Protein AF-A0A6A5VBM1-F1 (afdb_monomer)

Secondary structure (DSSP, 8-state):
---HHHHHHHHHEEEETTTEEEE-TTGGG-EE-TT-SEEEEEETTTTEEEEEESS---TTPPPEE-SS-SS--HHHHHHHHHHHH-----SGGGTS-HHHHHHHHHHHHHHHHHHHHHHHT-SHHHHHH-HHHHHHHHHHHHHHHHTTT-HHHHHHHHHHHHHHHHHTTBHHHHHHHHHHHHHHHHHHH-TTSHHHHHHHHHHTTGGG-TTTTS--TT-B-GGGPPPTT---HHHHHHHTTSSS-S---SS---TT-TTTS--GGGSPPTT---TTTEE--TTS-PEE-S-----EEEEEEE-GGG--EEEEEETTS-EEEEEPP----TTSHHHHHHHHGGGSS--------------------------------------------PPP-TT-------PPP------------

Radius of gyration: 30.81 Å; Cα contacts (8 Å, |Δi|>4): 448; chains: 1; bounding box: 90×94×57 Å

Sequence (417 aa):
MPTQCDGILRTNSFSVGCDQAGVVIEASRINHACDNNSMHCWNDNLGKITVHAVRDIEKGEEITTNYIGRGSIRKERQAILKTSYILDCAWGLCSLPETESGAVDRKLMRRTKFWKNFQLDQGLTRHLASPLLRLRRLEETVRHTMELRSGTQLYEAYLERAALALAHSDLARGKIFFERAYEAYMTEHGPDDETAVERRDKLQNVSRSGCYGQSTRWKTLEADALPIKSISELFEDWLWKRIEDIPKPTQYADLYDRSTFLGIGGLPTKGLYDNEYHQDAALGRAKPRRHWCLMGRIMDSAAPGGQLHLMVTDVDGHITGVFFQETKSSKTRKNKAKKEESKTQSTSNTDTEKEESKDDGVNTQETEIEESKREQTGAKDKEENTEKLSPCPSTKAIPSWSYTPSARTLLQDQSSR

Organism: NCBI:txid1447943

Solvent-accessible surface area (backbone atoms only — not comparable to full-atom values): 26184 Å² total; per-residue (Å²): 129,82,51,73,66,54,53,50,49,70,67,33,54,39,67,44,67,95,89,41,71,40,73,46,75,75,67,57,69,49,44,76,30,87,70,42,44,28,36,73,37,58,28,77,72,74,74,40,78,46,76,29,61,63,50,93,77,59,94,89,59,81,71,19,26,60,90,79,64,86,62,69,40,66,71,56,47,44,52,50,33,39,75,64,63,73,36,84,68,67,51,68,67,54,53,48,56,70,71,58,36,52,54,51,32,53,52,33,49,54,43,50,53,50,50,55,50,49,69,75,63,62,58,70,72,55,40,73,73,43,48,71,65,47,50,54,58,46,51,55,50,46,64,57,31,62,77,63,71,39,27,64,62,35,16,56,51,24,41,57,48,14,47,41,28,21,23,21,25,13,36,22,55,14,44,55,28,38,50,54,12,50,56,25,39,38,44,43,58,37,79,75,22,60,67,45,50,54,49,56,58,43,62,77,43,58,81,73,41,90,53,38,63,77,32,66,88,50,57,47,47,63,86,70,39,76,68,75,91,54,86,40,72,68,47,54,31,56,68,66,49,73,78,61,80,69,71,72,54,96,60,67,79,59,86,80,37,60,90,70,35,39,33,76,91,70,51,89,49,94,91,59,90,44,81,80,43,26,39,91,37,95,87,84,58,70,44,77,67,52,89,86,54,82,53,59,50,78,75,49,75,50,50,82,91,78,48,56,28,36,35,27,28,30,79,75,67,52,74,43,76,50,73,67,76,84,77,76,69,86,75,64,64,70,67,54,57,65,60,54,64,70,67,75,75,78,86,84,82,80,93,80,93,76,87,83,84,85,83,90,78,90,84,89,82,86,88,79,92,84,89,82,88,79,88,81,89,86,90,82,90,76,90,74,90,71,83,73,82,74,80,80,73,93,76,69,61,78,74,81,83,80,83,77,94,80,85,86,88,82,87,81,85,84,88,87,132

Foldseek 3Di:
DDDPVSLCQLQQWDDQPQPDIDGDPVVSVAAADLLFQWAWDHFPLVSDIDIFGLDDADVPRGHHYHQFDHQAALVVSQVCCCVRPVDRDCDDLNVDDPVVSVVVNVLSVVLVVLLVVVVVQADLVNLPPCVLVVLVSLVVNLVSVVVRSQLQSNLVSLQSNLLSCQLQQNLQLNLVSLVSSLVSVCRHHNCSHPVSVVSVVCSVCVNPDPSGPNHNNNRDDNVPHDDPVPPDPVNVCVSSVVPPDPPPPPDDPPLLPCVQAPDPVPDDDPPDDDVVQFDDDDPRDTDGPDDHDHDWDFPDWDQVPNWTWTFTQGSVRDTDTDTDDDPDPDPCPVVVVVVVVVVVPPPDDDDDDDDDDDDDDDDDDDDDDDDDDDDDDDDDDDDDPDPPPDPRPRDPNDPPDPDDDDDDDDDDDDDDD

Mean predicted aligned error: 18.44 Å

InterPro domains:
  IPR001214 SET domain [PF00856] (27-67)
  IPR001214 SET domain [PS50280] (1-68)
  IPR046341 SET domain superfamily [G3DSA:2.170.270.10] (3-99)
  IPR046341 SET domain superfamily [SSF82199] (10-69)
  IPR053185 SET domain-containing protein [PTHR47332] (6-220)

Structure (mmCIF, N/CA/C/O backbone):
data_AF-A0A6A5VBM1-F1
#
_entry.id   AF-A0A6A5VBM1-F1
#
loop_
_atom_site.group_PDB
_atom_site.id
_atom_site.type_symbol
_atom_site.label_atom_id
_atom_site.label_alt_id
_atom_site.label_comp_id
_atom_site.label_asym_id
_atom_site.label_entity_id
_atom_site.label_seq_id
_atom_site.pdbx_PDB_ins_code
_atom_site.Cartn_x
_atom_site.Cartn_y
_atom_site.Cartn_z
_atom_site.occupancy
_atom_site.B_iso_or_equiv
_atom_site.auth_seq_id
_atom_site.auth_comp_id
_atom_site.auth_asym_id
_atom_site.auth_atom_id
_atom_site.pdbx_PDB_model_num
ATOM 1 N N . MET A 1 1 ? -22.477 22.183 24.351 1.00 53.94 1 MET A N 1
ATOM 2 C CA . MET A 1 1 ? -22.073 20.767 24.492 1.00 53.94 1 MET A CA 1
ATOM 3 C C . MET A 1 1 ? -22.581 20.034 23.263 1.00 53.94 1 MET A C 1
ATOM 5 O O . MET A 1 1 ? -23.725 20.301 22.906 1.00 53.94 1 MET A O 1
ATOM 9 N N . PRO A 1 2 ? -21.771 19.196 22.595 1.00 67.19 2 PRO A N 1
ATOM 10 C CA . PRO A 1 2 ? -22.278 18.302 21.555 1.00 67.19 2 PRO A CA 1
ATOM 11 C C . PRO A 1 2 ? -23.431 17.467 22.117 1.00 67.19 2 PRO A C 1
ATOM 13 O O . PRO A 1 2 ? -23.405 17.098 23.294 1.00 67.19 2 PRO A O 1
ATOM 16 N N . THR A 1 3 ? -24.444 17.198 21.303 1.00 87.25 3 THR A N 1
ATOM 17 C CA . THR A 1 3 ? -25.546 16.318 21.700 1.00 87.25 3 THR A CA 1
ATOM 18 C C . THR A 1 3 ? -25.054 14.873 21.828 1.00 87.25 3 THR A C 1
ATOM 20 O O . THR A 1 3 ? -24.003 14.505 21.298 1.00 87.25 3 THR A O 1
ATOM 23 N N . GLN A 1 4 ? -25.817 14.020 22.517 1.00 87.44 4 GLN A N 1
ATOM 24 C CA . GLN A 1 4 ? -25.523 12.583 22.567 1.00 87.44 4 GLN A CA 1
ATOM 25 C C . GLN A 1 4 ? -25.451 11.977 21.154 1.00 87.44 4 GLN A C 1
ATOM 27 O O . GLN A 1 4 ? -24.555 11.183 20.873 1.00 87.44 4 GLN A O 1
ATOM 32 N N . CYS A 1 5 ? -26.341 12.406 20.253 1.00 88.12 5 CYS A N 1
ATOM 33 C CA . CYS A 1 5 ? -26.331 12.004 18.849 1.00 88.12 5 CYS A CA 1
ATOM 34 C C . CYS A 1 5 ? -25.038 12.422 18.139 1.00 88.12 5 CYS A C 1
ATOM 36 O O . CYS A 1 5 ? -24.454 11.605 17.432 1.00 88.12 5 CYS A O 1
ATOM 38 N N . ASP A 1 6 ? -24.540 13.640 18.380 1.00 88.94 6 ASP A N 1
ATOM 39 C CA . ASP A 1 6 ? -23.261 14.087 17.809 1.00 88.94 6 ASP A CA 1
ATOM 40 C C . ASP A 1 6 ? -22.106 13.197 18.280 1.00 88.94 6 ASP A C 1
ATOM 42 O O . ASP A 1 6 ? -21.221 12.855 17.498 1.00 88.94 6 ASP A O 1
ATOM 46 N N . GLY A 1 7 ? -22.111 12.794 19.554 1.00 89.00 7 GLY A N 1
ATOM 47 C CA . GLY A 1 7 ? -21.118 11.875 20.110 1.00 89.00 7 GLY A CA 1
ATOM 48 C C . GLY A 1 7 ? -21.144 10.502 19.435 1.00 89.00 7 GLY A C 1
ATOM 49 O O . GLY A 1 7 ? -20.093 10.000 19.028 1.00 89.00 7 GLY A O 1
ATOM 50 N N . ILE A 1 8 ? -22.340 9.928 19.265 1.00 90.94 8 ILE A N 1
ATOM 51 C CA . ILE A 1 8 ? -22.541 8.646 18.575 1.00 90.94 8 ILE A CA 1
ATOM 52 C C . ILE A 1 8 ? -22.042 8.745 17.132 1.00 90.94 8 ILE A C 1
ATOM 54 O O . ILE A 1 8 ? -21.189 7.953 16.736 1.00 90.94 8 ILE A O 1
ATOM 58 N N . LEU A 1 9 ? -22.497 9.745 16.372 1.00 90.94 9 LEU A N 1
ATOM 59 C CA . LEU A 1 9 ? -22.096 9.929 14.977 1.00 90.94 9 LEU A CA 1
ATOM 60 C C . LEU A 1 9 ? -20.579 10.098 14.855 1.00 90.94 9 LEU A C 1
ATOM 62 O O . LEU A 1 9 ? -19.949 9.401 14.065 1.00 90.94 9 LEU A O 1
ATOM 66 N N . ARG A 1 10 ? -19.956 10.953 15.671 1.00 88.00 10 ARG A N 1
ATOM 67 C CA . ARG A 1 10 ? -18.509 11.219 15.583 1.00 88.00 10 ARG A CA 1
ATOM 68 C C . ARG A 1 10 ? -17.630 10.001 15.860 1.00 88.00 10 ARG A C 1
ATOM 70 O O . ARG A 1 10 ? -16.509 9.968 15.367 1.00 88.00 10 ARG A O 1
ATOM 77 N N . THR A 1 11 ? -18.108 9.040 16.644 1.00 91.44 11 THR A N 1
ATOM 78 C CA . THR A 1 11 ? -17.313 7.875 17.066 1.00 91.44 11 THR A CA 1
ATOM 79 C C . THR A 1 11 ? -17.679 6.583 16.337 1.00 91.44 11 THR A C 1
ATOM 81 O O . THR A 1 11 ? -16.915 5.628 16.410 1.00 91.44 11 THR A O 1
ATOM 84 N N . ASN A 1 12 ? -18.806 6.554 15.616 1.00 93.62 12 ASN A N 1
ATOM 85 C CA . ASN A 1 12 ? -19.341 5.347 14.972 1.00 93.62 12 ASN A CA 1
ATOM 86 C C . ASN A 1 12 ? -19.633 5.516 13.473 1.00 93.62 12 ASN A C 1
ATOM 88 O O . ASN A 1 12 ? -20.197 4.609 12.862 1.00 93.62 12 ASN A O 1
ATOM 92 N N . SER A 1 13 ? -19.300 6.668 12.882 1.00 91.75 13 SER A N 1
ATOM 93 C CA . SER A 1 13 ? -19.487 6.885 11.446 1.00 91.75 13 SER A CA 1
ATOM 94 C C . SER A 1 13 ? -18.405 6.188 10.632 1.00 91.75 13 SER A C 1
ATOM 96 O O . SER A 1 13 ? -17.212 6.373 10.866 1.00 91.75 13 SER A O 1
ATOM 98 N N . PHE A 1 14 ? -18.849 5.463 9.616 1.00 91.25 14 PHE A N 1
ATOM 99 C CA . PHE A 1 14 ? -18.036 4.884 8.558 1.00 91.25 14 PHE A CA 1
ATOM 100 C C . PHE A 1 14 ? -18.238 5.679 7.273 1.00 91.25 14 PHE A C 1
ATOM 102 O O . PHE A 1 14 ? -19.283 6.302 7.085 1.00 91.25 14 PHE A O 1
ATOM 109 N N . SER A 1 15 ? -17.253 5.646 6.378 1.00 87.88 15 SER A N 1
ATOM 110 C CA . SER A 1 15 ? -17.461 6.084 4.995 1.00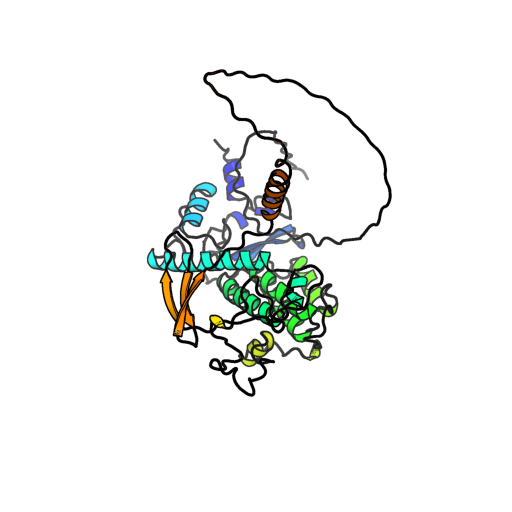 87.88 15 SER A CA 1
ATOM 111 C C . SER A 1 15 ? -18.331 5.051 4.281 1.00 87.88 15 SER A C 1
ATOM 113 O O . SER A 1 15 ? -18.021 3.863 4.306 1.00 87.88 15 SER A O 1
ATOM 115 N N . VAL A 1 16 ? -19.435 5.507 3.701 1.00 86.50 16 VAL A N 1
ATOM 116 C CA . VAL A 1 16 ? -20.449 4.698 3.020 1.00 86.50 16 VAL A CA 1
ATOM 117 C C . VAL A 1 16 ? -20.542 5.269 1.607 1.00 86.50 16 VAL A C 1
ATOM 119 O O . VAL A 1 16 ? -21.058 6.363 1.414 1.00 86.50 16 VAL A O 1
ATOM 122 N N . GLY A 1 17 ? -19.956 4.595 0.623 1.00 80.88 17 GLY A N 1
ATOM 123 C CA . GLY A 1 17 ? -19.767 5.151 -0.719 1.00 80.88 17 GLY A CA 1
ATOM 124 C C . GLY A 1 17 ? -18.739 6.289 -0.765 1.00 80.88 17 GLY A C 1
ATOM 125 O O . GLY A 1 17 ? -17.966 6.505 0.172 1.00 80.88 17 GLY A O 1
ATOM 126 N N . CYS A 1 18 ? -18.714 7.023 -1.880 1.00 72.06 18 CYS A N 1
ATOM 127 C CA . CYS A 1 18 ? -17.681 8.034 -2.132 1.00 72.06 18 CYS A CA 1
ATOM 128 C C . CYS A 1 18 ? -17.823 9.309 -1.285 1.00 72.06 18 CYS A C 1
ATOM 130 O O . CYS A 1 18 ? -16.807 9.893 -0.917 1.00 72.06 18 CYS A O 1
ATOM 132 N N . ASP A 1 19 ? -19.053 9.723 -0.960 1.00 79.06 19 ASP A N 1
ATOM 133 C CA . ASP A 1 19 ? -19.333 11.042 -0.364 1.00 79.06 19 ASP A CA 1
ATOM 134 C C . ASP A 1 19 ? -20.347 11.001 0.792 1.00 79.06 19 ASP A C 1
ATOM 136 O O . ASP A 1 19 ? -20.874 12.039 1.201 1.00 79.06 19 ASP A O 1
ATOM 140 N N . GLN A 1 20 ? -20.649 9.819 1.334 1.00 86.88 20 GLN A N 1
ATOM 141 C CA . GLN A 1 20 ? -21.584 9.686 2.451 1.00 86.88 20 GLN A CA 1
ATOM 142 C C . GLN A 1 20 ? -20.907 9.062 3.668 1.00 86.88 20 GLN A C 1
ATOM 144 O O . GLN A 1 20 ? -19.906 8.347 3.585 1.00 86.88 20 GLN A O 1
ATOM 149 N N . ALA A 1 21 ? -21.465 9.369 4.834 1.00 88.00 21 ALA A N 1
ATOM 150 C CA . ALA A 1 21 ? -21.092 8.749 6.088 1.00 88.00 21 ALA A CA 1
ATOM 151 C C . ALA A 1 21 ? -22.338 8.151 6.733 1.00 88.00 21 ALA A C 1
ATOM 153 O O . ALA A 1 21 ? -23.423 8.730 6.663 1.00 88.00 21 ALA A O 1
ATOM 154 N N . GLY A 1 22 ? -22.176 7.000 7.371 1.00 90.31 22 GLY A N 1
ATOM 155 C CA . GLY A 1 22 ? -23.275 6.299 8.015 1.00 90.31 22 GLY A CA 1
ATOM 156 C C . GLY A 1 22 ? -22.812 5.530 9.237 1.00 90.31 22 GLY A C 1
ATOM 157 O O . GLY A 1 22 ? -21.645 5.160 9.356 1.00 90.31 22 GLY A O 1
ATOM 158 N N . VAL A 1 23 ? -23.742 5.285 10.154 1.00 92.38 23 VAL A N 1
ATOM 159 C CA . VAL A 1 23 ? -23.503 4.416 11.307 1.00 92.38 23 VAL A CA 1
ATOM 160 C C . VAL A 1 23 ? -23.883 2.996 10.920 1.00 92.38 23 VAL A C 1
ATOM 162 O O . VAL A 1 23 ? -25.034 2.726 10.581 1.00 92.38 23 VAL A O 1
ATOM 165 N N . VAL A 1 24 ? -22.917 2.084 10.996 1.00 92.94 24 VAL A N 1
ATOM 166 C CA . VAL A 1 24 ? -23.127 0.663 10.706 1.00 92.94 24 VAL A CA 1
ATOM 167 C C . VAL A 1 24 ? -23.021 -0.108 12.009 1.00 92.94 24 VAL A C 1
ATOM 169 O O . VAL A 1 24 ? -21.924 -0.422 12.458 1.00 92.94 24 VAL A O 1
ATOM 172 N N . ILE A 1 25 ? -24.178 -0.403 12.607 1.00 93.38 25 ILE A N 1
ATOM 173 C CA . ILE A 1 25 ? -24.305 -0.897 13.989 1.00 93.38 25 ILE A CA 1
ATOM 174 C C . ILE A 1 25 ? -23.379 -2.079 14.292 1.00 93.38 25 ILE A C 1
ATOM 176 O O . ILE A 1 25 ? -22.724 -2.080 15.330 1.00 93.38 25 ILE A O 1
ATOM 180 N N . GLU A 1 26 ? -23.282 -3.062 13.393 1.00 94.31 26 GLU A N 1
ATOM 181 C CA . GLU A 1 26 ? -22.420 -4.226 13.629 1.00 94.31 26 GLU A CA 1
ATOM 182 C C . GLU A 1 26 ? -20.929 -3.898 13.499 1.00 94.31 26 GLU A C 1
ATOM 184 O O . GLU A 1 26 ? -20.131 -4.332 14.327 1.00 94.31 26 GLU A O 1
ATOM 189 N N . ALA A 1 27 ? -20.541 -3.075 12.521 1.00 94.19 27 ALA A N 1
ATOM 190 C CA . ALA A 1 27 ? -19.150 -2.651 12.363 1.00 94.19 27 ALA A CA 1
ATOM 191 C C . ALA A 1 27 ? -18.698 -1.736 13.516 1.00 94.19 27 ALA A C 1
ATOM 193 O O . ALA A 1 27 ? -17.542 -1.794 13.930 1.00 94.19 27 ALA A O 1
ATOM 194 N N . SER A 1 28 ? -19.612 -0.948 14.093 1.00 95.19 28 SER A N 1
ATOM 195 C CA . SER A 1 28 ? -19.368 -0.098 15.267 1.00 95.19 28 SER A CA 1
ATOM 196 C C . SER A 1 28 ? -18.978 -0.875 16.530 1.00 95.19 28 SER A C 1
ATOM 198 O O . SER A 1 28 ? -18.479 -0.277 17.479 1.00 95.19 28 SER A O 1
ATOM 200 N N . ARG A 1 29 ? -19.187 -2.198 16.571 1.00 95.25 29 ARG A N 1
ATOM 201 C CA . ARG A 1 29 ? -18.765 -3.048 17.698 1.00 95.25 29 ARG A CA 1
ATOM 202 C C . ARG A 1 29 ? -17.272 -3.380 17.681 1.00 95.25 29 ARG A C 1
ATOM 204 O O . ARG A 1 29 ? -16.759 -3.861 18.686 1.00 95.25 29 ARG A O 1
ATOM 211 N N . ILE A 1 30 ? -16.595 -3.187 16.549 1.00 96.50 30 ILE A N 1
ATOM 212 C CA . ILE A 1 30 ? -15.201 -3.593 16.359 1.00 96.50 30 ILE A CA 1
ATOM 213 C C . ILE A 1 30 ? -14.289 -2.570 17.025 1.00 96.50 30 ILE A C 1
ATOM 215 O O . ILE A 1 30 ? -14.199 -1.434 16.567 1.00 96.50 30 ILE A O 1
ATOM 219 N N . ASN A 1 31 ? -13.572 -2.989 18.067 1.00 95.50 31 ASN A N 1
ATOM 220 C CA . ASN A 1 31 ? -12.708 -2.104 18.839 1.00 95.50 31 ASN A CA 1
ATOM 221 C C . ASN A 1 31 ? -11.441 -1.667 18.093 1.00 95.50 31 ASN A C 1
ATOM 223 O O . ASN A 1 31 ? -10.995 -2.262 17.106 1.00 95.50 31 ASN A O 1
ATOM 227 N N . HIS A 1 32 ? -10.820 -0.613 18.622 1.00 94.00 32 HIS A N 1
ATOM 228 C CA . HIS A 1 32 ? -9.563 -0.092 18.112 1.00 94.00 32 HIS A CA 1
ATOM 229 C C . HIS A 1 32 ? -8.347 -0.918 18.551 1.00 94.00 32 HIS A C 1
ATOM 231 O O . HIS A 1 32 ? -8.132 -1.123 19.744 1.00 94.00 32 HIS A O 1
ATOM 237 N N . ALA A 1 33 ? -7.456 -1.217 17.606 1.00 92.75 33 ALA A N 1
ATOM 238 C CA . ALA A 1 33 ? -6.055 -1.524 17.881 1.00 92.75 33 ALA A CA 1
ATOM 239 C C . ALA A 1 33 ? -5.129 -0.787 16.898 1.00 92.75 33 ALA A C 1
ATOM 241 O O . ALA A 1 33 ? -5.428 -0.635 15.710 1.00 92.75 33 ALA A O 1
ATOM 242 N N . CYS A 1 34 ? -3.975 -0.316 17.382 1.00 89.75 34 CYS A N 1
ATOM 243 C CA . CYS A 1 34 ? -2.977 0.355 16.536 1.00 89.75 34 CYS A CA 1
ATOM 244 C C . CYS A 1 34 ? -2.302 -0.612 15.540 1.00 89.75 34 CYS A C 1
ATOM 246 O O . CYS A 1 34 ? -1.825 -0.183 14.489 1.00 89.75 34 CYS A O 1
ATOM 248 N N . ASP A 1 35 ? -2.282 -1.900 15.873 1.00 88.25 35 ASP A N 1
ATOM 249 C CA . ASP A 1 35 ? -1.823 -3.070 15.117 1.00 88.25 35 ASP A CA 1
ATOM 250 C C . ASP A 1 35 ? -2.987 -4.022 14.783 1.00 88.25 35 ASP A C 1
ATOM 252 O O . ASP A 1 35 ? -2.868 -5.245 14.872 1.00 88.25 35 ASP A O 1
ATOM 256 N N . ASN A 1 36 ? -4.113 -3.428 14.386 1.00 91.94 36 ASN A N 1
ATOM 257 C CA . ASN A 1 36 ? -5.354 -4.094 14.005 1.00 91.94 36 ASN A CA 1
ATOM 258 C C . ASN A 1 36 ? -5.185 -5.355 13.141 1.00 91.94 36 ASN A C 1
ATOM 260 O O . ASN A 1 36 ? -4.306 -5.433 12.275 1.00 91.94 36 ASN A O 1
ATOM 264 N N . ASN A 1 37 ? -6.096 -6.309 13.339 1.00 92.75 37 ASN A N 1
ATOM 265 C CA . ASN A 1 37 ? -6.126 -7.586 12.620 1.00 92.75 37 ASN A CA 1
ATOM 266 C C . ASN A 1 37 ? -7.186 -7.667 11.517 1.00 92.75 37 ASN A C 1
ATOM 268 O O . ASN A 1 37 ? -7.129 -8.578 10.693 1.00 92.75 37 ASN A O 1
ATOM 272 N N . SER A 1 38 ? -8.077 -6.679 11.435 1.00 92.50 38 SER A N 1
ATOM 273 C CA . SER A 1 38 ? -9.062 -6.553 10.365 1.00 92.50 38 SER A CA 1
ATOM 274 C C . SER A 1 38 ? -9.076 -5.156 9.750 1.00 92.50 38 SER A C 1
ATOM 276 O O . SER A 1 38 ? -8.726 -4.171 10.404 1.00 92.50 38 SER A O 1
ATOM 278 N N . MET A 1 39 ? -9.466 -5.066 8.484 1.00 89.19 39 MET A N 1
ATOM 279 C CA . MET A 1 39 ? -9.747 -3.820 7.779 1.00 89.19 39 MET A CA 1
ATOM 280 C C . MET A 1 39 ? -11.211 -3.813 7.363 1.00 89.19 39 MET A C 1
ATOM 282 O O . MET A 1 39 ? -11.739 -4.850 6.972 1.00 89.19 39 MET A O 1
ATOM 286 N N . HIS A 1 40 ? -11.850 -2.650 7.432 1.00 90.00 40 HIS A N 1
ATOM 287 C CA . HIS A 1 40 ? -13.190 -2.465 6.898 1.00 90.00 40 HIS A CA 1
ATOM 288 C C . HIS A 1 40 ? -13.137 -1.641 5.613 1.00 90.00 40 HIS A C 1
ATOM 290 O O . HIS A 1 40 ? -12.326 -0.720 5.500 1.00 90.00 40 HIS A O 1
ATOM 296 N N . CYS A 1 41 ? -14.015 -1.955 4.669 1.00 88.75 41 CYS A N 1
ATOM 297 C CA . CYS A 1 41 ? -14.206 -1.178 3.454 1.00 88.75 41 CYS A CA 1
ATOM 298 C C . CYS A 1 41 ? -15.696 -1.112 3.114 1.00 88.75 41 CYS A C 1
ATOM 300 O O . CYS A 1 41 ? -16.471 -1.979 3.516 1.00 88.75 41 CYS A O 1
ATOM 302 N N . TRP A 1 42 ? -16.109 -0.067 2.405 1.00 89.94 42 TRP A N 1
ATOM 303 C CA . TRP A 1 42 ? -17.426 -0.030 1.788 1.00 89.94 42 TRP A CA 1
ATOM 304 C C . TRP A 1 42 ? -17.384 -0.808 0.477 1.00 89.94 42 TRP A C 1
ATOM 306 O O . TRP A 1 42 ? -16.544 -0.529 -0.370 1.00 89.94 42 TRP A O 1
ATOM 316 N N . ASN A 1 43 ? -18.288 -1.770 0.323 1.00 89.56 43 ASN A N 1
ATOM 317 C CA . ASN A 1 43 ? -18.455 -2.529 -0.903 1.00 89.56 43 ASN A CA 1
ATOM 318 C C . ASN A 1 43 ? -19.713 -2.028 -1.625 1.00 89.56 43 ASN A C 1
ATOM 320 O O . ASN A 1 43 ? -20.836 -2.272 -1.167 1.00 89.56 43 ASN A O 1
ATOM 324 N N . ASP A 1 44 ? -19.510 -1.341 -2.750 1.00 86.44 44 ASP A N 1
ATOM 325 C CA . ASP A 1 44 ? -20.586 -0.755 -3.554 1.00 86.44 44 ASP A CA 1
ATOM 326 C C . ASP A 1 44 ? -21.525 -1.817 -4.148 1.00 86.44 44 ASP A C 1
ATOM 328 O O . ASP A 1 44 ? -22.743 -1.643 -4.105 1.00 86.44 44 ASP A O 1
ATOM 332 N N . ASN A 1 45 ? -20.997 -2.966 -4.590 1.00 87.62 45 ASN A N 1
ATOM 333 C CA . ASN A 1 45 ? -21.808 -4.068 -5.127 1.00 87.62 45 ASN A CA 1
ATOM 334 C C . ASN A 1 45 ? -22.789 -4.638 -4.098 1.00 87.62 45 ASN A C 1
ATOM 336 O O . ASN A 1 45 ? -23.913 -5.014 -4.432 1.00 87.62 45 ASN A O 1
ATOM 340 N N . LEU A 1 46 ? -22.352 -4.753 -2.843 1.00 89.31 46 LEU A N 1
ATOM 341 C CA . LEU A 1 46 ? -23.151 -5.327 -1.763 1.00 89.31 46 LEU A CA 1
ATOM 342 C C . LEU A 1 46 ? -23.992 -4.280 -1.029 1.00 89.31 46 LEU A C 1
ATOM 344 O O . LEU A 1 46 ? -24.883 -4.661 -0.263 1.00 89.31 46 LEU A O 1
ATOM 348 N N . GLY A 1 47 ? -23.688 -2.991 -1.208 1.00 88.69 47 GLY A N 1
ATOM 349 C CA . GLY A 1 47 ? -24.262 -1.898 -0.427 1.00 88.69 47 GLY A CA 1
ATOM 350 C C . GLY A 1 47 ? -23.994 -2.052 1.073 1.00 88.69 47 GLY A C 1
ATOM 351 O O . GLY A 1 47 ? -24.884 -1.800 1.890 1.00 88.69 47 GLY A O 1
ATOM 352 N N . LYS A 1 48 ? -22.810 -2.557 1.451 1.00 91.06 48 LYS A N 1
ATOM 353 C CA . LYS A 1 48 ? -22.467 -2.918 2.839 1.00 91.06 48 LYS A CA 1
ATOM 354 C C . LYS A 1 48 ? -21.017 -2.594 3.175 1.00 91.06 48 LYS A C 1
ATOM 356 O O . LYS A 1 48 ? -20.142 -2.652 2.318 1.00 91.06 48 LYS A O 1
ATOM 361 N N . ILE A 1 49 ? -20.755 -2.358 4.462 1.00 92.12 49 ILE A N 1
ATOM 362 C CA . ILE A 1 49 ? -19.393 -2.443 4.996 1.00 92.12 49 ILE A CA 1
ATOM 363 C C . ILE A 1 49 ? -18.993 -3.917 5.063 1.00 92.12 49 ILE A C 1
ATOM 365 O O . ILE A 1 49 ? -19.679 -4.721 5.698 1.00 92.12 49 ILE A O 1
ATOM 369 N N . THR A 1 50 ? -17.878 -4.261 4.432 1.00 92.50 50 THR A N 1
ATOM 370 C CA . THR A 1 50 ? -17.214 -5.553 4.582 1.00 92.50 50 THR A CA 1
ATOM 371 C C . THR A 1 50 ? -16.048 -5.420 5.549 1.00 92.50 50 THR A C 1
ATOM 373 O O . THR A 1 50 ? -15.455 -4.350 5.693 1.00 92.50 50 THR A O 1
ATOM 376 N N . VAL A 1 51 ? -15.734 -6.508 6.251 1.00 92.81 51 VAL A N 1
ATOM 377 C CA . VAL A 1 51 ? -14.621 -6.574 7.202 1.00 92.81 51 VAL A CA 1
ATOM 378 C C . VAL A 1 51 ? -13.772 -7.782 6.841 1.00 92.81 51 VAL A C 1
ATOM 380 O O . VAL A 1 51 ? -14.247 -8.915 6.885 1.00 92.81 51 VAL A O 1
ATOM 383 N N . HIS A 1 52 ? -12.519 -7.534 6.478 1.00 92.00 52 HIS A N 1
ATOM 384 C CA . HIS A 1 52 ? -11.575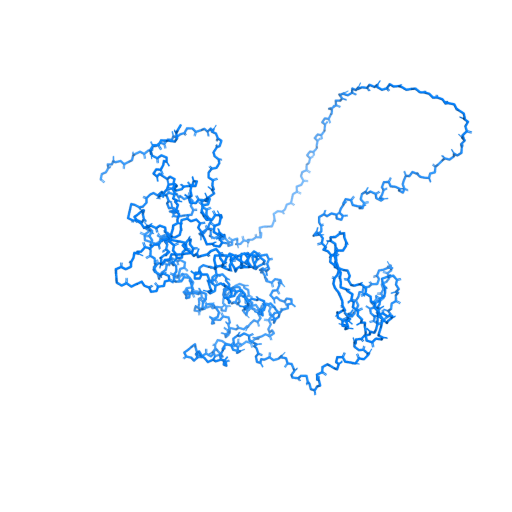 -8.549 6.028 1.00 92.00 52 HIS A CA 1
ATOM 385 C C . HIS A 1 52 ? -10.431 -8.686 7.026 1.00 92.00 52 HIS A C 1
ATOM 387 O O . HIS A 1 52 ? -9.879 -7.690 7.499 1.00 92.00 52 HIS A O 1
ATOM 393 N N . ALA A 1 53 ? -10.058 -9.923 7.345 1.00 91.94 53 ALA A N 1
ATOM 394 C CA . ALA A 1 53 ? -8.855 -10.191 8.118 1.00 91.94 53 ALA A CA 1
ATOM 395 C C . ALA A 1 53 ? -7.617 -9.811 7.287 1.00 91.94 53 ALA A C 1
ATOM 397 O O . ALA A 1 53 ? -7.480 -10.234 6.143 1.00 91.94 53 ALA A O 1
ATOM 398 N N . VAL A 1 54 ? -6.707 -9.027 7.868 1.00 87.69 54 VAL A N 1
ATOM 399 C CA . VAL A 1 54 ? -5.437 -8.618 7.224 1.00 87.69 54 VAL A CA 1
ATOM 400 C C . VAL A 1 54 ? -4.233 -9.421 7.725 1.00 87.69 54 VAL A C 1
ATOM 402 O O . VAL A 1 54 ? -3.086 -9.154 7.362 1.00 87.69 54 VAL A O 1
ATOM 405 N N . ARG A 1 55 ? -4.495 -10.382 8.609 1.00 88.44 55 ARG A N 1
ATOM 406 C CA . ARG A 1 55 ? -3.582 -11.409 9.106 1.00 88.44 55 ARG A CA 1
ATOM 407 C C . ARG A 1 55 ? -4.406 -12.553 9.684 1.00 88.44 55 ARG A C 1
ATOM 409 O O . ARG A 1 55 ? -5.598 -12.378 9.925 1.00 88.44 55 ARG A O 1
ATOM 416 N N . ASP A 1 56 ? -3.751 -13.664 9.979 1.00 92.38 56 ASP A N 1
ATOM 417 C CA . ASP A 1 56 ? -4.374 -14.741 10.740 1.00 92.38 56 ASP A CA 1
ATOM 418 C C . ASP A 1 56 ? -4.853 -14.228 12.112 1.00 92.38 56 ASP A C 1
ATOM 420 O O . ASP A 1 56 ? -4.191 -13.397 12.753 1.00 92.38 56 ASP A O 1
ATOM 424 N N . ILE A 1 57 ? -6.034 -14.700 12.516 1.00 95.44 57 ILE A N 1
ATOM 425 C CA . ILE A 1 57 ? -6.710 -14.367 13.775 1.00 95.44 57 ILE A CA 1
ATOM 426 C C . ILE A 1 57 ? -6.936 -15.677 14.522 1.00 95.44 57 ILE A C 1
ATOM 428 O O . ILE A 1 57 ? -7.591 -16.587 14.007 1.00 95.44 57 ILE A O 1
ATOM 432 N N . GLU A 1 58 ? -6.374 -15.793 15.721 1.00 96.50 58 GLU A N 1
ATOM 433 C CA . GLU A 1 58 ? -6.482 -17.021 16.507 1.00 96.50 58 GLU A CA 1
ATOM 434 C C . GLU A 1 58 ? -7.881 -17.189 17.119 1.00 96.50 58 GLU A C 1
ATOM 436 O O . GLU A 1 58 ? -8.628 -16.232 17.339 1.00 96.50 58 GLU A O 1
ATOM 441 N N . LYS A 1 59 ? -8.262 -18.432 17.437 1.00 97.12 59 LYS A N 1
ATOM 442 C CA . LYS A 1 59 ? -9.547 -18.704 18.091 1.00 97.12 59 LYS A CA 1
ATOM 443 C C . LYS A 1 59 ? -9.603 -17.997 19.451 1.00 97.12 59 LYS A C 1
ATOM 445 O O . LYS A 1 59 ? -8.849 -18.339 20.355 1.00 97.12 59 LYS A O 1
ATOM 450 N N . GLY A 1 60 ? -10.567 -17.092 19.610 1.00 96.50 60 GLY A N 1
ATOM 451 C CA . GLY A 1 60 ? -10.753 -16.306 20.834 1.00 96.50 60 GLY A CA 1
ATOM 452 C C . GLY A 1 60 ? -10.013 -14.966 20.836 1.00 96.50 60 GLY A C 1
ATOM 453 O O . GLY A 1 60 ? -10.206 -14.188 21.765 1.00 96.50 60 GLY A O 1
ATOM 454 N N . GLU A 1 61 ? -9.215 -14.673 19.806 1.00 96.31 61 GLU A N 1
ATOM 45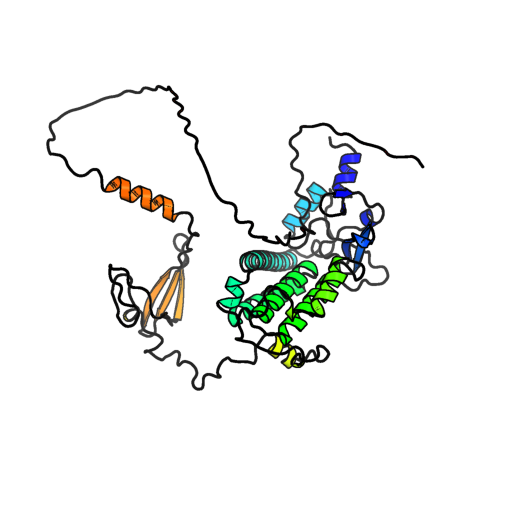5 C CA . GLU A 1 61 ? -8.651 -13.343 19.594 1.00 96.31 61 GLU A CA 1
ATOM 456 C C . GLU A 1 61 ? -9.756 -12.356 19.172 1.00 96.31 61 GLU A C 1
ATOM 458 O O . GLU A 1 61 ? -10.611 -12.669 18.341 1.00 96.31 61 GLU A O 1
ATOM 463 N N . GLU A 1 62 ? -9.752 -11.153 19.748 1.00 96.06 62 GLU A N 1
ATOM 464 C CA . GLU A 1 62 ? -10.712 -10.103 19.406 1.00 96.06 62 GLU A CA 1
ATOM 465 C C . GLU A 1 62 ? -10.456 -9.546 17.998 1.00 96.06 62 GLU A C 1
ATOM 467 O O . GLU A 1 62 ? -9.323 -9.232 17.629 1.00 96.06 62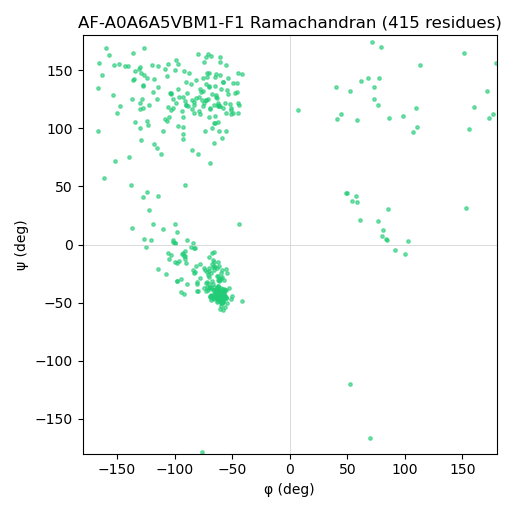 GLU A O 1
ATOM 472 N N . ILE A 1 63 ? -11.520 -9.358 17.216 1.00 96.50 63 ILE A N 1
ATOM 473 C CA . ILE A 1 63 ? -11.444 -8.666 15.926 1.00 96.50 63 ILE A CA 1
ATOM 474 C C . ILE A 1 63 ? -11.326 -7.162 16.188 1.00 96.50 63 ILE A C 1
ATOM 476 O O . ILE A 1 63 ? -12.174 -6.568 16.850 1.00 96.50 63 ILE A O 1
ATOM 480 N N . THR A 1 64 ? -10.284 -6.540 15.643 1.00 95.44 64 THR A N 1
ATOM 481 C CA . THR A 1 64 ? -9.948 -5.129 15.870 1.00 95.44 64 THR A CA 1
ATOM 482 C C . THR A 1 64 ? -9.689 -4.391 14.560 1.00 95.44 64 THR A C 1
ATOM 484 O O . THR A 1 64 ? -9.205 -4.971 13.584 1.00 95.44 64 THR A O 1
ATOM 487 N N . THR A 1 65 ? -9.965 -3.086 14.545 1.00 93.00 65 THR A N 1
ATOM 488 C CA . THR A 1 65 ? -9.741 -2.169 13.412 1.00 93.00 65 THR A CA 1
ATOM 489 C C . THR A 1 65 ? -8.915 -0.949 13.843 1.00 93.00 65 THR A C 1
ATOM 491 O O . THR A 1 65 ? -8.676 -0.712 15.027 1.00 93.00 65 THR A O 1
ATOM 494 N N . ASN A 1 66 ? -8.439 -0.143 12.893 1.00 90.88 66 ASN A N 1
ATOM 495 C CA . ASN A 1 66 ? -7.732 1.103 13.186 1.00 90.88 66 ASN A CA 1
ATOM 496 C C . ASN A 1 66 ? -8.631 2.320 12.900 1.00 90.88 66 ASN A C 1
ATOM 498 O O . ASN A 1 66 ? -9.013 2.551 11.759 1.00 90.88 66 ASN A O 1
ATOM 502 N N . TYR A 1 67 ? -8.931 3.119 13.930 1.00 91.81 67 TYR A N 1
ATOM 503 C CA . TYR A 1 67 ? -9.840 4.272 13.852 1.00 91.81 67 TYR A CA 1
ATOM 504 C C . TYR A 1 67 ? -9.205 5.546 13.285 1.00 91.81 67 TYR A C 1
ATOM 506 O O . TYR A 1 67 ? -9.905 6.492 12.931 1.00 91.81 67 TYR A O 1
ATOM 514 N N . ILE A 1 68 ? -7.875 5.621 13.280 1.00 87.88 68 ILE A N 1
ATOM 515 C CA . ILE A 1 68 ? -7.121 6.868 13.081 1.00 87.88 68 ILE A CA 1
ATOM 516 C C . ILE A 1 68 ? -6.194 6.810 11.862 1.00 87.88 68 ILE A C 1
ATOM 518 O O . ILE A 1 68 ? -5.435 7.743 11.611 1.00 87.88 68 ILE A O 1
ATOM 522 N N . GLY A 1 69 ? -6.246 5.712 11.106 1.00 78.00 69 GLY A N 1
ATOM 523 C CA . GLY A 1 69 ? -5.334 5.441 10.003 1.00 78.00 69 GLY A CA 1
ATOM 524 C C . GLY A 1 69 ? -3.965 4.916 10.454 1.00 78.00 69 GLY A C 1
ATOM 525 O O . GLY A 1 69 ? -3.604 4.878 11.634 1.00 78.00 69 GLY A O 1
ATOM 526 N N . ARG A 1 70 ? -3.178 4.451 9.480 1.00 71.50 70 ARG A N 1
ATOM 527 C CA . ARG A 1 70 ? -1.847 3.869 9.714 1.00 71.50 70 ARG A CA 1
ATOM 528 C C . ARG A 1 70 ? -0.755 4.943 9.614 1.00 71.50 70 ARG A C 1
ATOM 530 O O . ARG A 1 70 ? -0.844 5.858 8.805 1.00 71.50 70 ARG A O 1
ATOM 537 N N . GLY A 1 71 ? 0.335 4.767 10.367 1.00 71.62 71 GLY A N 1
ATOM 538 C CA . GLY A 1 71 ? 1.594 5.497 10.135 1.00 71.62 71 GLY A CA 1
ATOM 539 C C . GLY A 1 71 ? 1.910 6.666 11.073 1.00 71.62 71 GLY A C 1
ATOM 540 O O . GLY A 1 71 ? 2.954 7.294 10.893 1.00 71.62 71 GLY A O 1
ATOM 541 N N . SER A 1 72 ? 1.075 6.926 12.081 1.00 83.25 72 SER A N 1
ATOM 542 C CA . SER A 1 72 ? 1.334 7.931 13.124 1.00 83.25 72 SER A CA 1
ATOM 543 C C . SER A 1 72 ? 2.126 7.369 14.303 1.00 83.25 72 SER A C 1
ATOM 545 O O . SER A 1 72 ? 1.964 6.204 14.676 1.00 83.25 72 SER A O 1
ATOM 547 N N . ILE A 1 73 ? 2.958 8.210 14.919 1.00 91.19 73 ILE A N 1
ATOM 548 C CA . ILE A 1 73 ? 3.771 7.857 16.099 1.00 91.19 73 ILE A CA 1
ATOM 549 C C . ILE A 1 73 ? 2.926 7.739 17.371 1.00 91.19 73 ILE A C 1
ATOM 551 O O . ILE A 1 73 ? 1.824 8.286 17.419 1.00 91.19 73 ILE A O 1
ATOM 555 N N . ARG A 1 74 ? 3.427 7.077 18.427 1.00 93.06 74 ARG A N 1
ATOM 556 C CA . ARG A 1 74 ? 2.646 6.809 19.656 1.00 93.06 74 ARG A CA 1
ATOM 557 C C . ARG A 1 74 ? 1.989 8.064 20.219 1.00 93.06 74 ARG A C 1
ATOM 559 O O . ARG A 1 74 ? 0.794 8.044 20.499 1.00 93.06 74 ARG A O 1
ATOM 566 N N . LYS A 1 75 ? 2.740 9.163 20.325 1.00 93.56 75 LYS A N 1
ATOM 567 C CA . LYS A 1 75 ? 2.232 10.443 20.843 1.00 93.56 75 LYS A CA 1
ATOM 568 C C . LYS A 1 75 ? 1.046 10.979 20.033 1.00 93.56 75 LYS A C 1
ATOM 570 O O . LYS A 1 75 ? 0.058 11.415 20.614 1.00 93.56 75 LYS A O 1
ATOM 575 N N . GLU A 1 76 ? 1.135 10.930 18.707 1.00 93.31 76 GLU A N 1
ATOM 576 C CA . GLU A 1 76 ? 0.060 11.373 17.811 1.00 93.31 76 GLU A CA 1
ATOM 577 C C . GLU A 1 76 ? -1.154 10.449 17.907 1.00 93.31 76 GLU A C 1
ATOM 579 O O . GLU A 1 76 ? -2.275 10.935 18.036 1.00 93.31 76 GLU A O 1
ATOM 584 N N . ARG A 1 77 ? -0.935 9.124 17.921 1.00 93.75 77 ARG A N 1
ATOM 585 C CA . ARG A 1 77 ? -2.018 8.142 18.076 1.00 93.75 77 ARG A CA 1
ATOM 586 C C . ARG A 1 77 ? -2.793 8.375 19.373 1.00 93.75 77 ARG A C 1
ATOM 588 O O . ARG A 1 77 ? -4.011 8.496 19.331 1.00 93.75 77 ARG A O 1
ATOM 595 N N . GLN A 1 78 ? -2.091 8.512 20.501 1.00 94.69 78 GLN A N 1
ATOM 596 C CA . GLN A 1 78 ? -2.705 8.800 21.803 1.00 94.69 78 GLN A CA 1
ATOM 597 C C . GLN A 1 78 ? -3.490 10.114 21.788 1.00 94.69 78 GLN A C 1
ATOM 599 O O . GLN A 1 78 ? -4.628 10.154 22.244 1.00 94.69 78 GLN A O 1
ATOM 604 N N . ALA A 1 79 ? -2.922 11.181 21.218 1.00 95.06 79 ALA A N 1
ATOM 605 C CA . ALA A 1 79 ? -3.595 12.474 21.147 1.00 95.06 79 ALA A CA 1
ATOM 606 C C . ALA A 1 79 ? -4.897 12.409 20.328 1.00 95.06 79 ALA A C 1
ATOM 608 O O . ALA A 1 79 ? -5.925 12.920 20.774 1.00 95.06 79 ALA A O 1
ATOM 609 N N . ILE A 1 80 ? -4.883 11.756 19.160 1.00 93.69 80 ILE A N 1
ATOM 610 C CA . ILE A 1 80 ? -6.074 11.621 18.306 1.00 93.69 80 ILE A CA 1
ATOM 611 C C . ILE A 1 80 ? -7.133 10.754 18.995 1.00 93.69 80 ILE A C 1
ATOM 613 O O . ILE A 1 80 ? -8.297 11.147 19.049 1.00 93.69 80 ILE A O 1
ATOM 617 N N . LEU A 1 81 ? -6.745 9.610 19.567 1.00 94.81 81 LEU A N 1
ATOM 618 C CA . LEU A 1 81 ? -7.674 8.709 20.259 1.00 94.81 81 LEU A CA 1
ATOM 619 C C . LEU A 1 81 ? -8.303 9.369 21.487 1.00 94.81 81 LEU A C 1
ATOM 621 O O . LEU A 1 81 ? -9.518 9.292 21.668 1.00 94.81 81 LEU A O 1
ATOM 625 N N . LYS A 1 82 ? -7.520 10.111 22.275 1.00 95.38 82 LYS A N 1
ATOM 626 C CA . LYS A 1 82 ? -8.035 10.833 23.439 1.00 95.38 82 LYS A CA 1
ATOM 627 C C . LYS A 1 82 ? -9.027 11.926 23.051 1.00 95.38 82 LYS A C 1
ATOM 629 O O . LYS A 1 82 ? -10.061 12.075 23.692 1.00 95.38 82 LYS A O 1
ATOM 634 N N . THR A 1 83 ? -8.720 12.691 22.006 1.00 93.00 83 THR A N 1
ATOM 635 C CA . THR A 1 83 ? -9.533 13.850 21.596 1.00 93.00 83 THR A CA 1
ATOM 636 C C . THR A 1 83 ? -10.765 13.468 20.779 1.00 93.00 83 THR A C 1
ATOM 638 O O . THR A 1 83 ? -11.801 14.123 20.897 1.00 93.00 83 THR A O 1
ATOM 641 N N . SER A 1 84 ? -10.672 12.420 19.959 1.00 90.94 84 SER A N 1
ATOM 642 C CA . SER A 1 84 ? -11.735 12.025 19.024 1.00 90.94 84 SER A CA 1
ATOM 643 C C . SER A 1 84 ? -12.618 10.905 19.570 1.00 90.94 84 SER A C 1
ATOM 645 O O . SER A 1 84 ? -13.809 10.893 19.282 1.00 90.94 84 SER A O 1
ATOM 647 N N . TYR A 1 85 ? -12.052 10.011 20.388 1.00 92.06 85 TYR A N 1
ATOM 648 C CA . TYR A 1 85 ? -12.722 8.801 20.877 1.00 92.06 85 TYR A CA 1
ATOM 649 C C . TYR A 1 85 ? -12.743 8.682 22.406 1.00 92.06 85 TYR A C 1
ATOM 651 O O . TYR A 1 85 ? -13.312 7.727 22.923 1.00 92.06 85 TYR A O 1
ATOM 659 N N . ILE A 1 86 ? -12.142 9.631 23.140 1.00 92.62 86 ILE A N 1
ATOM 660 C CA . ILE A 1 86 ? -12.025 9.584 24.611 1.00 92.62 86 ILE A CA 1
ATOM 661 C C . ILE A 1 86 ? -11.372 8.259 25.060 1.00 92.62 86 ILE A C 1
ATOM 663 O O . ILE A 1 86 ? -11.728 7.667 26.074 1.00 92.62 86 ILE A O 1
ATOM 667 N N . LEU A 1 87 ? -10.399 7.787 24.276 1.00 94.12 87 LEU A N 1
ATOM 668 C CA . LEU A 1 87 ? -9.742 6.497 24.464 1.00 94.12 87 LEU A CA 1
ATOM 669 C C . LEU A 1 87 ? -8.262 6.683 24.810 1.00 94.12 87 LEU A C 1
ATOM 671 O O . LEU A 1 87 ? -7.514 7.285 24.039 1.00 94.12 87 LEU A O 1
ATOM 675 N N . ASP A 1 88 ? -7.833 6.100 25.930 1.00 94.75 88 ASP A N 1
ATOM 676 C CA . ASP A 1 88 ? -6.420 5.886 26.255 1.00 94.75 88 ASP A CA 1
ATOM 677 C C . ASP A 1 88 ? -6.017 4.485 25.775 1.00 94.75 88 ASP A C 1
ATOM 679 O O . ASP A 1 88 ? -6.340 3.474 26.398 1.00 94.75 88 ASP A O 1
ATOM 683 N N . CYS A 1 89 ? -5.346 4.398 24.626 1.00 94.19 89 CYS A N 1
ATOM 684 C CA . CYS A 1 89 ? -4.996 3.100 24.052 1.00 94.19 89 CYS A CA 1
ATOM 685 C C . CYS A 1 89 ? -3.836 2.462 24.827 1.00 94.19 89 CYS A C 1
ATOM 687 O O . CYS A 1 89 ? -2.745 3.024 24.885 1.00 94.19 89 CYS A O 1
ATOM 689 N N . ALA A 1 90 ? -4.050 1.270 25.378 1.00 92.19 90 ALA A N 1
ATOM 690 C CA . ALA A 1 90 ? -3.048 0.534 26.152 1.00 92.19 90 ALA A CA 1
ATOM 691 C C . ALA A 1 90 ? -2.690 -0.827 25.531 1.00 92.19 90 ALA A C 1
ATOM 693 O O . ALA A 1 90 ? -2.132 -1.677 26.215 1.00 92.19 90 ALA A O 1
ATOM 694 N N . TRP A 1 91 ? -3.007 -1.033 24.250 1.00 87.81 91 TRP A N 1
ATOM 695 C CA . TRP A 1 91 ? -2.856 -2.315 23.555 1.00 87.81 91 TRP A CA 1
ATOM 696 C C . TRP A 1 91 ? -1.811 -2.248 22.434 1.00 87.81 91 TRP A C 1
ATOM 698 O O . TRP A 1 91 ? -1.559 -1.178 21.863 1.00 87.81 91 TRP A O 1
ATOM 708 N N . GLY A 1 92 ? -1.211 -3.400 22.120 1.00 86.62 92 GLY A N 1
ATOM 709 C CA . GLY A 1 92 ? -0.306 -3.590 20.983 1.00 86.62 92 GLY A CA 1
ATOM 710 C C . GLY A 1 92 ? 0.826 -2.564 20.935 1.00 86.62 92 GLY A C 1
ATOM 711 O O . GLY A 1 92 ? 1.596 -2.400 21.879 1.00 86.62 92 GLY A O 1
ATOM 712 N N . LEU A 1 93 ? 0.904 -1.788 19.849 1.00 89.25 93 LEU A N 1
ATOM 713 C CA . LEU A 1 93 ? 1.949 -0.761 19.683 1.00 89.25 93 LEU A CA 1
ATOM 714 C C . LEU A 1 93 ? 1.968 0.310 20.785 1.00 89.25 93 LEU A C 1
ATOM 716 O O . LEU A 1 93 ? 2.969 1.006 20.942 1.00 89.25 93 LEU A O 1
ATOM 720 N N . CYS A 1 94 ? 0.859 0.513 21.497 1.00 91.44 94 CYS A N 1
ATOM 721 C CA . CYS A 1 94 ? 0.760 1.505 22.564 1.00 91.44 94 CYS A CA 1
ATOM 722 C C . CYS A 1 94 ? 1.096 0.948 23.952 1.00 91.44 94 CYS A C 1
ATOM 724 O O . CYS A 1 94 ? 1.263 1.753 24.868 1.00 91.44 94 CYS A O 1
ATOM 726 N N . SER A 1 95 ? 1.236 -0.373 24.109 1.00 93.00 95 SER A N 1
ATOM 727 C CA . SER A 1 95 ? 1.691 -1.007 25.355 1.00 93.00 95 SER A CA 1
ATOM 728 C C . SER A 1 95 ? 3.209 -1.195 25.415 1.00 93.00 95 SER A C 1
ATOM 730 O O . SER A 1 95 ? 3.737 -1.544 26.468 1.00 93.00 95 SER A O 1
ATOM 732 N N . LEU A 1 96 ? 3.913 -0.965 24.301 1.00 93.88 96 LEU A N 1
ATOM 733 C CA . LEU A 1 96 ? 5.356 -1.173 24.212 1.00 93.88 96 LEU A CA 1
ATOM 734 C C . LEU A 1 96 ? 6.140 -0.294 25.211 1.00 93.88 96 LEU A C 1
ATOM 736 O O . LEU A 1 96 ? 5.769 0.871 25.437 1.00 93.88 96 LEU A O 1
ATOM 740 N N . PRO A 1 97 ? 7.265 -0.806 25.751 1.00 95.44 97 PRO A N 1
ATOM 741 C CA . PRO A 1 97 ? 8.227 -0.006 26.503 1.00 95.44 97 PRO A CA 1
ATOM 742 C C . PRO A 1 97 ? 8.728 1.197 25.696 1.00 95.44 97 PRO A C 1
ATOM 744 O O . PRO A 1 97 ? 8.755 1.171 24.466 1.00 95.44 97 PRO A O 1
ATOM 747 N N . GLU A 1 98 ? 9.170 2.254 26.378 1.00 91.94 98 GLU A N 1
ATOM 748 C CA . GLU A 1 98 ? 9.549 3.522 25.732 1.00 91.94 98 GLU A CA 1
ATOM 749 C C . GLU A 1 98 ? 10.656 3.354 24.675 1.00 91.94 98 GLU A C 1
ATOM 751 O O . GLU A 1 98 ? 10.594 3.931 23.588 1.00 91.94 98 GLU A O 1
ATOM 756 N N . THR A 1 99 ? 11.648 2.508 24.953 1.00 92.62 99 THR A N 1
ATOM 757 C CA . THR A 1 99 ? 12.762 2.216 24.038 1.00 92.62 99 THR A CA 1
ATOM 758 C C . THR A 1 99 ? 12.288 1.552 22.743 1.00 92.62 99 THR A C 1
ATOM 760 O O . THR A 1 99 ? 12.669 1.979 21.647 1.00 92.62 99 THR A O 1
ATOM 763 N N . GLU A 1 100 ? 11.428 0.540 22.858 1.00 93.19 100 GLU A N 1
ATOM 764 C CA . GLU A 1 100 ? 10.840 -0.193 21.734 1.00 93.19 100 GLU A CA 1
ATOM 765 C C . GLU A 1 100 ? 9.852 0.675 20.955 1.00 93.19 100 GLU A C 1
ATOM 767 O O . GLU A 1 100 ? 9.934 0.756 19.727 1.00 93.19 100 GLU A O 1
ATOM 772 N N . SER A 1 101 ? 8.989 1.412 21.660 1.00 91.56 101 SER A N 1
ATOM 773 C CA . SER A 1 101 ? 8.080 2.392 21.063 1.00 91.56 101 SER A CA 1
ATOM 774 C C . SER A 1 101 ? 8.854 3.427 20.249 1.00 91.56 101 SER A C 1
ATOM 776 O O . SER A 1 101 ? 8.488 3.716 19.112 1.00 91.56 101 SER A O 1
ATOM 778 N N . GLY A 1 102 ? 9.969 3.943 20.776 1.00 90.69 102 GLY A N 1
ATOM 779 C CA . GLY A 1 102 ? 10.830 4.873 20.052 1.00 90.69 102 GLY A CA 1
ATOM 780 C C . GLY A 1 102 ? 11.449 4.263 18.789 1.00 90.69 102 GLY A C 1
ATOM 781 O O . GLY A 1 102 ? 11.600 4.951 17.776 1.00 90.69 102 GLY A O 1
ATOM 782 N N . ALA A 1 103 ? 11.799 2.973 18.804 1.00 89.25 103 ALA A N 1
ATOM 783 C CA . ALA A 1 103 ? 12.292 2.271 17.617 1.00 89.25 103 ALA A CA 1
ATOM 784 C C . ALA A 1 103 ? 11.198 2.093 16.555 1.00 89.25 103 ALA A C 1
ATOM 786 O O . ALA A 1 103 ? 11.442 2.369 15.373 1.00 89.25 103 ALA A O 1
ATOM 787 N N . VAL A 1 104 ? 9.992 1.706 16.977 1.00 88.62 104 VAL A N 1
ATOM 788 C CA . VAL A 1 104 ? 8.812 1.619 16.110 1.00 88.62 104 VAL A CA 1
ATOM 789 C C . VAL A 1 104 ? 8.506 2.983 15.504 1.00 88.62 104 VAL A C 1
ATOM 791 O O . VAL A 1 104 ? 8.429 3.094 14.284 1.00 88.62 104 VAL A O 1
ATOM 794 N N . ASP A 1 105 ? 8.429 4.039 16.310 1.00 90.44 105 ASP A N 1
ATOM 795 C CA . ASP A 1 105 ? 8.113 5.391 15.845 1.00 90.44 105 ASP A CA 1
ATOM 796 C C . ASP A 1 105 ? 9.138 5.898 14.816 1.00 90.44 105 ASP A C 1
ATOM 798 O O . ASP A 1 105 ? 8.753 6.432 13.773 1.00 90.44 105 ASP A O 1
ATOM 802 N N . ARG A 1 106 ? 10.442 5.641 15.013 1.00 88.38 106 ARG A N 1
ATOM 803 C CA . ARG A 1 106 ? 11.470 5.945 13.997 1.00 88.38 106 ARG A CA 1
ATOM 804 C C . ARG A 1 106 ? 11.217 5.207 12.681 1.00 88.38 106 ARG A C 1
ATOM 806 O O . ARG A 1 106 ? 11.394 5.789 11.608 1.00 88.38 106 ARG A O 1
ATOM 813 N N . LYS A 1 107 ? 10.809 3.937 12.743 1.00 85.31 107 LYS A N 1
ATOM 814 C CA . LYS A 1 107 ? 10.462 3.135 11.559 1.00 85.31 107 LYS A CA 1
ATOM 815 C C . LYS A 1 107 ? 9.215 3.692 10.862 1.00 85.31 107 LYS A C 1
ATOM 817 O O . LYS A 1 107 ? 9.242 3.873 9.644 1.00 85.31 107 LYS A O 1
ATOM 822 N N . LEU A 1 108 ? 8.173 4.045 11.624 1.00 85.19 108 LEU A N 1
ATOM 823 C CA . LEU A 1 108 ? 6.950 4.683 11.121 1.00 85.19 108 LEU A CA 1
ATOM 824 C C . LEU A 1 108 ? 7.264 5.999 10.402 1.00 85.19 108 LEU A C 1
ATOM 826 O O . LEU A 1 108 ? 6.864 6.175 9.256 1.00 85.19 108 LEU A O 1
ATOM 830 N N . MET A 1 109 ? 8.045 6.887 11.022 1.00 84.69 109 MET A N 1
ATOM 831 C CA . MET A 1 109 ? 8.416 8.177 10.433 1.00 84.69 109 MET A CA 1
ATOM 832 C C . MET A 1 109 ? 9.191 8.025 9.121 1.00 84.69 109 MET A C 1
ATOM 834 O O . MET A 1 109 ? 8.876 8.694 8.133 1.00 84.69 109 MET A O 1
ATOM 838 N N . ARG A 1 110 ? 10.198 7.138 9.091 1.00 83.38 110 ARG A N 1
ATOM 839 C CA . ARG A 1 110 ? 10.977 6.853 7.871 1.00 83.38 110 ARG A CA 1
ATOM 840 C C . ARG A 1 110 ? 10.066 6.395 6.742 1.00 83.38 110 ARG A C 1
ATOM 842 O O . ARG A 1 110 ? 10.186 6.882 5.622 1.00 83.38 110 ARG A O 1
ATOM 849 N N . ARG A 1 111 ? 9.122 5.515 7.060 1.00 80.19 111 ARG A N 1
ATOM 850 C CA . ARG A 1 111 ? 8.156 4.975 6.112 1.00 80.19 111 ARG A CA 1
ATOM 851 C C . ARG A 1 111 ? 7.164 6.018 5.619 1.00 80.19 111 ARG A C 1
ATOM 853 O O . ARG A 1 111 ? 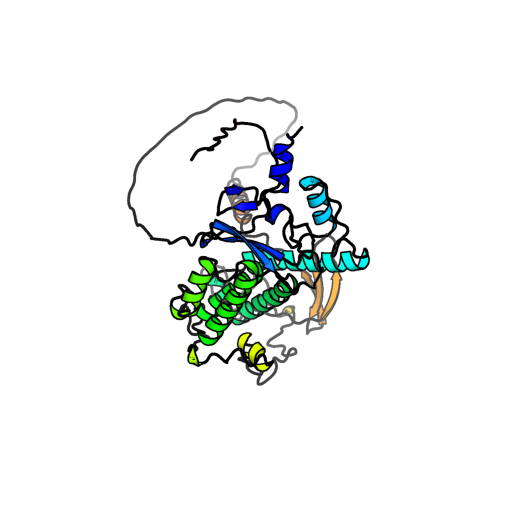6.981 6.134 4.417 1.00 80.19 111 ARG A O 1
ATOM 860 N N . THR A 1 112 ? 6.590 6.827 6.505 1.00 82.00 112 THR A N 1
ATOM 861 C CA . THR A 1 112 ? 5.689 7.926 6.128 1.00 82.00 112 THR A CA 1
ATOM 862 C C . THR A 1 112 ? 6.400 8.936 5.226 1.00 82.00 112 THR A C 1
ATOM 864 O O . THR A 1 112 ? 5.833 9.393 4.234 1.00 82.00 112 THR A O 1
ATOM 867 N N . LYS A 1 113 ? 7.668 9.259 5.514 1.00 83.00 113 LYS A N 1
ATOM 868 C CA . LYS A 1 113 ? 8.496 10.107 4.643 1.00 83.00 113 LYS A CA 1
ATOM 869 C C . LYS A 1 113 ? 8.731 9.451 3.283 1.00 83.00 113 LYS A C 1
ATOM 871 O O . LYS A 1 113 ? 8.582 10.107 2.255 1.00 83.00 113 LYS A O 1
ATOM 876 N N . PHE A 1 114 ? 9.084 8.170 3.281 1.00 81.62 114 PHE A N 1
ATOM 877 C CA . PHE A 1 114 ? 9.309 7.406 2.062 1.00 81.62 114 PHE A CA 1
ATOM 878 C C . PHE A 1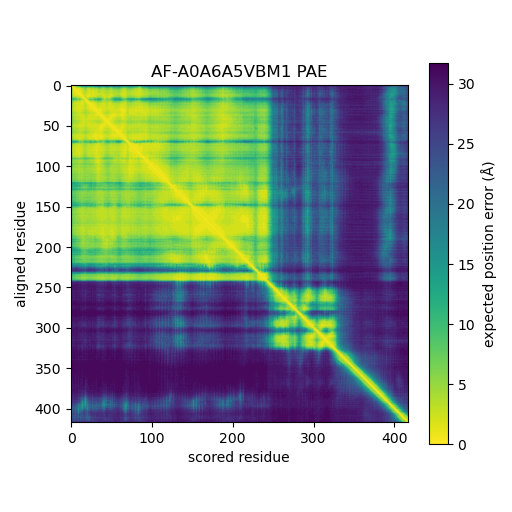 114 ? 8.038 7.359 1.197 1.00 81.62 114 PHE A C 1
ATOM 880 O O . PHE A 1 114 ? 8.100 7.645 0.007 1.00 81.62 114 PHE A O 1
ATOM 887 N N . TRP A 1 115 ? 6.878 7.091 1.800 1.00 83.94 115 TRP A N 1
ATOM 888 C CA . TRP A 1 115 ? 5.584 7.050 1.121 1.00 83.94 115 TRP A CA 1
ATOM 889 C C . TRP A 1 115 ? 5.213 8.391 0.482 1.00 83.94 115 TRP A C 1
ATOM 891 O O . TRP A 1 115 ? 4.875 8.444 -0.697 1.00 83.94 115 TRP A O 1
ATOM 901 N N . LYS A 1 116 ? 5.375 9.500 1.216 1.00 84.75 116 LYS A N 1
ATOM 902 C CA . LYS A 1 116 ? 5.177 10.853 0.666 1.00 84.75 116 LYS A CA 1
ATOM 903 C C . LYS A 1 116 ? 6.089 11.120 -0.532 1.00 84.75 116 LYS A C 1
ATOM 905 O O . LYS A 1 116 ? 5.645 11.666 -1.537 1.00 84.75 116 LYS A O 1
ATOM 910 N N . ASN A 1 117 ? 7.356 10.717 -0.445 1.00 82.25 117 ASN A N 1
ATOM 911 C CA . ASN A 1 117 ? 8.288 10.851 -1.563 1.00 82.25 117 ASN A CA 1
ATOM 912 C C . ASN A 1 117 ? 7.864 9.990 -2.754 1.00 82.25 117 ASN A C 1
ATOM 914 O O . ASN A 1 117 ? 7.924 10.465 -3.881 1.00 82.25 117 ASN A O 1
ATOM 918 N N . PHE A 1 118 ? 7.415 8.757 -2.509 1.00 83.69 118 PHE A N 1
ATOM 919 C CA . PHE A 1 118 ? 6.898 7.868 -3.543 1.00 83.69 118 PHE A CA 1
ATOM 920 C C . PHE A 1 118 ? 5.718 8.502 -4.280 1.00 83.69 118 PHE A C 1
ATOM 922 O O . PHE A 1 118 ? 5.774 8.554 -5.502 1.00 83.69 118 PHE A O 1
ATOM 929 N N . GLN A 1 119 ? 4.732 9.059 -3.567 1.00 83.75 119 GLN A N 1
ATOM 930 C CA . GLN A 1 119 ? 3.576 9.748 -4.161 1.00 83.75 119 GLN A CA 1
ATOM 931 C C . GLN A 1 119 ? 3.988 10.932 -5.050 1.00 83.75 119 GLN A C 1
ATOM 933 O O . GLN A 1 119 ? 3.428 11.138 -6.121 1.00 83.75 119 GLN A O 1
ATOM 938 N N . LEU A 1 120 ? 5.012 11.689 -4.646 1.00 80.06 120 LEU A N 1
ATOM 939 C CA . LEU A 1 120 ? 5.562 12.781 -5.456 1.00 80.06 120 LEU A CA 1
ATOM 940 C C . LEU A 1 120 ? 6.406 12.282 -6.646 1.00 80.06 120 LEU A C 1
ATOM 942 O O . LEU A 1 120 ? 6.646 13.040 -7.588 1.00 80.06 120 LEU A O 1
ATOM 946 N N . ASP A 1 121 ? 6.893 11.038 -6.601 1.00 75.50 121 ASP A N 1
ATOM 947 C CA . ASP A 1 121 ? 7.817 10.416 -7.564 1.00 75.50 121 ASP A CA 1
ATOM 948 C C . ASP A 1 121 ? 7.123 9.526 -8.615 1.00 75.50 121 ASP A C 1
ATOM 950 O O . ASP A 1 121 ? 7.810 8.824 -9.353 1.00 75.50 121 ASP A O 1
ATOM 954 N N . GLN A 1 122 ? 5.789 9.554 -8.711 1.00 78.31 122 GLN A N 1
ATOM 955 C CA . GLN A 1 122 ? 5.003 8.775 -9.684 1.00 78.31 122 GLN A CA 1
ATOM 956 C C . GLN A 1 122 ? 4.972 9.406 -11.088 1.00 78.31 122 GLN A C 1
ATOM 958 O O . GLN A 1 122 ? 5.288 10.587 -11.274 1.00 78.31 122 GLN A O 1
ATOM 963 N N . GLY A 1 123 ? 4.565 8.606 -12.079 1.00 79.88 123 GLY A N 1
ATOM 964 C CA . GLY A 1 123 ? 4.190 9.080 -13.413 1.00 79.88 123 GLY A CA 1
ATOM 965 C C . GLY A 1 123 ? 5.104 8.652 -14.568 1.00 79.88 123 GLY A C 1
ATOM 966 O O . GLY A 1 123 ? 6.306 8.415 -14.417 1.00 79.88 123 GLY A O 1
ATOM 967 N N . LEU A 1 124 ? 4.508 8.617 -15.766 1.00 80.06 124 LEU A N 1
ATOM 968 C CA . LEU A 1 124 ? 5.100 8.059 -16.987 1.00 80.06 124 LEU A CA 1
ATOM 969 C C . LEU A 1 124 ? 6.443 8.698 -17.374 1.00 80.06 124 LEU A C 1
ATOM 971 O O . LEU A 1 124 ? 7.384 7.991 -17.726 1.00 80.06 124 LEU A O 1
ATOM 975 N N . THR A 1 125 ? 6.578 10.019 -17.250 1.00 82.06 125 THR A N 1
ATOM 976 C CA . THR A 1 125 ? 7.827 10.729 -17.579 1.00 82.06 125 THR A CA 1
ATOM 977 C C . THR A 1 125 ? 9.024 10.193 -16.793 1.00 82.06 125 THR A C 1
ATOM 979 O O . THR A 1 125 ? 10.121 10.066 -17.339 1.00 82.06 125 THR A O 1
ATOM 982 N N . ARG A 1 126 ? 8.834 9.849 -15.512 1.00 79.25 126 ARG A N 1
ATOM 983 C CA . ARG A 1 126 ? 9.917 9.300 -14.684 1.00 79.25 126 ARG A CA 1
ATOM 984 C C . ARG A 1 126 ? 10.238 7.862 -15.043 1.00 79.25 126 ARG A C 1
ATOM 986 O O . ARG A 1 126 ? 11.415 7.498 -15.035 1.00 79.25 126 ARG A O 1
ATOM 993 N N . HIS A 1 127 ? 9.207 7.079 -15.362 1.00 82.94 127 HIS A N 1
ATOM 994 C CA . HIS A 1 127 ? 9.363 5.697 -15.806 1.00 82.94 127 HIS A CA 1
ATOM 995 C C . HIS A 1 127 ? 10.295 5.628 -17.015 1.00 82.94 127 HIS A C 1
ATOM 997 O O . HIS A 1 127 ? 11.278 4.896 -16.986 1.00 82.94 127 HIS A O 1
ATOM 1003 N N . LEU A 1 128 ? 10.087 6.505 -18.000 1.00 80.44 128 LEU A N 1
ATOM 1004 C CA . LEU A 1 128 ? 10.876 6.527 -19.234 1.00 80.44 128 LEU A CA 1
ATOM 1005 C C . LEU A 1 128 ? 12.319 7.032 -19.051 1.00 80.44 128 LEU A C 1
ATOM 1007 O O . LEU A 1 128 ? 13.225 6.578 -19.757 1.00 80.44 128 LEU A O 1
ATOM 1011 N N . ALA A 1 129 ? 12.557 7.953 -18.110 1.00 82.38 129 ALA A N 1
ATOM 1012 C CA . ALA A 1 129 ? 13.846 8.631 -17.962 1.00 82.38 129 ALA A CA 1
ATOM 1013 C C . ALA A 1 129 ? 14.977 7.715 -17.458 1.00 82.38 129 ALA A C 1
ATOM 1015 O O . ALA A 1 129 ? 16.103 7.772 -17.953 1.00 82.38 129 ALA A O 1
ATOM 1016 N N . SER A 1 130 ? 14.727 6.888 -16.439 1.00 81.19 130 SER A N 1
ATOM 1017 C CA . SER A 1 130 ? 15.763 6.047 -15.812 1.00 81.19 130 SER A CA 1
ATOM 1018 C C . SER A 1 130 ? 15.153 4.778 -15.209 1.00 81.19 130 SER A C 1
ATOM 1020 O O . SER A 1 130 ? 15.080 4.651 -13.984 1.00 81.19 130 SER A O 1
ATOM 1022 N N . PRO A 1 131 ? 14.725 3.817 -16.045 1.00 86.62 131 PRO A N 1
ATOM 1023 C CA . PRO A 1 131 ? 13.819 2.758 -15.618 1.00 86.62 131 PRO A CA 1
ATOM 1024 C C . PRO A 1 131 ? 14.444 1.767 -14.631 1.00 86.62 131 PRO A C 1
ATOM 1026 O O . PRO A 1 131 ? 13.789 1.402 -13.663 1.00 86.62 131 PRO A O 1
ATOM 1029 N N . LEU A 1 132 ? 15.729 1.406 -14.765 1.00 86.06 132 LEU A N 1
ATOM 1030 C CA . LEU A 1 132 ? 16.404 0.538 -13.780 1.00 86.06 132 LEU A CA 1
ATOM 1031 C C . LEU A 1 132 ? 16.558 1.219 -12.413 1.00 86.06 132 LEU A C 1
ATOM 1033 O O . LEU A 1 132 ? 16.308 0.611 -11.376 1.00 86.06 132 LEU A O 1
ATOM 1037 N N . LEU A 1 133 ? 16.953 2.497 -12.396 1.00 82.94 133 LEU A N 1
ATOM 1038 C CA . LEU A 1 133 ? 17.051 3.260 -11.149 1.00 82.94 133 LEU A CA 1
ATOM 1039 C C . LEU A 1 133 ? 15.671 3.435 -10.508 1.00 82.94 133 LEU A C 1
ATOM 1041 O O . LEU A 1 133 ? 15.541 3.325 -9.290 1.00 82.94 133 LEU A O 1
ATOM 1045 N N . ARG A 1 134 ? 14.642 3.684 -11.325 1.00 85.62 134 ARG A N 1
ATOM 1046 C CA . ARG A 1 134 ? 13.257 3.778 -10.868 1.00 85.62 134 ARG A CA 1
ATOM 1047 C C . ARG A 1 134 ? 12.779 2.448 -10.293 1.00 85.62 134 ARG A C 1
ATOM 1049 O O . ARG A 1 134 ? 12.229 2.468 -9.201 1.00 85.62 134 ARG A O 1
ATOM 1056 N N . LEU A 1 135 ? 13.050 1.319 -10.950 1.00 88.62 135 LEU A N 1
ATOM 1057 C CA . LEU A 1 135 ? 12.693 -0.014 -10.458 1.00 88.62 135 LEU A CA 1
ATOM 1058 C C . LEU A 1 135 ? 13.336 -0.310 -9.095 1.00 88.62 135 LEU A C 1
ATOM 1060 O O . LEU A 1 135 ? 12.629 -0.733 -8.186 1.00 88.62 135 LEU A O 1
ATOM 1064 N N . ARG A 1 136 ? 14.626 0.007 -8.914 1.00 85.62 136 ARG A N 1
ATOM 1065 C CA . ARG A 1 136 ? 15.327 -0.143 -7.623 1.00 85.62 136 ARG A CA 1
ATOM 1066 C C . ARG A 1 136 ? 14.730 0.723 -6.512 1.00 85.62 136 ARG A C 1
ATOM 1068 O O . ARG A 1 136 ? 14.486 0.248 -5.409 1.00 85.62 136 ARG A O 1
ATOM 1075 N N . ARG A 1 137 ? 14.446 1.997 -6.800 1.00 83.44 137 ARG A N 1
ATOM 1076 C CA . ARG A 1 137 ? 13.778 2.887 -5.831 1.00 83.44 137 ARG A CA 1
ATOM 1077 C C . ARG A 1 137 ? 12.386 2.394 -5.484 1.00 83.44 137 ARG A C 1
ATOM 1079 O O . ARG A 1 137 ? 11.981 2.466 -4.331 1.00 83.44 137 ARG A O 1
ATOM 1086 N N . LEU A 1 138 ? 11.661 1.918 -6.495 1.00 86.81 138 LEU A N 1
ATOM 1087 C CA . LEU A 1 138 ? 10.364 1.314 -6.296 1.00 86.81 138 LEU A CA 1
ATOM 1088 C C . LEU A 1 138 ? 10.526 0.138 -5.351 1.00 86.81 138 LEU A C 1
ATOM 1090 O O . LEU A 1 138 ? 9.888 0.181 -4.315 1.00 86.81 138 LEU A O 1
ATOM 1094 N N . GLU A 1 139 ? 11.372 -0.853 -5.631 1.00 89.00 139 GLU A N 1
ATOM 1095 C CA . GLU A 1 139 ? 11.617 -2.035 -4.785 1.00 89.00 139 GLU A CA 1
ATOM 1096 C C . GLU A 1 139 ? 11.698 -1.719 -3.282 1.00 89.00 139 GLU A C 1
ATOM 1098 O O . GLU A 1 139 ? 10.960 -2.314 -2.489 1.00 89.00 139 GLU A O 1
ATOM 1103 N N . GLU A 1 140 ? 12.479 -0.703 -2.904 1.00 83.50 140 GLU A N 1
ATOM 1104 C CA . GLU A 1 140 ? 12.566 -0.218 -1.522 1.00 83.50 140 GLU A CA 1
ATOM 1105 C C . GLU A 1 140 ? 11.199 0.179 -0.934 1.00 83.50 140 GLU A C 1
ATOM 1107 O O . GLU A 1 140 ? 10.921 -0.150 0.223 1.00 83.50 140 GLU A O 1
ATOM 1112 N N . THR A 1 141 ? 10.315 0.806 -1.722 1.00 83.81 141 THR A N 1
ATOM 1113 C CA . THR A 1 141 ? 8.917 1.097 -1.355 1.00 83.81 141 THR A CA 1
ATOM 1114 C C . THR A 1 141 ? 8.168 -0.159 -0.933 1.00 83.81 141 THR A C 1
ATOM 1116 O O . THR A 1 141 ? 7.554 -0.154 0.126 1.00 83.81 141 THR A O 1
ATOM 1119 N N . VAL A 1 142 ? 8.207 -1.242 -1.726 1.00 87.38 142 VAL A N 1
ATOM 1120 C CA . VAL A 1 142 ? 7.431 -2.466 -1.419 1.00 87.38 142 VAL A CA 1
ATOM 1121 C C . VAL A 1 142 ? 7.941 -3.078 -0.134 1.00 87.38 142 VAL A C 1
ATOM 1123 O O . VAL A 1 142 ? 7.139 -3.405 0.733 1.00 87.38 142 VAL A O 1
ATOM 1126 N N . ARG A 1 143 ? 9.265 -3.147 0.037 1.00 84.75 143 ARG A N 1
ATOM 1127 C CA . ARG A 1 143 ? 9.866 -3.653 1.271 1.00 84.75 143 ARG A CA 1
ATOM 1128 C C . ARG A 1 143 ? 9.382 -2.862 2.491 1.00 84.75 143 ARG A C 1
ATOM 1130 O O . ARG A 1 143 ? 9.050 -3.458 3.507 1.00 84.75 143 ARG A O 1
ATOM 1137 N N . HIS A 1 144 ? 9.295 -1.534 2.400 1.00 80.75 144 HIS A N 1
ATOM 1138 C CA . HIS A 1 144 ? 8.763 -0.706 3.488 1.00 80.75 144 HIS A CA 1
ATOM 1139 C C . HIS A 1 144 ? 7.247 -0.862 3.699 1.00 80.75 144 HIS A C 1
ATOM 1141 O O . HIS A 1 144 ? 6.777 -0.785 4.838 1.00 80.75 144 HIS A O 1
ATOM 1147 N N . THR A 1 145 ? 6.484 -1.076 2.628 1.00 80.62 145 THR A N 1
ATOM 1148 C CA . THR A 1 145 ? 5.023 -1.198 2.675 1.00 80.62 145 THR A CA 1
ATOM 1149 C C . THR A 1 145 ? 4.547 -2.584 3.115 1.00 80.62 145 THR A C 1
ATOM 1151 O O . THR A 1 145 ? 3.551 -2.683 3.823 1.00 80.62 145 THR A O 1
ATOM 1154 N N . MET A 1 146 ? 5.271 -3.660 2.809 1.00 81.25 146 MET A N 1
ATOM 1155 C CA . MET A 1 146 ? 4.961 -5.001 3.330 1.00 81.25 146 MET A CA 1
ATOM 1156 C C . MET A 1 146 ? 4.947 -5.014 4.864 1.00 81.25 146 MET A C 1
ATOM 1158 O O . MET A 1 146 ? 4.057 -5.582 5.491 1.00 81.25 146 MET A O 1
ATOM 1162 N N . GLU A 1 147 ? 5.859 -4.270 5.488 1.00 73.56 147 GLU A N 1
ATOM 1163 C CA . GLU A 1 147 ? 5.910 -4.103 6.942 1.00 73.56 147 GLU A CA 1
ATOM 1164 C C . GLU A 1 147 ? 4.747 -3.268 7.521 1.00 73.56 147 GLU A C 1
ATOM 1166 O O . GLU A 1 147 ? 4.620 -3.158 8.742 1.00 73.56 147 GLU A O 1
ATOM 1171 N N . LEU A 1 148 ? 3.932 -2.597 6.693 1.00 67.88 148 LEU A N 1
ATOM 1172 C CA . LEU A 1 148 ? 2.717 -1.891 7.139 1.00 67.88 148 LEU A CA 1
ATOM 1173 C C . LEU A 1 148 ? 1.516 -2.800 7.297 1.00 67.88 148 LEU A C 1
ATOM 1175 O O . LEU A 1 148 ? 0.577 -2.397 7.988 1.00 67.88 148 LEU A O 1
ATOM 1179 N N . ARG A 1 149 ? 1.517 -3.944 6.599 1.00 72.75 149 ARG A N 1
ATOM 1180 C CA . ARG A 1 149 ? 0.307 -4.738 6.359 1.00 72.75 149 ARG A CA 1
ATOM 1181 C C . ARG A 1 149 ? -0.838 -3.854 5.836 1.00 72.75 149 ARG A C 1
ATOM 1183 O O . ARG A 1 149 ? -1.952 -3.897 6.346 1.00 72.75 149 ARG A O 1
ATOM 1190 N N . SER A 1 150 ? -0.519 -2.970 4.884 1.00 77.19 150 SER A N 1
ATOM 1191 C CA . SER A 1 150 ? -1.511 -2.158 4.173 1.00 77.19 150 SER A CA 1
ATOM 1192 C C . SER A 1 150 ? -1.623 -2.666 2.745 1.00 77.19 150 SER A C 1
ATOM 1194 O O . SER A 1 150 ? -0.712 -2.451 1.944 1.00 77.19 150 SER A O 1
ATOM 1196 N N . GLY A 1 151 ? -2.740 -3.326 2.452 1.00 82.56 151 GLY A N 1
ATOM 1197 C CA . GLY A 1 151 ? -3.089 -3.820 1.126 1.00 82.56 151 GLY A CA 1
ATOM 1198 C C . GLY A 1 151 ? -3.172 -2.683 0.114 1.00 82.56 151 GLY A C 1
ATOM 1199 O O . GLY A 1 151 ? -2.520 -2.756 -0.918 1.00 82.56 151 GLY A O 1
ATOM 1200 N N . THR A 1 152 ? -3.841 -1.574 0.449 1.00 84.06 152 THR A N 1
ATOM 1201 C CA . THR A 1 152 ? -3.981 -0.396 -0.427 1.00 84.06 152 THR A CA 1
ATOM 1202 C C . THR A 1 152 ? -2.630 0.198 -0.830 1.00 84.06 152 THR A C 1
ATOM 1204 O O . THR A 1 152 ? -2.355 0.376 -2.017 1.00 84.06 152 THR A O 1
ATOM 1207 N N . GLN A 1 153 ? -1.737 0.458 0.131 1.00 87.00 153 GLN A N 1
ATOM 1208 C CA . GLN A 1 153 ? -0.419 1.011 -0.201 1.00 87.00 153 GLN A CA 1
ATOM 1209 C C . GLN A 1 153 ? 0.435 0.011 -0.990 1.00 87.00 153 GLN A C 1
ATOM 1211 O O . GLN A 1 153 ? 1.240 0.407 -1.836 1.00 87.00 153 GLN A O 1
ATOM 1216 N N . LEU A 1 154 ? 0.299 -1.287 -0.702 1.00 89.94 154 LEU A N 1
ATOM 1217 C CA . LEU A 1 154 ? 1.040 -2.331 -1.403 1.00 89.94 154 LEU A CA 1
ATOM 1218 C C . LEU A 1 154 ? 0.531 -2.487 -2.845 1.00 89.94 154 LEU A C 1
ATOM 1220 O O . LEU A 1 154 ? 1.342 -2.593 -3.765 1.00 89.94 154 LEU A O 1
ATOM 1224 N N . TYR A 1 155 ? -0.783 -2.394 -3.041 1.00 91.31 155 TYR A N 1
ATOM 1225 C CA . TYR A 1 155 ? -1.450 -2.326 -4.338 1.00 91.31 155 TYR A CA 1
ATOM 1226 C C . TYR A 1 155 ? -0.925 -1.151 -5.171 1.00 91.31 155 TYR A C 1
ATOM 1228 O O . TYR A 1 155 ? -0.430 -1.363 -6.277 1.00 91.31 155 TYR A O 1
ATOM 1236 N N . GLU A 1 156 ? -0.935 0.071 -4.630 1.00 90.69 156 GLU A N 1
ATOM 1237 C CA . GLU A 1 156 ? -0.413 1.258 -5.324 1.00 90.69 156 GLU A CA 1
ATOM 1238 C C . GLU A 1 156 ? 1.070 1.104 -5.691 1.00 90.69 156 GLU A C 1
ATOM 1240 O O . GLU A 1 156 ? 1.498 1.438 -6.800 1.00 90.69 156 GLU A O 1
ATOM 1245 N N . ALA A 1 157 ? 1.871 0.559 -4.772 1.00 91.69 157 ALA A N 1
ATOM 1246 C CA . ALA A 1 157 ? 3.282 0.319 -5.019 1.00 91.69 157 ALA A CA 1
ATOM 1247 C C . ALA A 1 157 ? 3.483 -0.670 -6.182 1.00 91.69 157 ALA A C 1
ATOM 1249 O O . ALA A 1 157 ? 4.304 -0.417 -7.071 1.00 91.69 157 ALA A O 1
ATOM 1250 N N . TYR A 1 158 ? 2.753 -1.785 -6.205 1.00 94.12 158 TYR A N 1
ATOM 1251 C CA . TYR A 1 158 ? 2.856 -2.765 -7.283 1.00 94.12 158 TYR A CA 1
ATOM 1252 C C . TYR A 1 158 ? 2.311 -2.260 -8.619 1.00 94.12 158 TYR A C 1
ATOM 1254 O O . TYR A 1 158 ? 2.943 -2.501 -9.648 1.00 94.12 158 TYR A O 1
ATOM 1262 N N . LEU A 1 159 ? 1.235 -1.472 -8.616 1.00 92.12 159 LEU A N 1
ATOM 1263 C CA . LEU A 1 159 ? 0.729 -0.840 -9.832 1.00 92.12 159 LEU A CA 1
ATOM 1264 C C . LEU A 1 159 ? 1.750 0.074 -10.503 1.00 92.12 159 LEU A C 1
ATOM 1266 O O . LEU A 1 159 ? 1.926 0.001 -11.716 1.00 92.12 159 LEU A O 1
ATOM 1270 N N . GLU A 1 160 ? 2.465 0.898 -9.737 1.00 92.56 160 GLU A N 1
ATOM 1271 C CA . GLU A 1 160 ? 3.505 1.770 -10.297 1.00 92.56 160 GLU A CA 1
ATOM 1272 C C . GLU A 1 160 ? 4.624 0.980 -10.995 1.00 92.56 160 GLU A C 1
ATOM 1274 O O . GLU A 1 160 ? 5.235 1.462 -11.949 1.00 92.56 160 GLU A O 1
ATOM 1279 N N . ARG A 1 161 ? 4.883 -0.255 -10.558 1.00 94.19 161 ARG A N 1
ATOM 1280 C CA . ARG A 1 161 ? 5.870 -1.145 -11.190 1.00 94.19 161 ARG A CA 1
ATOM 1281 C C . ARG A 1 161 ? 5.320 -1.832 -12.418 1.00 94.19 161 ARG A C 1
ATOM 1283 O O . ARG A 1 161 ? 6.040 -1.942 -13.405 1.00 94.19 161 ARG A O 1
ATOM 1290 N N . ALA A 1 162 ? 4.063 -2.267 -12.362 1.00 94.81 162 ALA A N 1
ATOM 1291 C CA . ALA A 1 162 ? 3.373 -2.772 -13.536 1.00 94.81 162 ALA A CA 1
ATOM 1292 C C . ALA A 1 162 ? 3.384 -1.698 -14.632 1.00 94.81 162 ALA A C 1
ATOM 1294 O O . ALA A 1 162 ? 3.811 -1.972 -15.746 1.00 94.81 162 ALA A O 1
ATOM 1295 N N . ALA A 1 163 ? 3.046 -0.451 -14.291 1.00 93.81 163 ALA A N 1
ATOM 1296 C CA . ALA A 1 163 ? 3.103 0.681 -15.210 1.00 93.81 163 ALA A CA 1
ATOM 1297 C C . ALA A 1 163 ? 4.516 0.924 -15.766 1.00 93.81 163 ALA A C 1
ATOM 1299 O O . ALA A 1 163 ? 4.670 1.099 -16.972 1.00 93.81 163 ALA A O 1
ATOM 1300 N N . LEU A 1 164 ? 5.556 0.886 -14.923 1.00 94.31 164 LEU A N 1
ATOM 1301 C CA . LEU A 1 164 ? 6.950 0.990 -15.367 1.00 94.31 164 LEU A CA 1
ATOM 1302 C C . LEU A 1 164 ? 7.324 -0.117 -16.367 1.00 94.31 164 LEU A C 1
ATOM 1304 O O . LEU A 1 164 ? 7.881 0.173 -17.424 1.00 94.31 164 LEU A O 1
ATOM 1308 N N . ALA A 1 165 ? 7.027 -1.375 -16.042 1.00 95.31 165 ALA A N 1
ATOM 1309 C CA . ALA A 1 165 ? 7.334 -2.523 -16.890 1.00 95.31 165 ALA A CA 1
ATOM 1310 C C . ALA A 1 165 ? 6.585 -2.441 -18.231 1.00 95.31 165 ALA A C 1
ATOM 1312 O O . ALA A 1 165 ? 7.204 -2.501 -19.294 1.00 95.31 165 ALA A O 1
ATOM 1313 N N . LEU A 1 166 ? 5.273 -2.191 -18.190 1.00 95.19 166 LEU A N 1
ATOM 1314 C CA . LEU A 1 166 ? 4.421 -2.058 -19.374 1.00 95.19 166 LEU A CA 1
ATOM 1315 C C . LEU A 1 166 ? 4.847 -0.876 -20.257 1.00 95.19 166 LEU A C 1
ATOM 1317 O O . LEU A 1 166 ? 4.900 -1.023 -21.480 1.00 95.19 166 LEU A O 1
ATOM 1321 N N . ALA A 1 167 ? 5.248 0.255 -19.664 1.00 95.25 167 ALA A N 1
ATOM 1322 C CA . ALA A 1 167 ? 5.806 1.393 -20.396 1.00 95.25 167 ALA A CA 1
ATOM 1323 C C . ALA A 1 167 ? 7.060 1.042 -21.201 1.00 95.25 167 ALA A C 1
ATOM 1325 O O . ALA A 1 167 ? 7.292 1.637 -22.251 1.00 95.25 167 ALA A O 1
ATOM 1326 N N . HIS A 1 168 ? 7.830 0.044 -20.765 1.00 94.69 168 HIS A N 1
ATOM 1327 C CA . HIS A 1 168 ? 8.992 -0.481 -21.485 1.00 94.69 168 HIS A CA 1
ATOM 1328 C C . HIS A 1 168 ? 8.716 -1.768 -22.276 1.00 94.69 168 HIS A C 1
ATOM 1330 O O . HIS A 1 168 ? 9.663 -2.431 -22.709 1.00 94.69 168 HIS A O 1
ATOM 1336 N N . SER A 1 169 ? 7.438 -2.072 -22.528 1.00 95.00 169 SER A N 1
ATOM 1337 C CA . SER A 1 169 ? 6.957 -3.268 -23.230 1.00 95.00 169 SER A CA 1
ATOM 1338 C C . SER A 1 169 ? 7.330 -4.593 -22.550 1.00 95.00 169 SER A C 1
ATOM 1340 O O . SER A 1 169 ? 7.352 -5.628 -23.211 1.00 95.00 169 SER A O 1
ATOM 1342 N N . ASP A 1 170 ? 7.632 -4.580 -21.250 1.00 95.19 170 ASP A N 1
ATOM 1343 C CA . ASP A 1 170 ? 7.928 -5.785 -20.471 1.00 95.19 170 ASP A CA 1
ATOM 1344 C C . ASP A 1 170 ? 6.619 -6.415 -19.978 1.00 95.19 170 ASP A C 1
ATOM 1346 O O . ASP A 1 170 ? 6.166 -6.174 -18.854 1.00 95.19 170 ASP A O 1
ATOM 1350 N N . LEU A 1 171 ? 5.964 -7.175 -20.859 1.00 93.50 171 LEU A N 1
ATOM 1351 C CA . LEU A 1 171 ? 4.693 -7.834 -20.556 1.00 93.50 171 LEU A CA 1
ATOM 1352 C C . LEU A 1 171 ? 4.847 -8.906 -19.473 1.00 93.50 171 LEU A C 1
ATOM 1354 O O . LEU A 1 171 ? 3.969 -9.029 -18.620 1.00 93.50 171 LEU A O 1
ATOM 1358 N N . ALA A 1 172 ? 5.969 -9.630 -19.463 1.00 91.94 172 ALA A N 1
ATOM 1359 C CA . ALA A 1 172 ? 6.244 -10.682 -18.490 1.00 91.94 172 ALA A CA 1
ATOM 1360 C C . ALA A 1 172 ? 6.256 -10.141 -17.050 1.00 91.94 172 ALA A C 1
ATOM 1362 O O . ALA A 1 172 ? 5.483 -10.594 -16.202 1.00 91.94 172 ALA A O 1
ATOM 1363 N N . ARG A 1 173 ? 7.088 -9.127 -16.770 1.00 93.19 173 ARG A N 1
ATOM 1364 C CA . ARG A 1 173 ? 7.146 -8.509 -15.432 1.00 93.19 173 ARG A CA 1
ATOM 1365 C C . ARG A 1 173 ? 5.914 -7.663 -15.142 1.00 93.19 173 ARG A C 1
ATOM 1367 O O . ARG A 1 173 ? 5.436 -7.657 -14.009 1.00 93.19 173 ARG A O 1
ATOM 1374 N N . GLY A 1 174 ? 5.384 -6.971 -16.153 1.00 94.31 174 GLY A N 1
ATOM 1375 C CA . GLY A 1 174 ? 4.181 -6.151 -16.030 1.00 94.31 174 GLY A CA 1
ATOM 1376 C C . GLY A 1 174 ? 2.992 -6.945 -15.497 1.00 94.31 174 GLY A C 1
ATOM 1377 O O . GLY A 1 174 ? 2.339 -6.497 -14.555 1.00 94.31 174 GLY A O 1
ATOM 1378 N N . LYS A 1 175 ? 2.773 -8.153 -16.028 1.00 92.56 175 LYS A N 1
ATOM 1379 C CA . LYS A 1 175 ? 1.717 -9.066 -15.578 1.00 92.56 175 LYS A CA 1
ATOM 1380 C C . LYS A 1 175 ? 1.901 -9.504 -14.127 1.00 92.56 175 LYS A C 1
ATOM 1382 O O . LYS A 1 175 ? 0.975 -9.362 -13.338 1.00 92.56 175 LYS A O 1
ATOM 1387 N N . ILE A 1 176 ? 3.103 -9.943 -13.753 1.00 92.75 176 ILE A N 1
ATOM 1388 C CA . ILE A 1 176 ? 3.405 -10.404 -12.386 1.00 92.75 176 ILE A CA 1
ATOM 1389 C C . ILE A 1 176 ? 3.258 -9.270 -11.365 1.00 92.75 176 ILE A C 1
ATOM 1391 O O . ILE A 1 176 ? 2.693 -9.467 -10.290 1.00 92.75 176 ILE A O 1
ATOM 1395 N N . PHE A 1 177 ? 3.741 -8.061 -11.676 1.00 94.62 177 PHE A N 1
ATOM 1396 C CA . PHE A 1 177 ? 3.541 -6.915 -10.788 1.00 94.62 177 PHE A CA 1
ATOM 1397 C C . PHE A 1 177 ? 2.063 -6.551 -10.655 1.00 94.62 177 PHE A C 1
ATOM 1399 O O . PHE A 1 177 ? 1.624 -6.228 -9.555 1.00 94.62 177 PHE A O 1
ATOM 1406 N N . PHE A 1 178 ? 1.291 -6.623 -11.740 1.00 93.19 178 PHE A N 1
ATOM 1407 C CA . PHE A 1 178 ? -0.146 -6.374 -11.680 1.00 93.19 178 PHE A CA 1
ATOM 1408 C C . PHE A 1 178 ? -0.870 -7.443 -10.850 1.00 93.19 178 PHE A C 1
ATOM 1410 O O . PHE A 1 178 ? -1.744 -7.108 -10.057 1.00 93.19 178 PHE A O 1
ATOM 1417 N N . GLU A 1 179 ? -0.474 -8.709 -10.970 1.00 92.62 179 GLU A N 1
ATOM 1418 C CA . GLU A 1 179 ? -1.018 -9.815 -10.177 1.00 92.62 179 GLU A CA 1
ATOM 1419 C C . GLU A 1 179 ? -0.742 -9.618 -8.680 1.00 92.62 179 GLU A C 1
ATOM 1421 O O . GLU A 1 179 ? -1.669 -9.666 -7.878 1.00 92.62 179 GLU A O 1
ATOM 1426 N N . ARG A 1 180 ? 0.486 -9.233 -8.303 1.00 92.69 180 ARG A N 1
ATOM 1427 C CA . ARG A 1 180 ? 0.819 -8.857 -6.913 1.00 92.69 180 ARG A CA 1
ATOM 1428 C C . ARG A 1 180 ? 0.041 -7.637 -6.418 1.00 92.69 180 ARG A C 1
ATOM 1430 O O . ARG A 1 180 ? -0.315 -7.566 -5.243 1.00 92.69 180 ARG A O 1
ATOM 1437 N N . ALA A 1 181 ? -0.222 -6.662 -7.294 1.00 92.62 181 ALA A N 1
ATOM 1438 C CA . ALA A 1 181 ? -1.079 -5.529 -6.953 1.00 92.62 181 ALA A CA 1
ATOM 1439 C C . ALA A 1 181 ? -2.503 -6.010 -6.649 1.00 92.62 181 ALA A C 1
ATOM 1441 O O . ALA A 1 181 ? -3.080 -5.623 -5.635 1.00 92.62 181 ALA A O 1
ATOM 1442 N N . TYR A 1 182 ? -3.048 -6.872 -7.507 1.00 92.19 182 TYR A N 1
ATOM 1443 C CA . TYR A 1 182 ? -4.373 -7.452 -7.340 1.00 92.19 182 TYR A CA 1
ATOM 1444 C C . TYR A 1 182 ? -4.479 -8.255 -6.037 1.00 92.19 182 TYR A C 1
ATOM 1446 O O . TYR A 1 182 ? -5.378 -7.988 -5.248 1.00 92.19 182 TYR A O 1
ATOM 1454 N N . GLU A 1 183 ? -3.524 -9.140 -5.738 1.00 90.75 183 GLU A N 1
ATOM 1455 C CA . GLU A 1 183 ? -3.476 -9.872 -4.463 1.00 90.75 183 GLU A CA 1
ATOM 1456 C C . GLU A 1 183 ? -3.493 -8.924 -3.257 1.00 90.75 183 GLU A C 1
ATOM 1458 O O . GLU A 1 183 ? -4.284 -9.106 -2.333 1.00 90.75 183 GLU A O 1
ATOM 1463 N N . ALA A 1 184 ? -2.678 -7.864 -3.284 1.00 90.44 184 ALA A N 1
ATOM 1464 C CA . ALA A 1 184 ? -2.651 -6.866 -2.221 1.00 90.44 184 ALA A CA 1
ATOM 1465 C C . ALA A 1 184 ? -3.994 -6.134 -2.064 1.00 90.44 184 ALA A C 1
ATOM 1467 O O . ALA A 1 184 ? -4.441 -5.913 -0.939 1.00 90.44 184 ALA A O 1
ATOM 1468 N N . TYR A 1 185 ? -4.664 -5.797 -3.166 1.00 89.88 185 TYR A N 1
ATOM 1469 C CA . TYR A 1 185 ? -5.985 -5.167 -3.136 1.00 89.88 185 TYR A CA 1
ATOM 1470 C C . TYR A 1 185 ? -7.038 -6.070 -2.478 1.00 89.88 185 TYR A C 1
ATOM 1472 O O . TYR A 1 185 ? -7.800 -5.634 -1.609 1.00 89.88 185 TYR A O 1
ATOM 1480 N N . MET A 1 186 ? -7.017 -7.351 -2.849 1.00 89.44 186 MET A N 1
ATOM 1481 C CA . MET A 1 186 ? -7.951 -8.373 -2.382 1.00 89.44 186 MET A CA 1
ATOM 1482 C C . MET A 1 186 ? -7.882 -8.593 -0.870 1.00 89.44 186 MET A C 1
ATOM 1484 O O . MET A 1 186 ? -8.905 -8.907 -0.266 1.00 89.44 186 MET A O 1
ATOM 1488 N N . THR A 1 187 ? -6.717 -8.377 -0.245 1.00 85.81 187 THR A N 1
ATOM 1489 C CA . THR A 1 187 ? -6.580 -8.489 1.220 1.00 85.81 187 THR A CA 1
ATOM 1490 C C . THR A 1 187 ? -7.444 -7.495 2.001 1.00 85.81 187 THR A C 1
ATOM 1492 O O . THR A 1 187 ? -7.817 -7.788 3.133 1.00 85.81 187 THR A O 1
ATOM 1495 N N . GLU A 1 188 ? -7.775 -6.333 1.424 1.00 83.75 188 GLU A N 1
ATOM 1496 C CA . GLU A 1 188 ? -8.557 -5.290 2.108 1.00 83.75 188 GLU A CA 1
ATOM 1497 C C . GLU A 1 188 ? -10.003 -5.167 1.598 1.00 83.75 188 GLU A C 1
ATOM 1499 O O . GLU A 1 188 ? -10.856 -4.728 2.363 1.00 83.75 188 GLU A O 1
ATOM 1504 N N . HIS A 1 189 ? -10.288 -5.556 0.349 1.00 84.56 189 HIS A N 1
ATOM 1505 C CA . HIS A 1 189 ? -11.600 -5.342 -0.293 1.00 84.56 189 HIS A CA 1
ATOM 1506 C C . HIS A 1 189 ? -12.368 -6.636 -0.600 1.00 84.56 189 HIS A C 1
ATOM 1508 O O . HIS A 1 189 ? -13.587 -6.613 -0.760 1.00 84.56 189 HIS A O 1
ATOM 1514 N N . GLY A 1 190 ? -11.667 -7.772 -0.675 1.00 85.25 190 GLY A N 1
ATOM 1515 C CA . GLY A 1 190 ? -12.258 -9.052 -1.053 1.00 85.25 190 GLY A CA 1
ATOM 1516 C C . GLY A 1 190 ? -12.645 -9.174 -2.540 1.00 85.25 190 GLY A C 1
ATOM 1517 O O . GLY A 1 190 ? -12.522 -8.223 -3.310 1.00 85.25 190 GLY A O 1
ATOM 1518 N N . PRO A 1 191 ? -13.085 -10.376 -2.962 1.00 85.75 191 PRO A N 1
ATOM 1519 C CA . PRO A 1 191 ? -13.412 -10.695 -4.360 1.00 85.75 191 PRO A CA 1
ATOM 1520 C C . PRO A 1 191 ? -14.714 -10.076 -4.870 1.00 85.75 191 PRO A C 1
ATOM 1522 O O . PRO A 1 191 ? -14.888 -9.960 -6.080 1.00 85.75 191 PRO A O 1
ATOM 1525 N N . ASP A 1 192 ? -15.622 -9.722 -3.964 1.00 85.19 192 ASP A N 1
ATOM 1526 C CA . ASP A 1 192 ? -16.973 -9.265 -4.303 1.00 85.19 192 ASP A CA 1
ATOM 1527 C C . ASP A 1 192 ? -17.026 -7.756 -4.602 1.00 85.19 192 ASP A C 1
ATOM 1529 O O . ASP A 1 192 ? -18.085 -7.213 -4.910 1.00 85.19 192 ASP A O 1
ATOM 1533 N N . ASP A 1 193 ? -15.897 -7.056 -4.477 1.00 85.69 193 ASP A N 1
ATOM 1534 C CA . ASP A 1 193 ? -15.759 -5.638 -4.805 1.00 85.69 193 ASP A CA 1
ATOM 1535 C C . ASP A 1 193 ? -15.771 -5.406 -6.330 1.00 85.69 193 ASP A C 1
ATOM 1537 O O . ASP A 1 193 ? -15.141 -6.142 -7.094 1.00 85.69 193 ASP A O 1
ATOM 1541 N N . GLU A 1 194 ? -16.473 -4.370 -6.795 1.00 83.38 194 GLU A N 1
ATOM 1542 C CA . GLU A 1 194 ? -16.605 -4.061 -8.230 1.00 83.38 194 GLU A CA 1
ATOM 1543 C C . GLU A 1 194 ? -15.246 -3.789 -8.871 1.00 83.38 194 GLU A C 1
ATOM 1545 O O . GLU A 1 194 ? -14.903 -4.317 -9.932 1.00 83.38 194 GLU A O 1
ATOM 1550 N N . THR A 1 195 ? -14.421 -3.028 -8.164 1.00 85.00 195 THR A N 1
ATOM 1551 C CA . THR A 1 195 ? -13.082 -2.680 -8.608 1.00 85.00 195 THR A CA 1
ATOM 1552 C C . THR A 1 195 ? -12.153 -3.896 -8.578 1.00 85.00 195 THR A C 1
ATOM 1554 O O . THR A 1 195 ? -11.197 -3.956 -9.354 1.00 85.00 195 THR A O 1
ATOM 1557 N N . ALA A 1 196 ? -12.390 -4.887 -7.711 1.00 85.81 196 ALA A N 1
ATOM 1558 C CA . ALA A 1 196 ? -11.686 -6.170 -7.782 1.00 85.81 196 ALA A CA 1
ATOM 1559 C C . ALA A 1 196 ? -12.026 -6.914 -9.084 1.00 85.81 196 ALA A C 1
ATOM 1561 O O . ALA A 1 196 ? -11.115 -7.371 -9.779 1.00 85.81 196 ALA A O 1
ATOM 1562 N N . VAL A 1 197 ? -13.305 -6.975 -9.466 1.00 83.12 197 VAL A N 1
ATOM 1563 C CA . VAL A 1 197 ? -13.742 -7.586 -10.734 1.00 83.12 197 VAL A CA 1
ATOM 1564 C C . VAL A 1 197 ? -13.106 -6.878 -11.932 1.00 83.12 197 VAL A C 1
ATOM 1566 O O . VAL A 1 197 ? -12.470 -7.530 -12.762 1.00 83.12 197 VAL A O 1
ATOM 1569 N N . GLU A 1 198 ? -13.174 -5.546 -11.979 1.00 85.31 198 GLU A N 1
ATOM 1570 C CA . GLU A 1 198 ? -12.577 -4.745 -13.054 1.00 85.31 198 GLU A CA 1
ATOM 1571 C C . GLU A 1 198 ? -11.057 -4.973 -13.166 1.00 85.31 198 GLU A C 1
ATOM 1573 O O . GLU A 1 198 ? -10.499 -5.140 -14.256 1.00 85.31 198 GLU A O 1
ATOM 1578 N N . ARG A 1 199 ? -10.355 -5.009 -12.028 1.00 86.31 199 ARG A N 1
ATOM 1579 C CA . ARG A 1 199 ? -8.906 -5.256 -11.997 1.00 86.31 199 ARG A CA 1
ATOM 1580 C C . ARG A 1 199 ? -8.550 -6.659 -12.454 1.00 86.31 199 ARG A C 1
ATOM 1582 O O . ARG A 1 199 ? -7.554 -6.816 -13.159 1.00 86.31 199 ARG A O 1
ATOM 1589 N N . ARG A 1 200 ? -9.341 -7.667 -12.090 1.00 86.25 200 ARG A N 1
ATOM 1590 C CA . ARG A 1 200 ? -9.154 -9.040 -12.566 1.00 86.25 200 ARG A CA 1
ATOM 1591 C C . ARG A 1 200 ? -9.262 -9.111 -14.091 1.00 86.25 200 ARG A C 1
ATOM 1593 O O . ARG A 1 200 ? -8.441 -9.767 -14.727 1.00 86.25 200 ARG A O 1
ATOM 1600 N N . ASP A 1 201 ? -10.210 -8.394 -14.682 1.00 85.44 201 ASP A N 1
ATOM 1601 C CA . ASP A 1 201 ? -10.386 -8.363 -16.137 1.00 85.44 201 ASP A CA 1
ATOM 1602 C C . ASP A 1 201 ? -9.230 -7.615 -16.830 1.00 85.44 201 ASP A C 1
ATOM 1604 O O . ASP A 1 201 ? -8.718 -8.056 -17.866 1.00 85.44 201 ASP A O 1
ATOM 1608 N N . LYS A 1 202 ? -8.728 -6.530 -16.219 1.00 83.81 202 LYS A N 1
ATOM 1609 C CA . LYS A 1 202 ? -7.507 -5.830 -16.665 1.00 83.81 202 LYS A CA 1
ATOM 1610 C C . LYS A 1 202 ? -6.259 -6.713 -16.589 1.00 83.81 202 LYS A C 1
ATOM 1612 O O . LYS A 1 202 ? -5.429 -6.652 -17.495 1.00 83.81 202 LYS A O 1
ATOM 1617 N N . LEU A 1 203 ? -6.136 -7.559 -15.565 1.00 84.19 203 LEU A N 1
ATOM 1618 C CA . LEU A 1 203 ? -5.026 -8.509 -15.423 1.00 84.19 203 LEU A CA 1
ATOM 1619 C C . LEU A 1 203 ? -4.975 -9.519 -16.585 1.00 84.19 203 LEU A C 1
ATOM 1621 O O . LEU A 1 203 ? -3.888 -9.933 -16.986 1.00 84.19 203 LEU A O 1
ATOM 1625 N N . GLN A 1 204 ? -6.121 -9.879 -17.172 1.00 82.75 204 GLN A N 1
ATOM 1626 C CA . GLN A 1 204 ? -6.162 -10.755 -18.351 1.00 82.75 204 GLN A CA 1
ATOM 1627 C C . GLN A 1 204 ? -5.634 -10.079 -19.624 1.00 82.75 204 GLN A C 1
ATOM 1629 O O . GLN A 1 204 ? -5.276 -10.771 -20.571 1.00 82.75 204 GLN A O 1
ATOM 1634 N N . ASN A 1 205 ? -5.588 -8.742 -19.663 1.00 85.31 205 ASN A N 1
ATOM 1635 C CA . ASN A 1 205 ? -5.243 -7.964 -20.852 1.00 85.31 205 ASN A CA 1
ATOM 1636 C C . ASN A 1 205 ? -4.310 -6.789 -20.518 1.00 85.31 205 ASN A C 1
ATOM 1638 O O . ASN A 1 205 ? -4.566 -5.649 -20.913 1.00 85.31 205 ASN A O 1
ATOM 1642 N N . VAL A 1 206 ? -3.203 -7.046 -19.815 1.00 87.56 206 VAL A N 1
ATOM 1643 C CA . VAL A 1 206 ? -2.256 -5.990 -19.397 1.00 87.56 206 VAL A CA 1
ATOM 1644 C C . VAL A 1 206 ? -1.654 -5.205 -20.572 1.00 87.56 206 VAL A C 1
ATOM 1646 O O . VAL A 1 206 ? -1.296 -4.037 -20.421 1.00 87.56 206 VAL A O 1
ATOM 1649 N N . SER A 1 207 ? -1.614 -5.802 -21.767 1.00 87.31 207 SER A N 1
ATOM 1650 C CA . SER A 1 207 ? -1.205 -5.153 -23.022 1.00 87.31 207 SER A CA 1
ATOM 1651 C C . SER A 1 207 ? -2.141 -4.027 -23.485 1.00 87.31 207 SER A C 1
ATOM 1653 O O . SER A 1 207 ? -1.721 -3.171 -24.259 1.00 87.31 207 SER A O 1
ATOM 1655 N N . ARG A 1 208 ? -3.390 -3.979 -22.997 1.00 87.44 208 ARG A N 1
ATOM 1656 C CA . ARG A 1 208 ? -4.344 -2.883 -23.260 1.00 87.44 208 ARG A CA 1
ATOM 1657 C C . ARG A 1 208 ? -4.174 -1.691 -22.316 1.00 87.44 208 ARG A C 1
ATOM 1659 O O . ARG A 1 208 ? -4.932 -0.729 -22.405 1.00 87.44 208 ARG A O 1
ATOM 1666 N N . SER A 1 209 ? -3.208 -1.739 -21.398 1.00 86.25 209 SER A N 1
ATOM 1667 C CA . SER A 1 209 ? -2.903 -0.617 -20.510 1.00 86.25 209 SER A CA 1
ATOM 1668 C C . SER A 1 209 ? -2.501 0.623 -21.313 1.00 86.25 209 SER A C 1
ATOM 1670 O O . SER A 1 209 ? -1.649 0.542 -22.193 1.00 86.25 209 SER A O 1
ATOM 1672 N N . GLY A 1 210 ? -3.045 1.796 -20.972 1.00 87.56 210 GLY A N 1
ATOM 1673 C CA . GLY A 1 210 ? -2.758 3.048 -21.691 1.00 87.56 210 GLY A CA 1
ATOM 1674 C C . GLY A 1 210 ? -1.286 3.484 -21.656 1.00 87.56 210 GLY A C 1
ATOM 1675 O O . GLY A 1 210 ? -0.851 4.273 -22.490 1.00 87.56 210 GLY A O 1
ATOM 1676 N N . CYS A 1 211 ? -0.493 2.956 -20.718 1.00 88.75 211 CYS A N 1
ATOM 1677 C CA . CYS A 1 211 ? 0.947 3.206 -20.658 1.00 88.75 211 CYS A CA 1
ATOM 1678 C C . CYS A 1 211 ? 1.788 2.190 -21.441 1.00 88.75 211 CYS A C 1
ATOM 1680 O O . CYS A 1 211 ? 2.996 2.376 -21.517 1.00 88.75 211 CYS A O 1
ATOM 1682 N N . TYR A 1 212 ? 1.202 1.133 -22.010 1.00 93.56 212 TYR A N 1
ATOM 1683 C CA . TYR A 1 212 ? 1.950 0.098 -22.722 1.00 93.56 212 TYR A CA 1
ATOM 1684 C C . TYR A 1 212 ? 2.632 0.641 -23.990 1.00 93.56 212 TYR A C 1
ATOM 1686 O O . TYR A 1 212 ? 2.090 1.492 -24.693 1.00 93.56 212 TYR A O 1
ATOM 1694 N N . GLY A 1 213 ? 3.831 0.135 -24.298 1.00 93.38 213 GLY A N 1
ATOM 1695 C CA . GLY A 1 213 ? 4.471 0.352 -25.602 1.00 93.38 213 GLY A CA 1
ATOM 1696 C C . GLY A 1 213 ? 5.168 1.704 -25.799 1.00 93.38 213 GLY A C 1
ATOM 1697 O O . GLY A 1 213 ? 5.634 1.989 -26.899 1.00 93.38 213 GLY A O 1
ATOM 1698 N N . GLN A 1 214 ? 5.292 2.524 -24.753 1.00 93.06 214 GLN A N 1
ATOM 1699 C CA . GLN A 1 214 ? 5.959 3.838 -24.813 1.00 93.06 214 GLN A CA 1
ATOM 1700 C C . GLN A 1 214 ? 7.468 3.724 -25.099 1.00 93.06 214 GLN A C 1
ATOM 1702 O O . GLN A 1 214 ? 8.118 4.658 -25.566 1.00 93.06 214 GLN A O 1
ATOM 1707 N N . SER A 1 215 ? 8.044 2.560 -24.811 1.00 92.12 215 SER A N 1
ATOM 1708 C CA . SER A 1 215 ? 9.424 2.186 -25.070 1.00 92.12 215 SER A CA 1
ATOM 1709 C C . SER A 1 215 ? 9.518 0.669 -25.228 1.00 92.12 215 SER A C 1
ATOM 1711 O O . SER A 1 215 ? 8.726 -0.074 -24.657 1.00 92.12 215 SER A O 1
ATOM 1713 N N . THR A 1 216 ? 10.520 0.188 -25.960 1.00 93.00 216 THR A N 1
ATOM 1714 C CA . THR A 1 216 ? 10.789 -1.248 -26.158 1.00 93.00 216 THR A CA 1
ATOM 1715 C C . THR A 1 216 ? 12.056 -1.724 -25.442 1.00 93.00 216 THR A C 1
ATOM 1717 O O . THR A 1 216 ? 12.546 -2.814 -25.721 1.00 93.00 216 THR A O 1
ATOM 1720 N N . ARG A 1 217 ? 12.617 -0.911 -24.531 1.00 88.12 217 ARG A N 1
ATOM 1721 C CA . ARG A 1 217 ? 13.899 -1.192 -23.852 1.00 88.12 217 ARG A CA 1
ATOM 1722 C C . ARG A 1 217 ? 13.918 -2.517 -23.094 1.00 88.12 217 ARG A C 1
ATOM 1724 O O . ARG A 1 217 ? 14.989 -3.091 -22.954 1.00 88.12 217 ARG A O 1
ATOM 1731 N N . TRP A 1 218 ? 12.772 -2.962 -22.586 1.00 91.62 218 TRP A N 1
ATOM 1732 C CA . TRP A 1 218 ? 12.629 -4.196 -21.812 1.00 91.62 218 TRP A CA 1
ATOM 1733 C C . TRP A 1 218 ? 11.619 -5.141 -22.460 1.00 91.62 218 TRP A C 1
ATOM 1735 O O . TRP A 1 218 ? 10.933 -5.879 -21.765 1.00 91.62 218 TRP A O 1
ATOM 1745 N N . LYS A 1 219 ? 11.481 -5.081 -23.789 1.00 92.44 219 LYS A N 1
ATOM 1746 C CA . LYS A 1 219 ? 10.431 -5.805 -24.500 1.00 92.44 219 LYS A CA 1
ATOM 1747 C C . LYS A 1 219 ? 10.483 -7.309 -24.205 1.00 92.44 219 LYS A C 1
ATOM 1749 O O . LYS A 1 219 ? 11.480 -7.957 -24.510 1.00 92.44 219 LYS A O 1
ATOM 1754 N N . THR A 1 220 ? 9.383 -7.840 -23.684 1.00 89.81 220 THR A N 1
ATOM 1755 C CA . THR A 1 220 ? 9.129 -9.272 -23.452 1.00 89.81 220 THR A CA 1
ATOM 1756 C C . THR A 1 220 ? 7.703 -9.612 -23.891 1.00 89.81 220 THR A C 1
ATOM 1758 O O . THR A 1 220 ? 6.878 -8.720 -24.110 1.00 89.81 220 THR A O 1
ATOM 1761 N N . LEU A 1 221 ? 7.402 -10.898 -24.047 1.00 85.31 221 LEU A N 1
ATOM 1762 C CA . LEU A 1 221 ? 6.057 -11.423 -24.273 1.00 85.31 221 LEU A CA 1
ATOM 1763 C C . LEU A 1 221 ? 5.468 -11.952 -22.960 1.00 85.31 221 LEU A C 1
ATOM 1765 O O . LEU A 1 221 ? 6.192 -12.308 -22.037 1.00 85.31 221 LEU A O 1
ATOM 1769 N N . GLU A 1 222 ? 4.140 -12.069 -22.872 1.00 76.06 222 GLU A N 1
ATOM 1770 C CA . GLU A 1 222 ? 3.504 -12.673 -21.687 1.00 76.06 222 GLU A CA 1
ATOM 1771 C C . GLU A 1 222 ? 3.934 -14.128 -21.454 1.00 76.06 222 GLU A C 1
ATOM 1773 O O . GLU A 1 222 ? 4.003 -14.570 -20.310 1.00 76.06 222 GLU A O 1
ATOM 1778 N N . ALA A 1 223 ? 4.246 -14.862 -22.527 1.00 76.31 223 ALA A N 1
ATOM 1779 C CA . ALA A 1 223 ? 4.743 -16.235 -22.455 1.00 76.31 223 ALA A CA 1
ATOM 1780 C C . ALA A 1 223 ? 6.128 -16.344 -21.789 1.00 76.31 223 ALA A C 1
ATOM 1782 O O . ALA A 1 223 ? 6.489 -17.423 -21.328 1.00 76.31 223 ALA A O 1
ATOM 1783 N N . ASP A 1 224 ? 6.873 -15.238 -21.702 1.00 76.88 224 ASP A N 1
ATOM 1784 C CA . ASP A 1 224 ? 8.190 -15.189 -21.060 1.00 76.88 224 ASP A CA 1
ATOM 1785 C C . ASP A 1 224 ? 8.083 -15.029 -19.531 1.00 76.88 224 ASP A C 1
ATOM 1787 O O . ASP A 1 224 ? 9.097 -15.004 -18.830 1.00 76.88 224 ASP A O 1
ATOM 1791 N N . ALA A 1 225 ? 6.867 -14.890 -18.987 1.00 70.94 225 ALA A N 1
ATOM 1792 C CA . ALA A 1 225 ? 6.649 -14.805 -17.550 1.00 70.94 225 ALA A CA 1
ATOM 1793 C C . ALA A 1 225 ? 7.030 -16.125 -16.867 1.00 70.94 225 ALA A C 1
ATOM 1795 O O . ALA A 1 225 ? 6.441 -17.178 -17.124 1.00 70.94 225 ALA A O 1
ATOM 1796 N N . LEU A 1 226 ? 7.991 -16.058 -15.942 1.00 70.56 226 LEU A N 1
ATOM 1797 C CA . LEU A 1 226 ? 8.306 -17.190 -15.080 1.00 70.56 226 LEU A CA 1
ATOM 1798 C C . LEU A 1 226 ? 7.101 -17.498 -14.170 1.00 70.56 226 LEU A C 1
ATOM 1800 O O . LEU A 1 226 ? 6.507 -16.572 -13.608 1.00 70.56 226 LEU A O 1
ATOM 1804 N N . PRO A 1 227 ? 6.727 -18.777 -13.991 1.00 60.50 227 PRO A N 1
ATOM 1805 C CA . PRO A 1 227 ? 5.594 -19.136 -13.151 1.00 60.50 227 PRO A CA 1
ATOM 1806 C C . PRO A 1 227 ? 5.857 -18.754 -11.688 1.00 60.50 227 PRO A C 1
ATOM 1808 O O . PRO A 1 227 ? 6.848 -19.178 -11.093 1.00 60.50 227 PRO A O 1
ATOM 1811 N N . ILE A 1 228 ? 4.909 -18.028 -11.085 1.00 57.19 228 ILE A N 1
ATOM 1812 C CA . ILE A 1 228 ? 4.959 -17.532 -9.693 1.00 57.19 228 ILE A CA 1
ATOM 1813 C C . ILE A 1 228 ? 5.200 -18.657 -8.669 1.00 57.19 228 ILE A C 1
ATOM 1815 O O . ILE A 1 228 ? 5.756 -18.421 -7.600 1.00 57.19 228 ILE A O 1
ATOM 1819 N N . LYS A 1 229 ? 4.840 -19.906 -9.002 1.00 53.72 229 LYS A N 1
ATOM 1820 C CA . LYS A 1 229 ? 4.949 -21.074 -8.108 1.00 53.72 229 LYS A CA 1
ATOM 1821 C C . LYS A 1 229 ? 6.385 -21.470 -7.733 1.00 53.72 229 LYS A C 1
ATOM 1823 O O . LYS A 1 229 ? 6.554 -22.333 -6.880 1.00 53.72 229 LYS A O 1
ATOM 1828 N N . SER A 1 230 ? 7.403 -20.843 -8.324 1.00 50.06 230 SER A N 1
ATOM 1829 C CA . SER A 1 230 ? 8.794 -20.945 -7.878 1.00 50.06 230 SER A CA 1
ATOM 1830 C C . SER A 1 230 ? 9.247 -19.601 -7.304 1.00 50.06 230 SER A C 1
ATOM 1832 O O . SER A 1 230 ? 9.958 -18.844 -7.966 1.00 50.06 230 SER A O 1
ATOM 1834 N N . ILE A 1 231 ? 8.832 -19.292 -6.066 1.00 58.12 231 ILE A N 1
ATOM 1835 C CA . ILE A 1 231 ? 9.390 -18.184 -5.267 1.00 58.12 231 ILE A CA 1
ATOM 1836 C C . ILE A 1 231 ? 10.825 -18.571 -4.875 1.00 58.12 231 ILE A C 1
ATOM 1838 O O . ILE A 1 231 ? 11.120 -18.934 -3.741 1.00 58.12 231 ILE A O 1
ATOM 1842 N N . SER A 1 232 ? 11.712 -18.590 -5.861 1.00 72.88 232 SER A N 1
ATOM 1843 C CA . SER A 1 232 ? 13.148 -18.777 -5.686 1.00 72.88 232 SER A CA 1
ATOM 1844 C C . SER A 1 232 ? 13.826 -17.411 -5.681 1.00 72.88 232 SER A C 1
ATOM 1846 O O . SER A 1 232 ? 13.314 -16.460 -6.272 1.00 72.88 232 SER A O 1
ATOM 1848 N N . GLU A 1 233 ? 14.995 -17.296 -5.049 1.00 77.69 233 GLU A N 1
ATOM 1849 C CA . GLU A 1 233 ? 15.794 -16.060 -5.103 1.00 77.69 233 GLU A CA 1
ATOM 1850 C C . GLU A 1 233 ? 16.037 -15.612 -6.552 1.00 77.69 233 GLU A C 1
ATOM 1852 O O . GLU A 1 233 ? 15.905 -14.434 -6.866 1.00 77.69 233 GLU A O 1
ATOM 1857 N N . LEU A 1 234 ? 16.241 -16.570 -7.462 1.00 76.94 234 LEU A N 1
ATOM 1858 C CA . LEU A 1 234 ? 16.379 -16.333 -8.901 1.00 76.94 234 LEU A CA 1
ATOM 1859 C C . LEU A 1 234 ? 15.146 -15.666 -9.529 1.00 76.94 234 LEU A C 1
ATOM 1861 O O . LEU A 1 234 ? 15.292 -14.828 -10.418 1.00 76.94 234 LEU A O 1
ATOM 1865 N N . PHE A 1 235 ? 13.937 -16.019 -9.083 1.00 84.75 235 PHE A N 1
ATOM 1866 C CA . PHE A 1 235 ? 12.703 -15.401 -9.568 1.00 84.75 235 PHE A CA 1
ATOM 1867 C C . PHE A 1 235 ? 12.599 -13.939 -9.129 1.00 84.75 235 PHE A C 1
ATOM 1869 O O . PHE A 1 235 ? 12.324 -13.075 -9.960 1.00 84.75 235 PHE A O 1
ATOM 1876 N N . GLU A 1 236 ? 12.844 -13.646 -7.848 1.00 86.75 236 GLU A N 1
ATOM 1877 C CA . GLU A 1 236 ? 12.845 -12.261 -7.362 1.00 86.75 236 GLU A CA 1
ATOM 1878 C C . GLU A 1 236 ? 13.957 -11.457 -8.038 1.00 86.75 236 GLU A C 1
ATOM 1880 O O . GLU A 1 236 ? 13.728 -10.345 -8.509 1.00 86.75 236 GLU A O 1
ATOM 1885 N N . ASP A 1 237 ? 15.147 -12.029 -8.177 1.00 85.38 237 ASP A N 1
ATOM 1886 C CA . ASP A 1 237 ? 16.257 -11.361 -8.835 1.00 85.38 237 ASP A CA 1
ATOM 1887 C C . ASP A 1 237 ? 15.976 -11.058 -10.314 1.00 85.38 237 ASP A C 1
ATOM 1889 O O . ASP A 1 237 ? 16.333 -9.983 -10.807 1.00 85.38 237 ASP A O 1
ATOM 1893 N N . TRP A 1 238 ? 15.290 -11.955 -11.023 1.00 87.94 238 TRP A N 1
ATOM 1894 C CA . TRP A 1 238 ? 14.789 -11.684 -12.367 1.00 87.94 238 TRP A CA 1
ATOM 1895 C C . TRP A 1 238 ? 13.706 -10.598 -12.360 1.00 87.94 238 TRP A C 1
ATOM 1897 O O . TRP A 1 238 ? 13.790 -9.655 -13.154 1.00 87.94 238 TRP A O 1
ATOM 1907 N N . LEU A 1 239 ? 12.718 -10.683 -11.462 1.00 90.31 239 LEU A N 1
ATOM 1908 C CA . LEU A 1 239 ? 11.584 -9.755 -11.377 1.00 90.31 239 LEU A CA 1
ATOM 1909 C C . LEU A 1 239 ? 12.053 -8.320 -11.104 1.00 90.31 239 LEU A C 1
ATOM 1911 O O . LEU A 1 239 ? 11.572 -7.374 -11.727 1.00 90.31 239 LEU A O 1
ATOM 1915 N N . TRP A 1 240 ? 13.043 -8.160 -10.230 1.00 90.12 240 TRP A N 1
ATOM 1916 C CA . TRP A 1 240 ? 13.634 -6.869 -9.871 1.00 90.12 240 TRP A CA 1
ATOM 1917 C C . TRP A 1 240 ? 14.804 -6.451 -10.770 1.00 90.12 240 TRP A C 1
ATOM 1919 O O . TRP A 1 240 ? 15.415 -5.409 -10.532 1.00 90.12 240 TRP A O 1
ATOM 1929 N N . LYS A 1 241 ? 15.117 -7.233 -11.814 1.00 88.06 241 LYS A N 1
ATOM 1930 C CA . LYS A 1 241 ? 16.274 -7.022 -12.705 1.00 88.06 241 LYS A CA 1
ATOM 1931 C C . LYS A 1 241 ? 17.579 -6.812 -11.921 1.00 88.06 241 LYS A C 1
ATOM 1933 O O . LYS A 1 241 ? 18.370 -5.924 -12.236 1.00 88.06 241 LYS A O 1
ATOM 1938 N N . ARG A 1 242 ? 17.802 -7.629 -10.887 1.00 83.06 242 ARG A N 1
ATOM 1939 C CA . ARG A 1 242 ? 19.051 -7.665 -10.109 1.00 83.06 242 ARG A CA 1
ATOM 1940 C C . ARG A 1 242 ? 20.161 -8.428 -10.844 1.00 83.06 242 ARG A C 1
ATOM 1942 O O . ARG A 1 242 ? 21.325 -8.086 -10.668 1.00 83.06 242 ARG A O 1
ATOM 1949 N N . ILE A 1 243 ? 19.800 -9.409 -11.683 1.00 65.38 243 ILE A N 1
ATOM 1950 C CA . ILE A 1 243 ? 20.749 -10.283 -12.408 1.00 65.38 243 ILE A CA 1
ATOM 1951 C C . ILE A 1 243 ? 21.021 -9.839 -13.866 1.00 65.38 243 ILE A C 1
ATOM 1953 O O . ILE A 1 243 ? 22.027 -10.244 -14.442 1.00 65.38 243 ILE A O 1
ATOM 1957 N N . GLU A 1 244 ? 20.211 -8.960 -14.469 1.00 58.88 244 GLU A N 1
ATOM 1958 C CA . GLU A 1 244 ? 20.384 -8.532 -15.874 1.00 58.88 244 GLU A CA 1
ATOM 1959 C C . GLU A 1 244 ? 21.005 -7.123 -16.014 1.00 58.88 244 GLU A C 1
ATOM 1961 O O . GLU A 1 244 ? 20.516 -6.154 -15.432 1.00 58.88 244 GLU A O 1
ATOM 1966 N N . ASP A 1 245 ? 22.052 -7.019 -16.846 1.00 49.91 245 ASP A N 1
ATOM 1967 C CA . ASP A 1 245 ? 22.678 -5.802 -17.400 1.00 49.91 245 ASP A CA 1
ATOM 1968 C C . ASP A 1 245 ? 23.212 -4.736 -16.424 1.00 49.91 245 ASP A C 1
ATOM 1970 O O . ASP A 1 245 ? 23.172 -3.534 -16.699 1.00 49.91 245 ASP A O 1
ATOM 1974 N N . ILE A 1 246 ? 23.865 -5.143 -15.335 1.00 43.16 246 ILE A N 1
ATOM 1975 C CA . ILE A 1 246 ? 25.168 -4.504 -15.117 1.00 43.16 246 ILE A CA 1
ATOM 1976 C C . ILE A 1 246 ? 26.055 -5.250 -16.109 1.00 43.16 246 ILE A C 1
ATOM 1978 O O . ILE A 1 246 ? 26.222 -6.456 -15.903 1.00 43.16 246 ILE A O 1
ATOM 1982 N N . PRO A 1 247 ? 26.577 -4.641 -17.196 1.00 40.31 247 PRO A N 1
ATOM 1983 C CA . PRO A 1 247 ? 27.702 -5.269 -17.870 1.00 40.31 247 PRO A CA 1
ATOM 1984 C C . PRO A 1 247 ? 28.666 -5.589 -16.740 1.00 40.31 247 PRO A C 1
ATOM 1986 O O . PRO A 1 247 ? 29.090 -4.648 -16.067 1.00 40.31 247 PRO A O 1
ATOM 1989 N N . LYS A 1 248 ? 28.905 -6.884 -16.440 1.00 41.59 248 LYS A N 1
ATOM 1990 C CA . LYS A 1 248 ? 29.996 -7.266 -15.536 1.00 41.59 248 LYS A CA 1
ATOM 1991 C C . LYS A 1 248 ? 31.127 -6.408 -16.041 1.00 41.59 248 LYS A C 1
ATOM 1993 O O . LYS A 1 248 ? 31.432 -6.570 -17.227 1.00 41.59 248 LYS A O 1
ATOM 1998 N N . PRO A 1 249 ? 31.608 -5.428 -15.262 1.00 44.66 249 PRO A N 1
ATOM 1999 C CA . PRO A 1 249 ? 32.583 -4.524 -15.804 1.00 44.66 249 PRO A CA 1
ATOM 2000 C C . PRO A 1 249 ? 33.688 -5.456 -16.286 1.00 44.66 249 PRO A C 1
ATOM 2002 O O . PRO A 1 249 ? 34.249 -6.195 -15.477 1.00 44.66 249 PRO A O 1
ATOM 2005 N N . THR A 1 250 ? 33.912 -5.547 -17.604 1.00 49.72 250 THR A N 1
ATOM 2006 C CA . THR A 1 250 ? 34.995 -6.390 -18.142 1.00 49.72 250 THR A CA 1
ATOM 2007 C C . THR A 1 250 ? 36.311 -5.969 -17.488 1.00 49.72 250 THR A C 1
ATOM 2009 O O . THR A 1 250 ? 37.238 -6.759 -17.360 1.00 49.72 250 THR A O 1
ATOM 2012 N N . GLN A 1 251 ? 36.300 -4.738 -16.978 1.00 53.72 251 GLN A N 1
ATOM 2013 C CA . GLN A 1 251 ? 37.169 -4.122 -16.012 1.00 53.72 251 GLN A CA 1
ATOM 2014 C C . GLN A 1 251 ? 36.280 -3.321 -15.044 1.00 53.72 251 GLN A C 1
ATOM 2016 O O . GLN A 1 251 ? 35.486 -2.503 -15.512 1.00 53.72 251 GLN A O 1
ATOM 2021 N N . TYR A 1 252 ? 36.352 -3.549 -13.722 1.00 53.66 252 TYR A N 1
ATOM 2022 C CA . TYR A 1 252 ? 35.777 -2.593 -12.757 1.00 53.66 252 TYR A CA 1
ATOM 2023 C C . TYR A 1 252 ? 36.277 -1.200 -13.132 1.00 53.66 252 TYR A C 1
ATOM 2025 O O . TYR A 1 252 ? 37.441 -1.082 -13.512 1.00 53.66 252 TYR A O 1
ATOM 2033 N N . ALA A 1 253 ? 35.419 -0.174 -13.063 1.00 56.41 253 ALA A N 1
ATOM 2034 C CA . ALA A 1 253 ? 35.908 1.194 -13.184 1.00 56.41 253 ALA A CA 1
ATOM 2035 C C . ALA A 1 253 ? 37.053 1.320 -12.184 1.00 56.41 253 ALA A C 1
ATOM 2037 O O . ALA A 1 253 ? 36.844 1.094 -10.988 1.00 56.41 253 ALA A O 1
ATOM 2038 N N . ASP A 1 254 ? 38.262 1.547 -12.688 1.00 64.50 254 ASP A N 1
ATOM 2039 C CA . ASP A 1 254 ? 39.397 1.751 -11.817 1.00 64.50 254 ASP A CA 1
ATOM 2040 C C . ASP A 1 254 ? 39.092 3.045 -11.068 1.00 64.50 254 ASP A C 1
ATOM 2042 O O . ASP A 1 254 ? 39.100 4.133 -11.633 1.00 64.50 254 ASP A O 1
ATOM 2046 N N . LEU A 1 255 ? 38.701 2.920 -9.800 1.00 63.31 255 LEU A N 1
ATOM 2047 C CA . LEU A 1 255 ? 38.353 4.072 -8.974 1.00 63.31 255 LEU A CA 1
ATOM 2048 C C . LEU A 1 255 ? 39.588 4.941 -8.681 1.00 63.31 255 LEU A C 1
ATOM 2050 O O . LEU A 1 255 ? 39.446 6.028 -8.125 1.00 63.31 255 LEU A O 1
ATOM 2054 N N . TYR A 1 256 ? 40.779 4.469 -9.071 1.00 63.31 256 TYR A N 1
ATOM 2055 C CA . TYR A 1 256 ? 42.035 5.206 -9.093 1.00 63.31 256 TYR A CA 1
ATOM 2056 C C . TYR A 1 256 ? 42.404 5.727 -10.490 1.00 63.31 256 TYR A C 1
ATOM 2058 O O . TYR A 1 256 ? 43.445 6.374 -10.627 1.00 63.31 256 TYR A O 1
ATOM 2066 N N . ASP A 1 257 ? 41.573 5.499 -11.514 1.00 72.06 257 ASP A N 1
ATOM 2067 C CA . ASP A 1 257 ? 41.774 6.074 -12.839 1.00 72.06 257 ASP A CA 1
ATOM 2068 C C . ASP A 1 257 ? 41.618 7.592 -12.768 1.00 72.06 257 ASP A C 1
ATOM 2070 O O . ASP A 1 257 ? 40.518 8.153 -12.698 1.00 72.06 257 ASP A O 1
ATOM 2074 N N . ARG A 1 258 ? 42.771 8.254 -12.825 1.00 70.00 258 ARG A N 1
ATOM 2075 C CA . ARG A 1 258 ? 42.907 9.707 -12.767 1.00 70.00 258 ARG A CA 1
ATOM 2076 C C . ARG A 1 258 ? 42.318 10.413 -13.986 1.00 70.00 258 ARG A C 1
ATOM 2078 O O . ARG A 1 258 ? 42.146 11.622 -13.927 1.00 70.00 258 ARG A O 1
ATOM 2085 N N . SER A 1 259 ? 41.999 9.698 -15.068 1.00 66.94 259 SER A N 1
ATOM 2086 C CA . SER A 1 259 ? 41.273 10.267 -16.209 1.00 66.94 259 SER A CA 1
ATOM 2087 C C . SER A 1 259 ? 39.754 10.294 -15.996 1.00 66.94 259 SER A C 1
ATOM 2089 O O . SER A 1 259 ? 39.071 11.148 -16.559 1.00 66.94 259 SER A O 1
ATOM 2091 N N . THR A 1 260 ? 39.229 9.415 -15.133 1.00 67.94 260 THR A N 1
ATOM 2092 C CA . THR A 1 260 ? 37.800 9.331 -14.791 1.00 67.94 260 THR A CA 1
ATOM 2093 C C . THR A 1 260 ? 37.463 10.127 -13.524 1.00 67.94 260 THR A C 1
ATOM 2095 O O . THR A 1 260 ? 36.438 10.811 -13.474 1.00 67.94 260 THR A O 1
ATOM 2098 N N . PHE A 1 261 ? 38.325 10.068 -12.503 1.00 75.50 261 PHE A N 1
ATOM 2099 C CA . PHE A 1 261 ? 38.167 10.774 -11.228 1.00 75.50 261 PHE A CA 1
ATOM 2100 C C . PHE A 1 261 ? 39.282 11.804 -11.056 1.00 75.50 261 PHE A C 1
ATOM 2102 O O . PHE A 1 261 ? 40.300 11.549 -10.413 1.00 75.50 261 PHE A O 1
ATOM 2109 N N . LEU A 1 262 ? 39.086 12.974 -11.659 1.00 73.38 262 LEU A N 1
ATOM 2110 C CA . LEU A 1 262 ? 40.038 14.078 -11.573 1.00 73.38 262 LEU A CA 1
ATOM 2111 C C . LEU A 1 262 ? 40.165 14.586 -10.129 1.00 73.38 262 LEU A C 1
ATOM 2113 O O . LEU A 1 262 ? 39.184 14.630 -9.377 1.00 73.38 262 LEU A O 1
ATOM 2117 N N . GLY A 1 263 ? 41.371 15.029 -9.768 1.00 77.12 263 GLY A N 1
ATOM 2118 C CA . GLY A 1 263 ? 41.564 15.888 -8.604 1.00 77.12 263 GLY A CA 1
ATOM 2119 C C . GLY A 1 263 ? 40.796 17.195 -8.767 1.00 77.12 263 GLY A C 1
ATOM 2120 O O . GLY A 1 263 ? 40.407 17.587 -9.871 1.00 77.12 263 GLY A O 1
ATOM 2121 N N . ILE A 1 264 ? 40.565 17.899 -7.665 1.00 77.19 264 ILE A N 1
ATOM 2122 C CA . ILE A 1 264 ? 39.664 19.048 -7.658 1.00 77.19 264 ILE A CA 1
ATOM 2123 C C . ILE A 1 264 ? 40.138 20.183 -8.570 1.00 77.19 264 ILE A C 1
ATOM 2125 O O . ILE A 1 264 ? 39.317 20.875 -9.169 1.00 77.19 264 ILE A O 1
ATOM 2129 N N . GLY A 1 265 ? 41.457 20.328 -8.732 1.00 71.88 265 GLY A N 1
ATOM 2130 C CA . GLY A 1 265 ? 42.060 21.289 -9.656 1.00 71.88 265 GLY A CA 1
ATOM 2131 C C . GLY A 1 265 ? 41.799 20.978 -11.134 1.00 71.88 265 GLY A C 1
ATOM 2132 O O . GLY A 1 265 ? 41.908 21.876 -11.961 1.00 71.88 265 GLY A O 1
ATOM 2133 N N . GLY A 1 266 ? 41.432 19.736 -11.465 1.00 72.94 266 GLY A N 1
ATOM 2134 C CA . GLY A 1 266 ? 41.055 19.315 -12.814 1.00 72.94 266 GLY A CA 1
ATOM 2135 C C . GLY A 1 266 ? 39.553 19.396 -13.096 1.00 72.94 266 GLY A C 1
ATOM 2136 O O . GLY A 1 266 ? 39.142 19.194 -14.234 1.00 72.94 266 GLY A O 1
ATOM 2137 N N . LEU A 1 267 ? 38.713 19.678 -12.092 1.00 74.94 267 LEU A N 1
ATOM 2138 C CA . LEU A 1 267 ? 37.269 19.758 -12.299 1.00 74.94 267 LEU A CA 1
ATOM 2139 C C . LEU A 1 267 ? 36.867 21.066 -13.003 1.00 74.94 267 LEU A C 1
ATOM 2141 O O . LEU A 1 267 ? 37.400 22.139 -12.696 1.00 74.94 267 LEU A O 1
ATOM 2145 N N . PRO A 1 268 ? 35.862 21.020 -13.899 1.00 69.44 268 PRO A N 1
ATOM 2146 C CA . PRO A 1 268 ? 35.384 22.211 -14.585 1.00 69.44 268 PRO A CA 1
ATOM 2147 C C . PRO A 1 268 ? 34.823 23.214 -13.572 1.00 69.44 268 PRO A C 1
ATOM 2149 O O . PRO A 1 268 ? 33.855 22.951 -12.853 1.00 69.44 268 PRO A O 1
ATOM 2152 N N . THR A 1 269 ? 35.432 24.396 -13.526 1.00 64.06 269 THR A N 1
ATOM 2153 C CA . THR A 1 269 ? 35.036 25.461 -12.604 1.00 64.06 269 THR A CA 1
ATOM 2154 C C . THR A 1 269 ? 33.985 26.356 -13.249 1.00 64.06 269 THR A C 1
ATOM 2156 O O . THR A 1 269 ? 34.053 26.705 -14.428 1.00 64.06 269 THR A O 1
ATOM 2159 N N . LYS A 1 270 ? 32.985 26.765 -12.467 1.00 59.47 270 LYS A N 1
ATOM 2160 C CA . LYS A 1 270 ? 31.898 27.623 -12.943 1.00 59.47 270 LYS A CA 1
ATOM 2161 C C . LYS A 1 270 ? 32.448 28.943 -13.505 1.00 59.47 270 LYS A C 1
ATOM 2163 O O . LYS A 1 270 ? 32.992 29.746 -12.756 1.00 59.47 270 LYS A O 1
ATOM 2168 N N . GLY A 1 271 ? 32.233 29.183 -14.799 1.00 57.91 271 GLY A N 1
ATOM 2169 C CA . GLY A 1 271 ? 32.677 30.396 -15.500 1.00 57.91 271 GLY A CA 1
ATOM 2170 C C . GLY A 1 271 ? 33.952 30.220 -16.328 1.00 57.91 271 GLY A C 1
ATOM 2171 O O . GLY A 1 271 ? 34.268 31.107 -17.114 1.00 57.91 271 GLY A O 1
ATOM 2172 N N . LEU A 1 272 ? 34.634 29.077 -16.212 1.00 57.53 272 LEU A N 1
ATOM 2173 C CA . LEU A 1 272 ? 35.724 28.687 -17.101 1.00 57.53 272 LEU A CA 1
ATOM 2174 C C . LEU A 1 272 ? 35.184 27.717 -18.153 1.00 57.53 272 LEU A C 1
ATOM 2176 O O . LEU A 1 272 ? 34.579 26.693 -17.833 1.00 57.53 272 LEU A O 1
ATOM 2180 N N . TYR A 1 273 ? 35.338 28.098 -19.418 1.00 57.75 273 TYR A N 1
ATOM 2181 C CA . TYR A 1 273 ? 34.891 27.299 -20.548 1.00 57.75 273 TYR A CA 1
ATOM 2182 C C . TYR A 1 273 ? 35.896 26.178 -20.812 1.00 57.75 273 TYR A C 1
ATOM 2184 O O . TYR A 1 273 ? 37.088 26.427 -20.968 1.00 57.75 273 TYR A O 1
ATOM 2192 N N . ASP A 1 274 ? 35.388 24.952 -20.868 1.00 65.25 274 ASP A N 1
ATOM 2193 C CA . ASP A 1 274 ? 36.171 23.747 -21.120 1.00 65.25 274 ASP A CA 1
ATOM 2194 C C . ASP A 1 274 ? 35.481 22.944 -22.226 1.00 65.25 274 ASP A C 1
ATOM 2196 O O . ASP A 1 274 ? 34.351 22.494 -22.032 1.00 65.25 274 ASP A O 1
ATOM 2200 N N . ASN A 1 275 ? 36.153 22.783 -23.370 1.00 64.06 275 ASN A N 1
ATOM 2201 C CA . ASN A 1 275 ? 35.643 22.096 -24.562 1.00 64.06 275 ASN A CA 1
ATOM 2202 C C . ASN A 1 275 ? 35.340 20.605 -24.338 1.00 64.06 275 ASN A C 1
ATOM 2204 O O . ASN A 1 275 ? 34.596 20.003 -25.116 1.00 64.06 275 ASN A O 1
ATOM 2208 N N . GLU A 1 276 ? 35.912 19.992 -23.302 1.00 66.38 276 GLU A N 1
ATOM 2209 C CA . GLU A 1 276 ? 35.638 18.604 -22.945 1.00 66.38 276 GLU A CA 1
ATOM 2210 C C . GLU A 1 276 ? 34.314 18.472 -22.178 1.00 66.38 276 GLU A C 1
ATOM 2212 O O . GLU A 1 276 ? 33.515 17.559 -22.428 1.00 66.38 276 GLU A O 1
ATOM 2217 N N . TYR A 1 277 ? 34.046 19.420 -21.278 1.00 62.56 277 TYR A N 1
ATOM 2218 C CA . TYR A 1 277 ? 32.890 19.394 -20.378 1.00 62.56 277 TYR A CA 1
ATOM 2219 C C . TYR A 1 277 ? 31.721 20.257 -20.842 1.00 62.56 277 TYR A C 1
ATOM 2221 O O . TYR A 1 277 ? 30.599 20.066 -20.366 1.00 62.56 277 TYR A O 1
ATOM 2229 N N . HIS A 1 278 ? 31.939 21.156 -21.796 1.00 69.06 278 HIS A N 1
ATOM 2230 C CA . HIS A 1 278 ? 30.947 22.097 -22.288 1.00 69.06 278 HIS A CA 1
ATOM 2231 C C . HIS A 1 278 ? 30.819 22.031 -23.810 1.00 69.06 278 HIS A C 1
ATOM 2233 O O . HIS A 1 278 ? 31.800 21.948 -24.538 1.00 69.06 278 HIS A O 1
ATOM 2239 N N . GLN A 1 279 ? 29.582 22.071 -24.298 1.00 65.12 279 GLN A N 1
ATOM 2240 C CA . GLN A 1 279 ? 29.287 22.245 -25.713 1.00 65.12 279 GLN A CA 1
ATOM 2241 C C . GLN A 1 279 ? 29.271 23.739 -26.044 1.00 65.12 279 GLN A C 1
ATOM 2243 O O . GLN A 1 279 ? 28.724 24.533 -25.267 1.00 65.12 279 GLN A O 1
ATOM 2248 N N . ASP A 1 280 ? 29.852 24.092 -27.192 1.00 56.25 280 ASP A N 1
ATOM 2249 C CA . ASP A 1 280 ? 29.909 25.466 -27.680 1.00 56.25 280 ASP A CA 1
ATOM 2250 C C . ASP A 1 280 ? 28.503 26.073 -27.749 1.00 56.25 280 ASP A C 1
ATOM 2252 O O . ASP A 1 280 ? 27.540 25.447 -28.209 1.00 56.25 280 ASP A O 1
ATOM 2256 N N . ALA A 1 281 ? 28.386 27.286 -27.229 1.00 49.00 281 ALA A N 1
ATOM 2257 C CA . ALA A 1 281 ? 27.141 28.015 -27.152 1.00 49.00 281 ALA A CA 1
ATOM 2258 C C . ALA A 1 281 ? 27.379 29.403 -27.722 1.00 49.00 281 ALA A C 1
ATOM 2260 O O . ALA A 1 281 ? 27.857 30.306 -27.028 1.00 49.00 281 ALA A O 1
ATOM 2261 N N . ALA A 1 282 ? 26.965 29.586 -28.976 1.00 49.00 282 ALA A N 1
ATOM 2262 C CA . ALA A 1 282 ? 26.631 30.908 -29.473 1.00 49.00 282 ALA A CA 1
ATOM 2263 C C . ALA A 1 282 ? 25.772 31.609 -28.400 1.00 49.00 282 ALA A C 1
ATOM 2265 O O . ALA A 1 282 ? 24.737 31.077 -27.997 1.00 49.00 282 ALA A O 1
ATOM 2266 N N . LEU A 1 283 ? 26.240 32.769 -27.918 1.00 48.22 283 L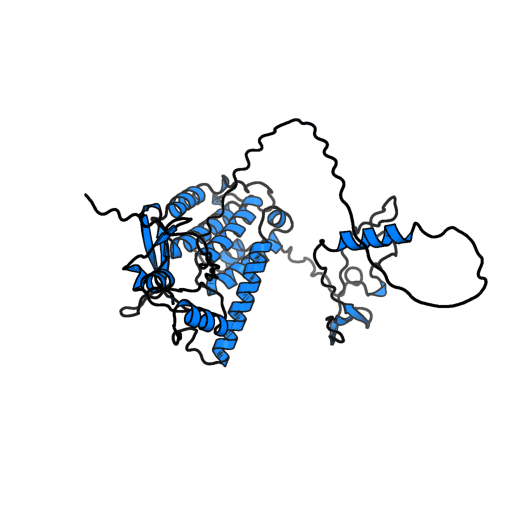EU A N 1
ATOM 2267 C CA . LEU A 1 283 ? 25.625 33.620 -26.879 1.00 48.22 283 LEU A CA 1
ATOM 2268 C C . LEU A 1 283 ? 25.927 33.274 -25.399 1.00 48.22 283 LEU A C 1
ATOM 2270 O O . LEU A 1 283 ? 25.131 33.583 -24.511 1.00 48.22 283 LEU A O 1
ATOM 2274 N N . GLY A 1 284 ? 27.105 32.718 -25.089 1.00 53.97 284 GLY A N 1
ATOM 2275 C CA . GLY A 1 284 ? 27.724 32.895 -23.761 1.00 53.97 284 GLY A CA 1
ATOM 2276 C C . GLY A 1 284 ? 27.144 32.058 -22.612 1.00 53.97 284 GLY A C 1
ATOM 2277 O O . GLY A 1 284 ? 27.339 32.392 -21.442 1.00 53.97 284 GLY A O 1
ATOM 2278 N N . ARG A 1 285 ? 26.442 30.955 -22.907 1.00 54.75 285 ARG A N 1
ATOM 2279 C CA . ARG A 1 285 ? 26.026 29.963 -21.896 1.00 54.75 285 ARG A CA 1
ATOM 2280 C C . ARG A 1 285 ? 26.404 28.548 -22.312 1.00 54.75 285 ARG A C 1
ATOM 2282 O O . ARG A 1 285 ? 25.612 27.836 -22.919 1.00 54.75 285 ARG A O 1
ATOM 2289 N N . ALA A 1 286 ? 27.605 28.149 -21.916 1.00 58.56 286 ALA A N 1
ATOM 22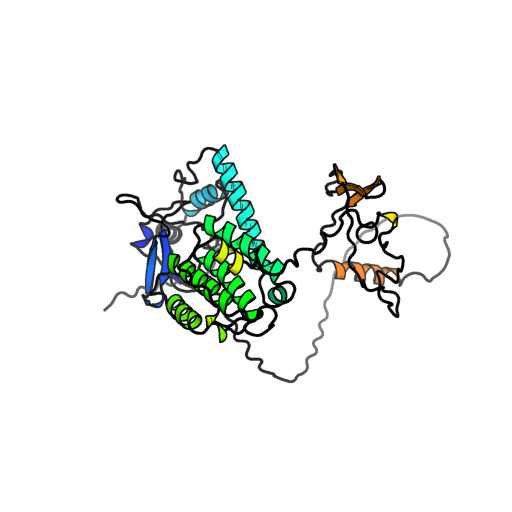90 C CA . ALA A 1 286 ? 28.150 26.806 -22.054 1.00 58.56 286 ALA A CA 1
ATOM 2291 C C . ALA A 1 286 ? 27.180 25.737 -21.500 1.00 58.56 286 ALA A C 1
ATOM 2293 O O . ALA A 1 286 ? 26.843 25.747 -20.312 1.00 58.56 286 ALA A O 1
ATOM 2294 N N . LYS A 1 287 ? 26.698 24.822 -22.353 1.00 57.41 287 LYS A N 1
ATOM 2295 C CA . LYS A 1 287 ? 25.816 23.715 -21.939 1.00 57.41 287 LYS A CA 1
ATOM 2296 C C . LYS A 1 287 ? 26.681 22.511 -21.538 1.00 57.41 287 LYS A C 1
ATOM 2298 O O . LYS A 1 287 ? 27.552 22.143 -22.323 1.00 57.41 287 LYS A O 1
ATOM 2303 N N . PRO A 1 288 ? 26.474 21.878 -20.367 1.00 60.44 288 PRO A N 1
ATOM 2304 C CA . PRO A 1 288 ? 27.297 20.745 -19.950 1.00 60.44 288 PRO A CA 1
ATOM 2305 C C . PRO A 1 288 ? 27.119 19.558 -20.909 1.00 60.44 288 PRO A C 1
ATOM 2307 O O . PRO A 1 288 ? 25.993 19.142 -21.188 1.00 60.44 288 PRO A O 1
ATOM 2310 N N . ARG A 1 289 ? 28.238 19.041 -21.422 1.00 60.69 289 ARG A N 1
ATOM 2311 C CA . ARG A 1 289 ? 28.335 17.918 -22.369 1.00 60.69 289 ARG A CA 1
ATOM 2312 C C . ARG A 1 289 ? 28.639 16.592 -21.666 1.00 60.69 289 ARG A C 1
ATOM 2314 O O . ARG A 1 289 ? 28.195 15.547 -22.132 1.00 60.69 289 ARG A O 1
ATOM 2321 N N . ARG A 1 290 ? 29.370 16.632 -20.548 1.00 64.19 290 ARG A N 1
ATOM 2322 C CA . ARG A 1 290 ? 29.715 15.470 -19.715 1.00 64.19 290 ARG A CA 1
ATOM 2323 C C . ARG A 1 290 ? 29.379 15.738 -18.250 1.00 64.19 290 ARG A C 1
ATOM 2325 O O . ARG A 1 290 ? 29.453 16.874 -17.786 1.00 64.19 290 ARG A O 1
ATOM 2332 N N . HIS A 1 291 ? 29.006 14.683 -17.531 1.00 67.56 291 HIS A N 1
ATOM 2333 C CA . HIS A 1 291 ? 28.968 14.708 -16.071 1.00 67.56 291 HIS A CA 1
ATOM 2334 C C . HIS A 1 291 ? 30.383 14.477 -15.540 1.00 67.56 291 HIS A C 1
ATOM 2336 O O . HIS A 1 291 ? 31.116 13.667 -16.099 1.00 67.56 291 HIS A O 1
ATOM 2342 N N . TRP A 1 292 ? 30.749 15.179 -14.474 1.00 71.06 292 TRP A N 1
ATOM 2343 C CA . TRP A 1 292 ? 31.999 14.963 -13.752 1.00 71.06 292 TRP A CA 1
ATOM 2344 C C . TRP A 1 292 ? 31.708 14.317 -12.396 1.00 71.06 292 TRP A C 1
ATOM 2346 O O . TRP A 1 292 ? 30.631 14.506 -11.819 1.00 71.06 292 TRP A O 1
ATOM 2356 N N . CYS A 1 293 ? 32.669 13.546 -11.897 1.00 73.38 293 CYS A N 1
ATOM 2357 C CA . CYS A 1 293 ? 32.594 12.871 -10.608 1.00 73.38 293 CYS A CA 1
ATOM 2358 C C . CYS A 1 293 ? 33.836 13.213 -9.784 1.00 73.38 293 CYS A C 1
ATOM 2360 O O . CYS A 1 293 ? 34.948 13.189 -10.300 1.00 73.38 293 CYS A O 1
ATOM 2362 N N . LEU A 1 294 ? 33.638 13.513 -8.500 1.00 77.19 294 LEU A N 1
ATOM 2363 C CA . LEU A 1 294 ? 34.717 13.671 -7.529 1.00 77.19 294 LEU A CA 1
ATOM 2364 C C . LEU A 1 294 ? 34.798 12.394 -6.689 1.00 77.19 294 LEU A C 1
ATOM 2366 O O . LEU A 1 294 ? 33.801 12.005 -6.078 1.00 77.19 294 LEU A O 1
ATOM 2370 N N . MET A 1 295 ? 35.979 11.780 -6.634 1.00 80.44 295 MET A N 1
ATOM 2371 C CA . MET A 1 295 ? 36.288 10.715 -5.682 1.00 80.44 295 MET A CA 1
ATOM 2372 C C . MET A 1 295 ? 37.154 11.293 -4.568 1.00 80.44 295 MET A C 1
ATOM 2374 O O . MET A 1 295 ? 38.153 11.960 -4.831 1.00 80.44 295 MET A O 1
ATOM 2378 N N . GLY A 1 296 ? 36.779 11.048 -3.317 1.00 83.31 296 GLY A N 1
ATOM 2379 C CA . GLY A 1 296 ? 37.561 11.539 -2.194 1.00 83.31 296 GLY A CA 1
ATOM 2380 C C . GLY A 1 296 ? 37.188 10.899 -0.867 1.00 83.31 296 GLY A C 1
ATOM 2381 O O . GLY A 1 296 ? 36.080 10.393 -0.678 1.00 83.31 296 GLY A O 1
ATOM 2382 N N . ARG A 1 297 ? 38.145 10.910 0.062 1.00 84.88 297 ARG A N 1
ATOM 2383 C CA . ARG A 1 297 ? 37.981 10.379 1.416 1.00 84.88 297 ARG A CA 1
ATOM 2384 C C . ARG A 1 297 ? 37.356 11.443 2.308 1.00 84.88 297 ARG A C 1
ATOM 2386 O O . ARG A 1 297 ? 37.909 12.531 2.441 1.00 84.88 297 ARG A O 1
ATOM 2393 N N . ILE A 1 298 ? 36.235 11.116 2.944 1.00 87.69 298 ILE A N 1
ATOM 2394 C CA . ILE A 1 298 ? 35.620 11.977 3.960 1.00 87.69 298 ILE A CA 1
ATOM 2395 C C . ILE A 1 298 ? 36.528 11.967 5.191 1.00 87.69 298 ILE A C 1
ATOM 2397 O O . ILE A 1 298 ? 36.754 10.918 5.792 1.00 87.69 298 ILE A O 1
ATOM 2401 N N . MET A 1 299 ? 37.064 13.134 5.528 1.00 85.31 299 MET A N 1
ATOM 2402 C CA . MET A 1 299 ? 37.948 13.341 6.672 1.00 85.31 299 MET A CA 1
ATOM 2403 C C . MET A 1 299 ? 37.167 13.746 7.914 1.00 85.31 299 MET A C 1
ATOM 2405 O O . MET A 1 299 ? 37.452 13.261 9.003 1.00 85.31 299 MET A O 1
ATOM 2409 N N . ASP A 1 300 ? 36.194 14.638 7.735 1.00 82.56 300 ASP A N 1
ATOM 2410 C CA . ASP A 1 300 ? 35.362 15.171 8.807 1.00 82.56 300 ASP A CA 1
ATOM 2411 C C . ASP A 1 300 ? 34.034 15.694 8.234 1.00 82.56 300 ASP A C 1
ATOM 2413 O O . ASP A 1 300 ? 33.902 15.935 7.028 1.00 82.56 300 ASP A O 1
ATOM 2417 N N . SER A 1 301 ? 33.043 15.888 9.095 1.00 77.31 301 SER A N 1
ATOM 2418 C CA . SER A 1 301 ? 31.773 16.524 8.757 1.00 77.31 301 SER A CA 1
ATOM 2419 C C . SER A 1 301 ? 31.484 17.635 9.752 1.00 77.31 301 SER A C 1
ATOM 2421 O O . SER A 1 301 ? 31.414 17.385 10.954 1.00 77.31 301 SER A O 1
ATOM 2423 N N . ALA A 1 302 ? 31.258 18.848 9.257 1.00 66.88 302 ALA A N 1
ATOM 2424 C CA . ALA A 1 302 ? 31.007 20.005 10.101 1.00 66.88 302 ALA A CA 1
ATOM 2425 C C . ALA A 1 302 ? 29.698 20.699 9.692 1.00 66.88 302 ALA A C 1
ATOM 2427 O O . ALA A 1 302 ? 29.317 20.741 8.520 1.00 66.88 302 ALA A O 1
ATOM 2428 N N . ALA A 1 303 ? 28.989 21.245 10.683 1.00 60.09 303 ALA A N 1
ATOM 2429 C CA . ALA A 1 303 ? 27.771 22.036 10.483 1.00 60.09 303 ALA A CA 1
ATOM 2430 C C . ALA A 1 303 ? 27.794 23.425 11.172 1.00 60.09 303 ALA A C 1
ATOM 2432 O O . ALA A 1 303 ? 26.779 23.829 11.751 1.00 60.09 303 ALA A O 1
ATOM 2433 N N . PRO A 1 304 ? 28.906 24.190 11.155 1.00 55.19 304 PRO A N 1
ATOM 2434 C CA . PRO A 1 304 ? 28.908 25.551 11.678 1.00 55.19 304 PRO A CA 1
ATOM 2435 C C . PRO A 1 304 ? 27.935 26.418 10.863 1.00 55.19 304 PRO A C 1
ATOM 2437 O O . PRO A 1 304 ? 28.042 26.520 9.644 1.00 55.19 304 PRO A O 1
ATOM 2440 N N . GLY A 1 305 ? 26.943 27.006 11.537 1.00 57.72 305 GLY A N 1
ATOM 2441 C CA . GLY A 1 305 ? 25.930 27.864 10.907 1.00 57.72 305 GLY A CA 1
ATOM 2442 C C . GLY A 1 305 ? 24.767 27.133 10.217 1.00 57.72 305 GLY A C 1
ATOM 2443 O O . GLY A 1 305 ? 24.011 27.768 9.488 1.00 57.72 305 GLY A O 1
ATOM 2444 N N . GLY A 1 306 ? 24.594 25.823 10.441 1.00 62.47 306 GLY A N 1
ATOM 2445 C CA . GLY A 1 306 ? 23.416 25.071 9.977 1.00 62.47 306 GLY A CA 1
ATOM 2446 C C . GLY A 1 306 ? 23.478 24.554 8.535 1.00 62.47 306 GLY A C 1
ATOM 2447 O O . GLY A 1 306 ? 22.516 23.941 8.073 1.00 62.47 306 GLY A O 1
ATOM 2448 N N . GLN A 1 307 ? 24.597 24.744 7.831 1.00 69.00 307 GLN A N 1
ATOM 2449 C CA . GLN A 1 307 ? 24.837 24.134 6.523 1.00 69.00 307 GLN A CA 1
ATOM 2450 C C . GLN A 1 307 ? 25.791 22.943 6.663 1.00 69.00 307 GLN A C 1
ATOM 2452 O O . GLN A 1 307 ? 26.955 23.110 7.027 1.00 69.00 307 GLN A O 1
ATOM 2457 N N . LEU A 1 308 ? 25.292 21.738 6.365 1.00 77.00 308 LEU A N 1
ATOM 2458 C CA . LEU A 1 308 ? 26.116 20.531 6.327 1.00 77.00 308 LEU A CA 1
ATOM 2459 C C . LEU A 1 308 ? 27.170 20.668 5.223 1.00 77.00 308 LEU A C 1
ATOM 2461 O O . LEU A 1 308 ? 26.824 20.889 4.056 1.00 77.00 308 LEU A O 1
ATOM 2465 N N . HIS A 1 309 ? 28.437 20.484 5.584 1.00 82.81 309 HIS A N 1
ATOM 2466 C CA . HIS A 1 309 ? 29.506 20.277 4.621 1.00 82.81 309 HIS A CA 1
ATOM 2467 C C . HIS A 1 309 ? 30.416 19.124 5.040 1.00 82.81 309 HIS A C 1
ATOM 2469 O O . HIS A 1 309 ? 30.583 18.825 6.224 1.00 82.81 309 HIS A O 1
ATOM 2475 N N . LEU A 1 310 ? 30.975 18.455 4.037 1.00 87.12 310 LEU A N 1
ATOM 2476 C CA . LEU A 1 310 ? 31.940 17.377 4.221 1.00 87.12 310 LEU A CA 1
ATOM 2477 C C . LEU A 1 310 ? 33.328 17.905 3.896 1.00 87.12 310 LEU A C 1
ATOM 2479 O O . LEU A 1 310 ? 33.522 18.491 2.834 1.00 87.12 310 LEU A O 1
ATOM 2483 N N . MET A 1 311 ? 34.289 17.668 4.778 1.00 86.31 311 MET A N 1
ATOM 2484 C CA . MET A 1 311 ? 35.697 17.863 4.466 1.00 86.31 311 MET A CA 1
ATOM 2485 C C . MET A 1 311 ? 36.187 16.611 3.754 1.00 86.31 311 MET A C 1
ATOM 2487 O O . MET A 1 311 ? 36.210 15.526 4.335 1.00 86.31 311 MET A O 1
ATOM 2491 N N . VAL A 1 312 ? 36.532 16.751 2.480 1.00 86.75 312 VAL A N 1
ATOM 2492 C CA . VAL A 1 312 ? 36.915 15.640 1.610 1.00 86.75 312 VAL A CA 1
ATOM 2493 C C . VAL A 1 312 ? 38.346 15.852 1.138 1.00 86.75 312 VAL A C 1
ATOM 2495 O O . VAL A 1 312 ? 38.682 16.937 0.671 1.00 86.75 312 VAL A O 1
ATOM 2498 N N . THR A 1 313 ? 39.185 14.826 1.253 1.00 88.19 313 THR A N 1
ATOM 2499 C CA . THR A 1 313 ? 40.494 14.785 0.590 1.00 88.19 313 THR A CA 1
ATOM 2500 C C . THR A 1 313 ? 40.338 14.130 -0.776 1.00 88.19 313 THR A C 1
ATOM 2502 O O . THR A 1 313 ? 39.841 13.004 -0.846 1.00 88.19 313 THR A O 1
ATOM 2505 N N . ASP A 1 314 ? 40.729 14.820 -1.844 1.00 85.38 314 ASP A N 1
ATOM 2506 C CA . ASP A 1 314 ? 40.698 14.292 -3.209 1.00 85.38 314 ASP A CA 1
ATOM 2507 C C . ASP A 1 314 ? 41.841 13.294 -3.486 1.00 85.38 314 ASP A C 1
ATOM 2509 O O . ASP A 1 314 ? 42.658 12.976 -2.616 1.00 85.38 314 ASP A O 1
ATOM 2513 N N . VAL A 1 315 ? 41.894 12.788 -4.720 1.00 80.00 315 VAL A N 1
ATOM 2514 C CA . VAL A 1 315 ? 42.920 11.840 -5.191 1.00 80.00 315 VAL A CA 1
ATOM 2515 C C . VAL A 1 315 ? 44.344 12.419 -5.257 1.00 80.00 315 VAL A C 1
ATOM 2517 O O . VAL A 1 315 ? 45.306 11.652 -5.340 1.00 80.00 315 VAL A O 1
ATOM 2520 N N . ASP A 1 316 ? 44.496 13.744 -5.197 1.00 81.81 316 ASP A N 1
ATOM 2521 C CA . ASP A 1 316 ? 45.777 14.462 -5.174 1.00 81.81 316 ASP A CA 1
ATOM 2522 C C . ASP A 1 316 ? 46.183 14.893 -3.754 1.00 81.81 316 ASP A C 1
ATOM 2524 O O . ASP A 1 316 ? 47.233 15.502 -3.559 1.00 81.81 316 ASP A O 1
ATOM 2528 N N . GLY A 1 317 ? 45.380 14.553 -2.740 1.00 81.06 317 GLY A N 1
ATOM 2529 C CA . GLY A 1 317 ? 45.628 14.937 -1.354 1.00 81.06 317 GLY A CA 1
ATOM 2530 C C . GLY A 1 317 ? 45.123 16.337 -0.996 1.00 81.06 317 GLY A C 1
ATOM 2531 O O . GLY A 1 317 ? 45.327 16.779 0.138 1.00 81.06 317 GLY A O 1
ATOM 2532 N N . HIS A 1 318 ? 44.432 17.032 -1.904 1.00 83.69 318 HIS A N 1
ATOM 2533 C CA . HIS A 1 318 ? 43.834 18.331 -1.617 1.00 83.69 318 HIS A CA 1
ATOM 2534 C C . HIS A 1 318 ? 42.586 18.169 -0.765 1.00 83.69 318 HIS A C 1
ATOM 2536 O O . HIS A 1 318 ? 41.691 17.380 -1.060 1.00 83.69 318 HIS A O 1
ATOM 2542 N N . ILE A 1 319 ? 42.503 18.968 0.292 1.00 85.00 319 ILE A N 1
ATOM 2543 C CA . ILE A 1 319 ? 41.346 18.997 1.177 1.00 85.00 319 ILE A CA 1
ATOM 2544 C C . ILE A 1 319 ? 40.387 20.079 0.685 1.00 85.00 319 ILE A C 1
ATOM 2546 O O . ILE A 1 319 ? 40.778 21.232 0.523 1.00 85.00 319 ILE A O 1
ATOM 2550 N N . THR A 1 320 ? 39.121 19.728 0.470 1.00 82.06 320 THR A N 1
ATOM 2551 C CA . THR A 1 320 ? 38.061 20.680 0.122 1.00 82.06 320 THR A CA 1
ATOM 2552 C C . THR A 1 320 ? 36.779 20.416 0.900 1.00 82.06 320 THR A C 1
ATOM 2554 O O . THR A 1 320 ? 36.374 19.275 1.110 1.00 82.06 320 THR A O 1
ATOM 2557 N N . GLY A 1 321 ? 36.112 21.503 1.292 1.00 84.38 321 GLY A N 1
ATOM 2558 C CA . GLY A 1 321 ? 34.745 21.471 1.796 1.00 84.38 321 GLY A CA 1
ATOM 2559 C C . GLY A 1 321 ? 33.729 21.282 0.665 1.00 84.38 321 GLY A C 1
ATOM 2560 O O . GLY A 1 321 ? 33.603 22.127 -0.220 1.00 84.38 321 GLY A O 1
ATOM 2561 N N . VAL A 1 322 ? 32.968 20.193 0.711 1.00 82.38 322 VAL A N 1
ATOM 2562 C CA . VAL A 1 322 ? 31.817 19.942 -0.162 1.00 82.38 322 VAL A CA 1
ATOM 2563 C C . VAL A 1 322 ? 30.560 20.438 0.541 1.00 82.38 322 VAL A C 1
ATOM 2565 O O . VAL A 1 322 ? 30.111 19.848 1.524 1.00 82.38 322 VAL A O 1
ATOM 2568 N N . PHE A 1 323 ? 29.988 21.528 0.031 1.00 82.00 323 PHE A N 1
ATOM 2569 C CA . PHE A 1 323 ? 28.806 22.172 0.602 1.00 82.00 323 PHE A CA 1
ATOM 2570 C C . PHE A 1 323 ? 27.534 21.706 -0.101 1.00 82.00 323 PHE A C 1
ATOM 2572 O O . PHE A 1 323 ? 27.397 21.831 -1.319 1.00 82.00 323 PHE A O 1
ATOM 2579 N N . PHE A 1 324 ? 26.556 21.240 0.672 1.00 76.75 324 PHE A N 1
ATOM 2580 C CA . PHE A 1 324 ? 25.251 20.879 0.132 1.00 76.75 324 PHE A CA 1
ATOM 2581 C C . PHE A 1 324 ? 24.354 22.117 0.126 1.00 76.75 324 PHE A C 1
ATOM 2583 O O . PHE A 1 324 ? 24.083 22.717 1.168 1.00 76.75 324 PHE A O 1
ATOM 2590 N N . GLN A 1 325 ? 23.905 22.531 -1.058 1.00 66.88 325 GLN A N 1
ATOM 2591 C CA . GLN A 1 325 ? 22.875 23.558 -1.195 1.00 66.88 325 GLN A CA 1
ATOM 2592 C C . GLN A 1 325 ? 21.539 22.888 -1.491 1.00 66.88 325 GLN A C 1
ATOM 2594 O O . GLN A 1 325 ? 21.361 22.251 -2.530 1.00 66.88 325 GLN A O 1
ATOM 2599 N N . GLU A 1 326 ? 20.577 23.065 -0.591 1.00 56.25 326 GLU A N 1
ATOM 2600 C CA . GLU A 1 326 ? 19.198 22.694 -0.866 1.00 56.25 326 GLU A CA 1
ATOM 2601 C C . GLU A 1 326 ? 18.641 23.670 -1.910 1.00 56.25 326 GLU A C 1
ATOM 2603 O O . GLU A 1 326 ? 18.456 24.866 -1.660 1.00 56.25 326 GLU A O 1
ATOM 2608 N N . THR A 1 327 ? 18.408 23.185 -3.128 1.00 46.66 327 THR A N 1
ATOM 2609 C CA . THR A 1 327 ? 17.742 23.992 -4.147 1.00 46.66 327 THR A CA 1
ATOM 2610 C C . THR A 1 327 ? 16.267 24.091 -3.777 1.00 46.66 327 THR A C 1
ATOM 2612 O O . THR A 1 327 ? 15.470 23.200 -4.062 1.00 46.66 327 THR A O 1
ATOM 2615 N N . LYS A 1 328 ? 15.874 25.194 -3.126 1.00 43.06 328 LYS A N 1
ATOM 2616 C CA . LYS A 1 328 ? 14.453 25.542 -2.994 1.00 43.06 328 LYS A CA 1
ATOM 2617 C C . LYS A 1 328 ? 13.843 25.516 -4.397 1.00 43.06 328 LYS A C 1
ATOM 2619 O O . LYS A 1 328 ? 14.313 26.226 -5.288 1.00 43.06 328 LYS A O 1
ATOM 2624 N N . SER A 1 329 ? 12.834 24.664 -4.585 1.00 37.97 329 SER A N 1
ATOM 2625 C CA . SER A 1 329 ? 12.106 24.520 -5.847 1.00 37.97 329 SER A CA 1
ATOM 2626 C C . SER A 1 329 ? 11.747 25.886 -6.454 1.00 37.97 329 SER A C 1
ATOM 2628 O O . SER A 1 329 ? 11.512 26.864 -5.746 1.00 37.97 329 SER A O 1
ATOM 2630 N N . SER A 1 330 ? 11.731 25.924 -7.781 1.00 37.47 330 SER A N 1
ATOM 2631 C CA . SER A 1 330 ? 11.630 27.016 -8.765 1.00 37.47 330 SER A CA 1
ATOM 2632 C C . SER A 1 330 ? 10.605 28.160 -8.575 1.00 37.47 330 SER A C 1
ATOM 2634 O O . SER A 1 330 ? 10.365 28.905 -9.523 1.00 37.47 330 SER A O 1
ATOM 2636 N N . LYS A 1 331 ? 10.037 28.402 -7.389 1.00 37.75 331 LYS A N 1
ATOM 2637 C CA . LYS A 1 331 ? 9.111 29.524 -7.137 1.00 37.75 331 LYS A CA 1
ATOM 2638 C C . LYS A 1 331 ? 9.797 30.861 -6.819 1.00 37.75 331 LYS A C 1
ATOM 2640 O O . LYS A 1 331 ? 9.212 31.905 -7.078 1.00 37.75 331 LYS A O 1
ATOM 2645 N N . THR A 1 332 ? 11.048 30.879 -6.355 1.00 36.06 332 THR A N 1
ATOM 2646 C CA . THR A 1 332 ? 11.722 32.129 -5.926 1.00 36.06 332 THR A CA 1
ATOM 2647 C C . THR A 1 332 ? 12.561 32.828 -7.001 1.00 36.06 332 THR A C 1
ATOM 2649 O O . THR A 1 332 ? 12.982 33.965 -6.793 1.00 36.06 332 THR A O 1
ATOM 2652 N N . ARG A 1 333 ? 12.784 32.218 -8.177 1.00 35.50 333 ARG A N 1
ATOM 2653 C CA . ARG A 1 333 ? 13.563 32.856 -9.263 1.00 35.50 333 ARG A CA 1
ATOM 2654 C C . ARG A 1 333 ? 12.847 34.039 -9.927 1.00 35.50 333 ARG A C 1
ATOM 2656 O O . ARG A 1 333 ? 13.527 34.922 -10.436 1.00 35.50 333 ARG A O 1
ATOM 2663 N N . LYS A 1 334 ? 11.511 34.120 -9.861 1.00 34.59 334 LYS A N 1
ATOM 2664 C CA . LYS A 1 334 ? 10.753 35.252 -10.432 1.00 34.59 334 LYS A CA 1
ATOM 2665 C C . LYS A 1 334 ? 10.914 36.563 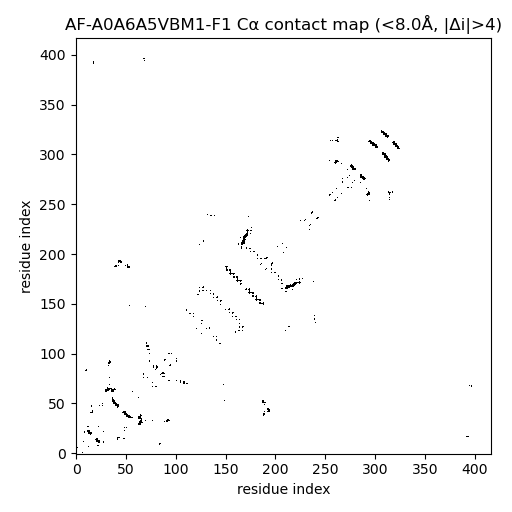-9.647 1.00 34.59 334 LYS A C 1
ATOM 2667 O O . LYS A 1 334 ? 10.802 37.628 -10.240 1.00 34.59 334 LYS A O 1
ATOM 2672 N N . ASN A 1 335 ? 11.266 36.507 -8.359 1.00 35.19 335 ASN A N 1
ATOM 2673 C CA . ASN A 1 335 ? 11.361 37.714 -7.525 1.00 35.19 335 ASN A CA 1
ATOM 2674 C C . ASN A 1 335 ? 12.758 38.351 -7.507 1.00 35.19 335 ASN A C 1
ATOM 2676 O O . ASN A 1 335 ? 12.893 39.485 -7.057 1.00 35.19 335 ASN A O 1
ATOM 2680 N N . LYS A 1 336 ? 13.795 37.659 -8.005 1.00 32.81 336 LYS A N 1
ATOM 2681 C CA . LYS A 1 336 ? 15.151 38.227 -8.098 1.00 32.81 336 LYS A CA 1
ATOM 2682 C C . LYS A 1 336 ? 15.389 38.954 -9.428 1.00 32.81 336 LYS A C 1
ATOM 2684 O O . LYS A 1 336 ? 16.014 40.005 -9.416 1.00 32.81 336 LYS A O 1
ATOM 2689 N N . ALA A 1 337 ? 14.785 38.477 -10.522 1.00 35.34 337 ALA A N 1
ATOM 2690 C CA . ALA A 1 337 ? 14.843 39.141 -11.831 1.00 35.34 337 ALA A CA 1
ATOM 2691 C C . ALA A 1 337 ? 14.164 40.527 -11.824 1.00 35.34 337 ALA A C 1
ATOM 2693 O O . ALA A 1 337 ? 14.731 41.488 -12.328 1.00 35.34 337 ALA A O 1
ATOM 2694 N N . LYS A 1 338 ? 13.030 40.678 -11.120 1.00 36.34 338 LYS A N 1
ATOM 2695 C CA . LYS A 1 338 ? 12.357 41.983 -10.959 1.00 36.34 338 LYS A CA 1
ATOM 2696 C C . LYS A 1 338 ? 13.130 43.009 -10.116 1.00 36.34 338 LYS A C 1
ATOM 2698 O O . LYS A 1 338 ? 12.796 44.185 -10.165 1.00 36.34 338 LYS A O 1
ATOM 2703 N N . LYS A 1 339 ? 14.131 42.587 -9.330 1.00 34.53 339 LYS A N 1
ATOM 2704 C CA . LYS A 1 339 ? 14.924 43.481 -8.462 1.00 34.53 339 LYS A CA 1
ATOM 2705 C C . LYS A 1 339 ? 16.242 43.933 -9.110 1.00 34.53 339 LYS A C 1
ATOM 2707 O O . LYS A 1 339 ? 16.865 44.868 -8.617 1.00 34.53 339 LYS A O 1
ATOM 2712 N N . GLU A 1 340 ? 16.665 43.277 -10.193 1.00 34.62 340 GLU A N 1
ATOM 2713 C CA . GLU A 1 340 ? 17.846 43.664 -10.983 1.00 34.62 340 GLU A CA 1
ATOM 2714 C C . GLU A 1 340 ? 17.475 44.564 -12.177 1.00 34.62 340 GLU A C 1
ATOM 2716 O O . GLU A 1 340 ? 18.238 45.477 -12.486 1.00 34.62 340 GLU A O 1
ATOM 2721 N N . GLU A 1 341 ? 16.270 44.426 -12.750 1.00 33.84 341 GLU A N 1
ATOM 2722 C CA . GLU A 1 341 ? 15.749 45.349 -13.781 1.00 33.84 341 GLU A CA 1
ATOM 2723 C C . GLU A 1 341 ? 15.378 46.738 -13.225 1.00 33.84 341 GLU A C 1
ATOM 2725 O O . GLU A 1 341 ? 15.489 47.731 -13.932 1.00 33.84 341 GLU A O 1
ATOM 2730 N N . SER A 1 342 ? 15.037 46.858 -11.935 1.00 34.59 342 SER A N 1
ATOM 2731 C CA . SER A 1 342 ? 14.771 48.163 -11.303 1.00 34.59 342 SER A CA 1
ATOM 2732 C C . SER A 1 342 ? 16.036 48.896 -10.831 1.00 34.59 342 SER A C 1
ATOM 2734 O O . SER A 1 342 ? 15.935 49.988 -10.282 1.00 34.59 342 SER A O 1
ATOM 2736 N N . LYS A 1 343 ? 17.224 48.288 -10.972 1.00 34.97 343 LYS A N 1
ATOM 2737 C CA . LYS A 1 343 ? 18.517 48.874 -10.562 1.00 34.97 343 LYS A CA 1
ATOM 2738 C C . LYS A 1 343 ? 19.377 49.355 -11.731 1.00 34.97 343 LYS A C 1
ATOM 2740 O O . LYS A 1 343 ? 20.397 49.991 -11.499 1.00 34.97 343 LYS A O 1
ATOM 2745 N N . THR A 1 344 ? 18.974 49.069 -12.967 1.00 33.97 344 THR A N 1
ATOM 2746 C CA . THR A 1 344 ? 19.683 49.480 -14.193 1.00 33.97 344 THR A CA 1
ATOM 2747 C C . THR A 1 344 ? 19.042 50.685 -14.886 1.00 33.97 344 THR A C 1
ATOM 2749 O O . THR A 1 344 ? 19.529 51.124 -15.922 1.00 33.97 344 THR A O 1
ATOM 2752 N N . GLN A 1 345 ? 17.999 51.273 -14.292 1.00 34.47 345 GLN A N 1
ATOM 2753 C CA . GLN A 1 345 ? 17.276 52.424 -14.834 1.00 34.47 345 GLN A CA 1
ATOM 2754 C C . GLN A 1 345 ? 17.254 53.603 -13.844 1.00 34.47 345 GLN A C 1
ATOM 2756 O O . GLN A 1 345 ? 16.219 54.206 -13.603 1.00 34.47 345 GLN A O 1
ATOM 2761 N N . SER A 1 346 ? 18.397 53.917 -13.226 1.00 31.81 346 SER A N 1
ATOM 2762 C CA . SER A 1 346 ? 18.599 55.187 -12.507 1.00 31.81 346 SER A CA 1
ATOM 2763 C C . SER A 1 346 ? 20.091 55.486 -12.295 1.00 31.81 346 SER A C 1
ATOM 2765 O O . SER A 1 346 ? 20.556 55.627 -11.168 1.00 31.81 346 SER A O 1
ATOM 2767 N N . THR A 1 347 ? 20.874 55.550 -13.373 1.00 29.42 347 THR A N 1
ATOM 2768 C CA . THR A 1 347 ? 22.219 56.152 -13.342 1.00 29.42 347 THR A CA 1
ATOM 2769 C C . THR A 1 347 ? 22.449 56.959 -14.613 1.00 29.42 347 THR A C 1
ATOM 2771 O O . THR A 1 347 ? 23.143 56.522 -15.523 1.00 29.42 347 THR A O 1
ATOM 2774 N N . SER A 1 348 ? 21.834 58.136 -14.674 1.00 28.09 348 SER A N 1
ATOM 2775 C CA . SER A 1 348 ? 22.328 59.275 -15.450 1.00 28.09 348 SER A CA 1
ATOM 2776 C C . SER A 1 348 ? 21.551 60.513 -15.010 1.00 28.09 348 SER A C 1
ATOM 2778 O O . SER A 1 348 ? 20.404 60.681 -15.418 1.00 28.09 348 SER A O 1
ATOM 2780 N N . ASN A 1 349 ? 22.132 61.311 -14.112 1.00 27.95 349 ASN A N 1
ATOM 2781 C CA . ASN A 1 349 ? 22.203 62.772 -14.235 1.00 27.95 349 ASN A CA 1
ATOM 2782 C C . ASN A 1 349 ? 22.855 63.399 -12.989 1.00 27.95 349 ASN A C 1
ATOM 2784 O O . ASN A 1 349 ? 22.297 63.372 -11.898 1.00 27.95 349 ASN A O 1
ATOM 2788 N N . THR A 1 350 ? 24.050 63.943 -13.244 1.00 28.88 350 THR A N 1
ATOM 2789 C CA . THR A 1 350 ? 24.591 65.238 -12.790 1.00 28.88 350 THR A CA 1
ATOM 2790 C C . THR A 1 350 ? 24.715 65.545 -11.296 1.00 28.88 350 THR A C 1
ATOM 2792 O O . THR A 1 350 ? 23.748 65.894 -10.628 1.00 28.88 350 THR A O 1
ATOM 2795 N N . ASP A 1 351 ? 25.976 65.525 -10.856 1.00 26.25 351 ASP A N 1
ATOM 2796 C CA . ASP A 1 351 ? 26.699 66.576 -10.124 1.00 26.25 351 ASP A CA 1
ATOM 2797 C C . ASP A 1 351 ? 25.890 67.802 -9.668 1.00 26.25 351 ASP A C 1
ATOM 2799 O O . ASP A 1 351 ? 25.466 68.612 -10.492 1.00 26.25 351 ASP A O 1
ATOM 2803 N N . THR A 1 352 ? 25.773 67.991 -8.349 1.00 27.86 352 THR A N 1
ATOM 2804 C CA . THR A 1 352 ? 26.180 69.198 -7.588 1.00 27.86 352 THR A CA 1
ATOM 2805 C C . THR A 1 352 ? 25.716 69.060 -6.131 1.00 27.86 352 THR A C 1
ATOM 2807 O O . THR A 1 352 ? 24.530 69.159 -5.838 1.00 27.86 352 THR A O 1
ATOM 2810 N N . GLU A 1 353 ? 26.648 68.854 -5.195 1.00 26.14 353 GLU A N 1
ATOM 2811 C CA . GLU A 1 353 ? 26.395 69.050 -3.762 1.00 26.14 353 GLU A CA 1
ATOM 2812 C C . GLU A 1 353 ? 26.728 70.501 -3.382 1.00 26.14 353 GLU A C 1
ATOM 2814 O O . GLU A 1 353 ? 27.866 70.956 -3.519 1.00 26.14 353 GLU A O 1
ATOM 2819 N N . LYS A 1 354 ? 25.716 71.216 -2.882 1.00 26.97 354 LYS A N 1
ATOM 2820 C CA . LYS A 1 354 ? 25.840 72.349 -1.964 1.00 26.97 354 LYS A CA 1
ATOM 2821 C C . LYS A 1 354 ? 24.883 72.106 -0.795 1.00 26.97 354 LYS A C 1
ATOM 2823 O O . LYS A 1 354 ? 23.697 71.918 -1.019 1.00 26.97 354 LYS A O 1
ATOM 2828 N N . GLU A 1 355 ? 25.478 72.086 0.393 1.00 24.36 355 GLU A N 1
ATOM 2829 C CA . GLU A 1 355 ? 25.013 72.569 1.703 1.00 24.36 355 GLU A CA 1
ATOM 2830 C C . GLU A 1 355 ? 23.556 72.389 2.194 1.00 24.36 355 GLU A C 1
ATOM 2832 O O . GLU A 1 355 ? 22.583 72.768 1.558 1.00 24.36 355 GLU A O 1
ATOM 2837 N N . GLU A 1 356 ? 23.514 71.977 3.471 1.00 25.80 356 GLU A N 1
ATOM 2838 C CA . GLU A 1 356 ? 22.594 72.390 4.546 1.00 25.80 356 GLU A CA 1
ATOM 2839 C C . GLU A 1 356 ? 21.213 71.720 4.751 1.00 25.80 356 GLU A C 1
ATOM 2841 O O . GLU A 1 356 ? 20.213 72.014 4.115 1.00 25.80 356 GLU A O 1
ATOM 2846 N N . SER A 1 357 ? 21.177 70.952 5.851 1.00 24.28 357 SER A N 1
ATOM 2847 C CA . SER A 1 357 ? 20.278 71.085 7.016 1.00 24.28 357 SER A CA 1
ATOM 2848 C C . SER A 1 357 ? 18.780 70.703 6.959 1.00 24.28 357 SER A C 1
ATOM 2850 O O . SER A 1 357 ? 17.984 71.306 6.256 1.00 24.28 357 SER A O 1
ATOM 2852 N N . LYS A 1 358 ? 18.447 69.817 7.918 1.00 24.70 358 LYS A N 1
ATOM 2853 C CA . LYS A 1 358 ? 17.313 69.812 8.874 1.00 24.70 358 LYS A CA 1
ATOM 2854 C C . LYS A 1 358 ? 15.857 69.507 8.455 1.00 24.70 358 LYS A C 1
ATOM 2856 O O . LYS A 1 358 ? 15.292 70.111 7.560 1.00 24.70 358 LYS A O 1
ATOM 2861 N N . ASP A 1 359 ? 15.289 68.664 9.329 1.00 24.67 359 ASP A N 1
ATOM 2862 C CA . ASP A 1 359 ? 13.936 68.624 9.913 1.00 24.67 359 ASP A CA 1
ATOM 2863 C C . ASP A 1 359 ? 12.702 68.124 9.127 1.00 24.67 359 ASP A C 1
ATOM 2865 O O . ASP A 1 359 ? 12.274 68.685 8.127 1.00 24.67 359 ASP A O 1
ATOM 2869 N N . ASP A 1 360 ? 12.125 67.070 9.728 1.00 23.66 360 ASP A N 1
ATOM 2870 C CA . ASP A 1 360 ? 10.733 66.856 10.165 1.00 23.66 360 ASP A CA 1
ATOM 2871 C C . ASP A 1 360 ? 9.519 66.847 9.211 1.00 23.66 360 ASP A C 1
ATOM 2873 O O . ASP A 1 360 ? 9.308 67.706 8.364 1.00 23.66 360 ASP A O 1
ATOM 2877 N N . GLY A 1 361 ? 8.610 65.904 9.523 1.00 25.06 361 GLY A N 1
ATOM 2878 C CA . GLY A 1 361 ? 7.178 65.906 9.167 1.00 25.06 361 GLY A CA 1
ATOM 2879 C C . GLY A 1 361 ? 6.798 64.833 8.140 1.00 25.06 361 GLY A C 1
ATOM 2880 O O . GLY A 1 361 ? 7.127 64.939 6.969 1.00 25.06 361 GLY A O 1
ATOM 2881 N N . VAL A 1 362 ? 6.206 63.690 8.513 1.00 24.09 362 VAL A N 1
ATOM 2882 C CA . VAL A 1 362 ? 4.762 63.502 8.795 1.00 24.09 362 VAL A CA 1
ATOM 2883 C C . VAL A 1 362 ? 3.875 64.249 7.789 1.00 24.09 362 VAL A C 1
ATOM 2885 O O . VAL A 1 362 ? 3.753 65.461 7.888 1.00 24.09 362 VAL A O 1
ATOM 2888 N N . ASN A 1 363 ? 3.188 63.547 6.878 1.00 23.44 363 ASN A N 1
ATOM 2889 C CA . ASN A 1 363 ? 1.763 63.224 7.043 1.00 23.44 363 ASN A CA 1
ATOM 2890 C C . ASN A 1 363 ? 1.176 62.432 5.851 1.00 23.44 363 ASN A C 1
ATOM 2892 O O . ASN A 1 363 ? 1.665 62.463 4.728 1.00 23.44 363 ASN A O 1
ATOM 2896 N N . THR A 1 364 ? 0.104 61.726 6.186 1.00 25.03 364 THR A N 1
ATOM 2897 C CA . THR A 1 364 ? -0.856 60.902 5.437 1.00 25.03 364 THR A CA 1
ATOM 2898 C C . THR A 1 364 ? -1.667 61.601 4.337 1.00 25.03 364 THR A C 1
ATOM 2900 O O . THR A 1 364 ? -1.953 62.784 4.486 1.00 25.03 364 THR A O 1
ATOM 2903 N N . GLN A 1 365 ? -2.168 60.817 3.364 1.00 24.34 365 GLN A N 1
ATOM 2904 C CA . GLN A 1 365 ? -3.573 60.691 2.870 1.00 24.34 365 GLN A CA 1
ATOM 2905 C C . GLN A 1 365 ? -3.541 60.057 1.458 1.00 24.34 365 GLN A C 1
ATOM 2907 O O . GLN A 1 365 ? -2.722 60.451 0.638 1.00 24.34 365 GLN A O 1
ATOM 2912 N N . GLU A 1 366 ? -4.133 58.884 1.199 1.00 23.56 366 GLU A N 1
ATOM 2913 C CA . GLU A 1 366 ? -5.560 58.540 0.983 1.00 23.56 366 GLU A CA 1
ATOM 2914 C C . GLU A 1 366 ? -6.193 59.087 -0.310 1.00 23.56 366 GLU A C 1
ATOM 2916 O O . GLU A 1 366 ? -5.950 60.227 -0.686 1.00 23.56 366 GLU A O 1
ATOM 2921 N N . THR A 1 367 ? -7.075 58.249 -0.894 1.00 24.55 367 THR A N 1
ATOM 2922 C CA . THR A 1 367 ? -7.963 58.422 -2.082 1.00 24.55 367 THR A CA 1
ATOM 2923 C C . THR A 1 367 ? -7.273 58.295 -3.456 1.00 24.55 367 THR A C 1
ATOM 2925 O O . THR A 1 367 ? -6.119 58.672 -3.591 1.00 24.55 367 THR A O 1
ATOM 2928 N N . GLU A 1 368 ? -7.822 57.734 -4.544 1.00 23.67 368 GLU A N 1
ATOM 2929 C CA . GLU A 1 368 ? -9.103 57.107 -4.940 1.00 23.67 368 GLU A CA 1
ATOM 2930 C C . GLU A 1 368 ? -8.833 56.398 -6.304 1.00 23.67 368 GLU A C 1
ATOM 2932 O O . GLU A 1 368 ? -7.971 56.832 -7.063 1.00 23.67 368 GLU A O 1
ATOM 2937 N N . ILE A 1 369 ? -9.268 55.150 -6.519 1.00 24.62 369 ILE A N 1
ATOM 2938 C CA . ILE A 1 369 ? -10.340 54.713 -7.448 1.00 24.62 369 ILE A CA 1
ATOM 2939 C C . ILE A 1 369 ? -10.306 55.353 -8.851 1.00 24.62 369 ILE A C 1
ATOM 2941 O O . ILE A 1 369 ? -10.712 56.492 -9.016 1.00 24.62 369 ILE A O 1
ATOM 2945 N N . GLU A 1 370 ? -10.011 54.542 -9.879 1.00 24.38 370 GLU A N 1
ATOM 2946 C CA . GLU A 1 370 ? -10.757 54.602 -11.146 1.00 24.38 370 GLU A CA 1
ATOM 2947 C C . GLU A 1 370 ? -10.725 53.258 -11.897 1.00 24.38 370 GLU A C 1
ATOM 2949 O O . GLU A 1 370 ? -9.681 52.634 -12.102 1.00 24.38 370 GLU A O 1
ATOM 2954 N N . GLU A 1 371 ? -11.920 52.794 -12.266 1.00 25.56 371 GLU A N 1
ATOM 2955 C CA . GLU A 1 371 ? -12.185 51.632 -13.110 1.00 25.56 371 GLU A CA 1
ATOM 2956 C C . GLU A 1 371 ? -11.821 51.916 -14.575 1.00 25.56 371 GLU A C 1
ATOM 2958 O O . GLU A 1 371 ? -12.102 52.988 -15.101 1.00 25.56 371 GLU A O 1
ATOM 2963 N N . SER A 1 372 ? -11.368 50.899 -15.312 1.00 25.64 372 SER A N 1
ATOM 2964 C CA . SER A 1 372 ? -11.779 50.781 -16.715 1.00 25.64 372 SER A CA 1
ATOM 2965 C C . SER A 1 372 ? -11.872 49.321 -17.157 1.00 25.64 372 SER A C 1
ATOM 2967 O O . SER A 1 372 ? -10.919 48.542 -17.123 1.00 25.64 372 SER A O 1
ATOM 2969 N N . LYS A 1 373 ? -13.089 48.954 -17.565 1.00 26.52 373 LYS A N 1
ATOM 2970 C CA . LYS A 1 373 ? -13.430 47.743 -18.310 1.00 26.52 373 LYS A CA 1
ATOM 2971 C C . LYS A 1 373 ? -12.927 47.865 -19.748 1.00 26.52 373 LYS A C 1
ATOM 2973 O O . LYS A 1 373 ? -13.101 48.912 -20.370 1.00 26.52 373 LYS A O 1
ATOM 2978 N N . ARG A 1 374 ? -12.476 46.752 -20.332 1.00 25.62 374 ARG A N 1
ATOM 2979 C CA . ARG A 1 374 ? -12.658 46.506 -21.769 1.00 25.62 374 ARG A CA 1
ATOM 2980 C C . ARG A 1 374 ? -12.760 45.011 -22.065 1.00 25.62 374 ARG A C 1
ATOM 2982 O O . ARG A 1 374 ? -11.810 44.257 -21.886 1.00 25.62 374 ARG A O 1
ATOM 2989 N N . GLU A 1 375 ? -13.948 44.618 -22.505 1.00 25.16 375 GLU A N 1
ATOM 2990 C CA . GLU A 1 375 ? -14.231 43.375 -23.220 1.00 25.16 375 GLU A CA 1
ATOM 2991 C C . GLU A 1 375 ? -13.620 43.429 -24.628 1.00 25.16 375 GLU A C 1
ATOM 2993 O O . GLU A 1 375 ? -13.605 44.492 -25.248 1.00 25.16 375 GLU A O 1
ATOM 2998 N N . GLN A 1 376 ? -13.186 42.285 -25.161 1.00 26.91 376 GLN A N 1
ATOM 2999 C CA . GLN A 1 376 ? -13.905 41.578 -26.234 1.00 26.91 376 GLN A CA 1
ATOM 3000 C C . GLN A 1 376 ? -13.082 40.407 -26.804 1.00 26.91 376 GLN A C 1
ATOM 3002 O O . GLN A 1 376 ? -11.924 40.580 -27.163 1.00 26.91 376 GLN A O 1
ATOM 3007 N N . THR A 1 377 ? -13.767 39.254 -26.909 1.00 25.69 377 THR A N 1
ATOM 3008 C CA . THR A 1 377 ? -13.775 38.261 -28.016 1.00 25.69 377 THR A CA 1
ATOM 3009 C C . THR A 1 377 ? -12.435 37.701 -28.518 1.00 25.69 377 THR A C 1
ATOM 3011 O O . THR A 1 377 ? -11.545 38.444 -28.888 1.00 25.69 377 THR A O 1
ATOM 3014 N N . GLY A 1 378 ? -12.210 36.405 -28.714 1.00 22.58 378 GLY A N 1
ATOM 3015 C CA . GLY A 1 378 ? -13.065 35.233 -28.856 1.00 22.58 378 GLY A CA 1
ATOM 3016 C C . GLY A 1 378 ? -12.319 34.220 -29.748 1.00 22.58 378 GLY A C 1
ATOM 3017 O O . GLY A 1 378 ? -11.378 34.596 -30.446 1.00 22.58 378 GLY A O 1
ATOM 3018 N N . ALA A 1 379 ? -12.796 32.972 -29.743 1.00 24.27 379 ALA A N 1
ATOM 3019 C CA . ALA A 1 379 ? -12.579 31.902 -30.730 1.00 24.27 379 ALA A CA 1
ATOM 3020 C C . ALA A 1 379 ? -11.695 30.692 -30.337 1.00 24.27 379 ALA A C 1
ATOM 3022 O O . ALA A 1 379 ? -10.473 30.772 -30.239 1.00 24.27 379 ALA A O 1
ATOM 3023 N N . LYS A 1 380 ? -12.401 29.550 -30.361 1.00 27.09 380 LYS A N 1
ATOM 3024 C CA . LYS A 1 380 ? -12.057 28.211 -30.871 1.00 27.09 380 LYS A CA 1
ATOM 3025 C C . LYS A 1 380 ? -11.761 27.103 -29.863 1.00 27.09 380 LYS A C 1
ATOM 3027 O O . LYS A 1 380 ? -10.633 26.869 -29.442 1.00 27.09 380 LYS A O 1
ATOM 3032 N N . ASP A 1 381 ? -12.842 26.362 -29.647 1.00 26.25 381 ASP A N 1
ATOM 3033 C CA . ASP A 1 381 ? -12.952 24.997 -29.165 1.00 26.25 381 ASP A CA 1
ATOM 3034 C C . ASP A 1 381 ? -12.006 24.027 -29.889 1.00 26.25 381 ASP A C 1
ATOM 3036 O O . ASP A 1 381 ? -11.970 23.935 -31.121 1.00 26.25 381 ASP A O 1
ATOM 3040 N N . LYS A 1 382 ? -11.282 23.252 -29.084 1.00 27.59 382 LYS A N 1
ATOM 3041 C CA . LYS A 1 382 ? -10.866 21.885 -29.391 1.00 27.59 382 LYS A CA 1
ATOM 3042 C C . LYS A 1 382 ? -11.144 21.064 -28.138 1.00 27.59 382 LYS A C 1
ATOM 3044 O O . LYS A 1 382 ? -10.442 21.203 -27.141 1.00 27.59 382 LYS A O 1
ATOM 3049 N N . GLU A 1 383 ? -12.196 20.255 -28.198 1.00 25.91 383 GLU A N 1
ATOM 3050 C CA . GLU A 1 383 ? -12.459 19.190 -27.235 1.00 25.91 383 GLU A CA 1
ATOM 3051 C C . GLU A 1 383 ? -11.319 18.172 -27.306 1.00 25.91 383 GLU A C 1
ATOM 3053 O O . GLU A 1 383 ? -11.197 17.394 -28.251 1.00 25.91 383 GLU A O 1
ATOM 3058 N N . GLU A 1 384 ? -10.452 18.210 -26.301 1.00 26.25 384 GLU A N 1
ATOM 3059 C CA . GLU A 1 384 ? -9.499 17.152 -26.009 1.00 26.25 384 GLU A CA 1
ATOM 3060 C C . GLU A 1 384 ? -10.130 16.297 -24.907 1.00 26.25 384 GLU A C 1
ATOM 3062 O O . GLU A 1 384 ? -10.203 16.692 -23.739 1.00 26.25 384 GLU A O 1
ATOM 3067 N N . ASN A 1 385 ? -10.669 15.150 -25.323 1.00 25.03 385 ASN A N 1
ATOM 3068 C CA . ASN A 1 385 ? -11.298 14.161 -24.461 1.00 25.03 385 ASN A CA 1
ATOM 3069 C C . ASN A 1 385 ? -10.228 13.558 -23.536 1.00 25.03 385 ASN A C 1
ATOM 3071 O O . ASN A 1 385 ? -9.564 12.575 -23.859 1.00 25.03 385 ASN A O 1
ATOM 3075 N N . THR A 1 386 ? -10.007 14.220 -22.404 1.00 25.17 386 THR A N 1
ATOM 3076 C CA . THR A 1 386 ? -9.174 13.733 -21.310 1.00 25.17 386 THR A CA 1
ATOM 3077 C C . THR A 1 386 ? -10.084 12.995 -20.343 1.00 25.17 386 THR A C 1
ATOM 3079 O O . THR A 1 386 ? -10.702 13.590 -19.462 1.00 25.17 386 THR A O 1
ATOM 3082 N N . GLU A 1 387 ? -10.164 11.676 -20.515 1.00 25.02 387 GLU A N 1
ATOM 3083 C CA . GLU A 1 387 ? -10.666 10.761 -19.492 1.00 25.02 387 GLU A CA 1
ATOM 3084 C C . GLU A 1 387 ? -9.787 10.926 -18.243 1.00 25.02 387 GLU A C 1
ATOM 3086 O O . GLU A 1 387 ? -8.713 10.339 -18.088 1.00 25.02 387 GLU A O 1
ATOM 3091 N N . LYS A 1 388 ? -10.215 11.821 -17.351 1.00 23.95 388 LYS A N 1
ATOM 3092 C CA . LYS A 1 388 ? -9.696 11.907 -15.994 1.00 23.95 388 LYS A CA 1
ATOM 3093 C C . LYS A 1 388 ? -10.142 10.637 -15.285 1.00 23.95 388 LYS A C 1
ATOM 3095 O O . LYS A 1 388 ? -11.268 10.561 -14.811 1.00 23.95 388 LYS A O 1
ATOM 3100 N N . LEU A 1 389 ? -9.238 9.667 -15.179 1.00 24.05 389 LEU A N 1
ATOM 3101 C CA . LEU A 1 389 ? -9.286 8.669 -14.117 1.00 24.05 389 LEU A CA 1
ATOM 3102 C C . LEU A 1 389 ? -9.312 9.426 -12.785 1.00 24.05 389 LEU A C 1
ATOM 3104 O O . LEU A 1 389 ? -8.292 9.923 -12.305 1.00 24.05 389 LEU A O 1
ATOM 3108 N N . SER A 1 390 ? -10.510 9.587 -12.236 1.00 23.58 390 SER A N 1
ATOM 3109 C CA . SER A 1 390 ? -10.747 10.101 -10.898 1.00 23.58 390 SER A CA 1
ATOM 3110 C C . SER A 1 390 ? -10.109 9.139 -9.892 1.00 23.58 390 SER A C 1
ATOM 3112 O O . SER A 1 390 ? -10.476 7.964 -9.867 1.00 23.58 390 SER A O 1
ATOM 3114 N N . PRO A 1 391 ? -9.148 9.583 -9.063 1.00 24.78 391 PRO A N 1
ATOM 3115 C CA . PRO A 1 391 ? -8.643 8.748 -7.988 1.00 24.78 391 PRO A CA 1
ATOM 3116 C C . PRO A 1 391 ? -9.745 8.596 -6.936 1.00 24.78 391 PRO A C 1
ATOM 3118 O O . PRO A 1 391 ? -10.170 9.584 -6.337 1.00 24.78 391 PRO A O 1
ATOM 3121 N N . CYS A 1 392 ? -10.203 7.363 -6.720 1.00 27.34 392 CYS A N 1
ATOM 3122 C CA . CYS A 1 392 ? -11.083 7.014 -5.610 1.00 27.34 392 CYS A CA 1
ATOM 3123 C C . CYS A 1 392 ? -10.351 7.300 -4.280 1.00 27.34 392 CYS A C 1
ATOM 3125 O O . CYS A 1 392 ? -9.277 6.736 -4.052 1.00 27.34 392 CYS A O 1
ATOM 3127 N N . PRO A 1 393 ? -10.854 8.188 -3.401 1.00 28.02 393 PRO A N 1
ATOM 3128 C CA . PRO A 1 393 ? -10.185 8.543 -2.158 1.00 28.02 393 PRO A CA 1
ATOM 3129 C C . PRO A 1 393 ? -10.634 7.627 -1.005 1.00 28.02 393 PRO A C 1
ATOM 3131 O O . PRO A 1 393 ? -11.007 8.117 0.058 1.00 28.02 393 PRO A O 1
ATOM 3134 N N . SER A 1 394 ? -10.590 6.302 -1.161 1.00 31.14 394 SER A N 1
ATOM 3135 C CA . SER A 1 394 ? -10.897 5.371 -0.065 1.00 31.14 394 SER A CA 1
ATOM 3136 C C . SER A 1 394 ? -9.681 5.229 0.862 1.00 31.14 394 SER A C 1
ATOM 3138 O O . SER A 1 394 ? -8.887 4.303 0.738 1.00 31.14 394 SER A O 1
ATOM 3140 N N . THR A 1 395 ? -9.487 6.237 1.723 1.00 32.41 395 THR A N 1
ATOM 3141 C CA . THR A 1 395 ? -8.710 6.280 2.997 1.00 32.41 395 THR A CA 1
ATOM 3142 C C . THR A 1 395 ? -8.204 7.696 3.313 1.00 32.41 395 THR A C 1
ATOM 3144 O O . THR A 1 395 ? -7.181 7.885 3.979 1.00 32.41 395 THR A O 1
ATOM 3147 N N . LYS A 1 396 ? -8.936 8.751 2.921 1.00 25.86 396 LYS A N 1
ATOM 3148 C CA . LYS A 1 396 ? -8.814 9.997 3.688 1.00 25.86 396 LYS A CA 1
ATOM 3149 C C . LYS A 1 396 ? -9.353 9.708 5.086 1.00 25.86 396 LYS A C 1
ATOM 3151 O O . LYS A 1 396 ? -10.548 9.499 5.254 1.00 25.86 396 LYS A O 1
ATOM 3156 N N . ALA A 1 397 ? -8.462 9.680 6.079 1.00 28.83 397 ALA A N 1
ATOM 3157 C CA . ALA A 1 397 ? -8.867 9.817 7.470 1.00 28.83 397 ALA A CA 1
ATOM 3158 C C . ALA A 1 397 ? -9.860 10.981 7.545 1.00 28.83 397 ALA A C 1
ATOM 3160 O O . ALA A 1 397 ? -9.598 12.038 6.957 1.00 28.83 397 ALA A O 1
ATOM 3161 N N . ILE A 1 398 ? -10.996 10.755 8.209 1.00 31.03 398 ILE A N 1
ATOM 3162 C CA . ILE A 1 398 ? -12.013 11.778 8.452 1.00 31.03 398 ILE A CA 1
ATOM 3163 C C . ILE A 1 398 ? -11.266 13.050 8.883 1.00 31.03 398 ILE A C 1
ATOM 3165 O O . ILE A 1 398 ? -10.518 12.989 9.866 1.00 31.03 398 ILE A O 1
ATOM 3169 N N . PRO A 1 399 ? -11.383 14.181 8.157 1.00 25.11 399 PRO A N 1
ATOM 3170 C CA . PRO A 1 399 ? -10.772 15.423 8.595 1.00 25.11 399 PRO A CA 1
ATOM 3171 C C . PRO A 1 399 ? -11.246 15.691 10.018 1.00 25.11 399 PRO A C 1
ATOM 3173 O O . PRO A 1 399 ? -12.446 15.623 10.286 1.00 25.11 399 PRO A O 1
ATOM 3176 N N . SER A 1 400 ? -10.322 15.961 10.941 1.00 28.61 400 SER A N 1
ATOM 3177 C CA . SER A 1 400 ? -10.681 16.406 12.284 1.00 28.61 400 SER A CA 1
ATOM 3178 C C . SER A 1 400 ? -11.647 17.580 12.141 1.00 28.61 400 SER A C 1
ATOM 3180 O O . SER A 1 400 ? -11.263 18.628 11.621 1.00 28.61 400 SER A O 1
ATOM 3182 N N . TRP A 1 401 ? -12.904 17.381 12.534 1.00 28.19 401 TRP A N 1
ATOM 3183 C CA . TRP A 1 401 ? -13.948 18.391 12.434 1.00 28.19 401 TRP A CA 1
ATOM 3184 C C . TRP A 1 401 ? -13.555 19.606 13.285 1.00 28.19 401 TRP A C 1
ATOM 3186 O O . TRP A 1 401 ? -13.757 19.612 14.497 1.00 28.19 401 TRP A O 1
ATOM 3196 N N . SER A 1 402 ? -12.994 20.644 12.665 1.00 24.69 402 SER A N 1
ATOM 3197 C CA . SER A 1 402 ? -12.980 21.996 13.221 1.00 24.69 402 SER A CA 1
ATOM 3198 C C . SER A 1 402 ? -14.207 22.720 12.672 1.00 24.69 402 SER A C 1
ATOM 3200 O O . SER A 1 402 ? -14.168 23.275 11.576 1.00 24.69 402 SER A O 1
ATOM 3202 N N . TYR A 1 403 ? -15.325 22.642 13.392 1.00 26.22 403 TYR A N 1
ATOM 3203 C CA . TYR A 1 403 ? -16.569 23.294 12.992 1.00 26.22 403 TYR A CA 1
ATOM 3204 C C . TYR A 1 403 ? -16.572 24.771 13.414 1.00 26.22 403 TYR A C 1
ATOM 3206 O O . TYR A 1 403 ? -16.452 25.081 14.600 1.00 26.22 403 TYR A O 1
ATOM 3214 N N . THR A 1 404 ? -16.751 25.671 12.446 1.00 23.66 404 THR A N 1
ATOM 3215 C CA . THR A 1 404 ? -17.305 27.020 12.638 1.00 23.66 404 THR A CA 1
ATOM 3216 C C . THR A 1 404 ? -18.803 26.980 12.302 1.00 23.66 404 THR A C 1
ATOM 3218 O O . THR A 1 404 ? -19.182 26.385 11.294 1.00 23.66 404 THR A O 1
ATOM 3221 N N . PRO A 1 405 ? -19.690 27.566 13.127 1.00 24.94 405 PRO A N 1
ATOM 3222 C CA . PRO A 1 405 ? -21.121 27.321 13.012 1.00 24.94 405 PRO A CA 1
ATOM 3223 C C . PRO A 1 405 ? -21.796 28.219 11.976 1.00 24.94 405 PRO A C 1
ATOM 3225 O O . PRO A 1 405 ? -21.906 29.421 12.194 1.00 24.94 405 PRO A O 1
ATOM 3228 N N . SER A 1 406 ? -22.354 27.635 10.910 1.00 25.06 406 SER A N 1
ATOM 3229 C CA . SER A 1 406 ? -23.602 28.137 10.319 1.00 25.06 406 SER A CA 1
ATOM 3230 C C . SER A 1 406 ? -24.265 27.100 9.400 1.00 25.06 406 SER A C 1
ATOM 3232 O O . SER A 1 406 ? -23.576 26.397 8.670 1.00 25.06 406 SER A O 1
ATOM 3234 N N . ALA A 1 407 ? -25.602 27.124 9.406 1.00 26.05 407 ALA A N 1
ATOM 3235 C CA . ALA A 1 407 ? -26.566 26.469 8.513 1.00 26.05 407 ALA A CA 1
ATOM 3236 C C . ALA A 1 407 ? -27.199 25.137 8.984 1.00 26.05 407 ALA A C 1
ATOM 3238 O O . ALA A 1 407 ? -26.583 24.083 9.083 1.00 26.05 407 ALA A O 1
ATOM 3239 N N . ARG A 1 408 ? -28.500 25.281 9.273 1.00 26.94 408 ARG A N 1
ATOM 3240 C CA . ARG A 1 408 ? -29.532 24.340 9.727 1.00 26.94 408 ARG A CA 1
ATOM 3241 C C . ARG A 1 408 ? -29.609 22.996 8.990 1.00 26.94 408 ARG A C 1
ATOM 3243 O O . ARG A 1 408 ? -29.650 22.932 7.768 1.00 26.94 408 ARG A O 1
ATOM 3250 N N . THR A 1 409 ? -29.823 21.978 9.814 1.00 27.56 409 THR A N 1
ATOM 3251 C CA . THR A 1 409 ? -30.289 20.611 9.561 1.00 27.56 409 THR A CA 1
ATOM 3252 C C . THR A 1 409 ? -31.658 20.542 8.868 1.00 27.56 409 THR A C 1
ATOM 3254 O O . THR A 1 409 ? -32.592 21.233 9.277 1.00 27.56 409 THR A O 1
ATOM 3257 N N . LEU A 1 410 ? -31.812 19.614 7.918 1.00 26.67 410 LEU A N 1
ATOM 3258 C CA . LEU A 1 410 ? -33.091 18.981 7.575 1.00 26.67 410 LEU A CA 1
ATOM 3259 C C . LEU A 1 410 ? -32.908 17.462 7.707 1.00 26.67 410 LEU A C 1
ATOM 3261 O O . LEU A 1 410 ? -32.224 16.839 6.903 1.00 26.67 410 LEU A O 1
ATOM 3265 N N . LEU A 1 411 ? -33.481 16.891 8.767 1.00 28.95 411 LEU A N 1
ATOM 3266 C CA . LEU A 1 411 ? -33.662 15.450 8.943 1.00 28.95 411 LEU A CA 1
ATOM 3267 C C . LEU A 1 411 ? -34.934 15.056 8.186 1.00 28.95 411 LEU A C 1
ATOM 3269 O O . LEU A 1 411 ? -36.007 15.566 8.504 1.00 28.95 411 LEU A O 1
ATOM 3273 N N . GLN A 1 412 ? -34.823 14.162 7.206 1.00 28.47 412 GLN A N 1
ATOM 3274 C CA . GLN A 1 412 ? -35.968 13.420 6.685 1.00 28.47 412 GLN A CA 1
ATOM 3275 C C . GLN A 1 412 ? -35.876 11.983 7.188 1.00 28.47 412 GLN A C 1
ATOM 3277 O O . GLN A 1 412 ? -35.029 11.205 6.760 1.00 28.47 412 GLN A O 1
ATOM 3282 N N . ASP A 1 413 ? -36.750 11.685 8.143 1.00 29.20 413 ASP A N 1
ATOM 3283 C CA . ASP A 1 413 ? -37.145 10.343 8.541 1.00 29.20 413 ASP A CA 1
ATOM 3284 C C . ASP A 1 413 ? -38.039 9.765 7.433 1.00 29.20 413 ASP A C 1
ATOM 3286 O O . ASP A 1 413 ? -39.037 10.384 7.052 1.00 29.20 413 ASP A O 1
ATOM 3290 N N . GLN A 1 414 ? -37.672 8.608 6.885 1.00 28.94 414 GLN A N 1
ATOM 3291 C CA . GLN A 1 414 ? -38.593 7.783 6.111 1.00 28.94 414 GLN A CA 1
ATOM 3292 C C . GLN A 1 414 ? -38.754 6.438 6.807 1.00 28.94 414 GLN A C 1
ATOM 3294 O O . GLN A 1 414 ? -38.101 5.449 6.485 1.00 28.94 414 GLN A O 1
ATOM 3299 N N . SER A 1 415 ? -39.693 6.413 7.747 1.00 29.44 415 SER A N 1
ATOM 3300 C CA . SER A 1 415 ? -40.458 5.222 8.078 1.00 29.44 415 SER A CA 1
ATOM 3301 C C . SER A 1 415 ? -41.760 5.237 7.267 1.00 29.44 415 SER A C 1
ATOM 3303 O O . SER A 1 415 ? -42.577 6.142 7.415 1.00 29.44 415 SER A O 1
ATOM 3305 N N . SER A 1 416 ? -41.929 4.267 6.357 1.00 30.69 416 SER A N 1
ATOM 3306 C CA . SER A 1 416 ? -43.194 3.582 6.004 1.00 30.69 416 SER A CA 1
ATOM 3307 C C . SER A 1 416 ? -43.180 2.992 4.584 1.00 30.69 416 SER A C 1
ATOM 3309 O O . SER A 1 416 ? -43.468 3.681 3.609 1.00 30.69 416 SER A O 1
ATOM 3311 N N . ARG A 1 417 ? -42.927 1.682 4.476 1.00 32.69 417 ARG A N 1
ATOM 3312 C CA . ARG A 1 417 ? -43.861 0.637 4.002 1.00 32.69 417 ARG A CA 1
ATOM 3313 C C . ARG A 1 417 ? -43.136 -0.677 3.760 1.00 32.69 417 ARG A C 1
ATOM 3315 O O . ARG A 1 417 ? -42.021 -0.634 3.203 1.00 32.69 417 ARG A O 1
#

pLDDT: mean 70.52, std 24.93, range [22.58, 97.12]

Nearest PDB structures (foldseek):
  3rib-assembly2_B  TM=5.628E-01  e=2.532E-06  Homo sapiens
  5a31-assembly1_O  TM=4.188E-01  e=6.706E-01  Homo sapiens
  4ui9-assembly1_O  TM=4.188E-01  e=6.706E-01  Homo sapiens
  6q6h-assembly1_O  TM=4.689E-01  e=1.022E+00  Homo sapiens
  8w15-assembly1_B  TM=5.632E-01  e=2.932E+00  Homo sapiens